Protein AF-A0A023FMU3-F1 (afdb_monomer_lite)

Structure (mmCIF, N/CA/C/O backbone):
data_AF-A0A023FMU3-F1
#
_entry.id   AF-A0A023FMU3-F1
#
loop_
_atom_site.group_PDB
_atom_site.id
_atom_site.type_symbol
_atom_site.label_atom_id
_atom_site.label_alt_id
_atom_site.label_comp_id
_atom_site.label_asym_id
_atom_site.label_entity_id
_atom_site.label_seq_id
_atom_site.pdbx_PDB_ins_code
_atom_site.Cartn_x
_atom_site.Cartn_y
_atom_site.Cartn_z
_atom_site.occupancy
_atom_site.B_iso_or_equiv
_atom_site.auth_seq_id
_atom_site.auth_comp_id
_atom_site.auth_asym_id
_atom_site.auth_atom_id
_atom_site.pdbx_PDB_model_num
ATOM 1 N N . VAL A 1 1 ? 143.241 29.549 -213.673 1.00 41.66 1 VAL A N 1
ATOM 2 C CA . VAL A 1 1 ? 144.370 29.639 -212.713 1.00 41.66 1 VAL A CA 1
ATOM 3 C C . VAL A 1 1 ? 143.800 29.409 -211.321 1.00 41.66 1 VAL A C 1
ATOM 5 O O . VAL A 1 1 ? 142.718 29.918 -211.083 1.00 41.66 1 VAL A O 1
ATOM 8 N N . SER A 1 2 ? 144.465 28.613 -210.477 1.00 46.72 2 SER A N 1
ATOM 9 C CA . SER A 1 2 ? 144.163 28.396 -209.044 1.00 46.72 2 SER A CA 1
ATOM 10 C C . SER A 1 2 ? 142.684 28.215 -208.651 1.00 46.72 2 SER A C 1
ATOM 12 O O . SER A 1 2 ? 142.058 29.125 -208.123 1.00 46.72 2 SER A O 1
ATOM 14 N N . ILE A 1 3 ? 142.143 27.007 -208.847 1.00 53.69 3 ILE A N 1
ATOM 15 C CA . ILE A 1 3 ? 140.794 26.618 -208.372 1.00 53.69 3 ILE A CA 1
ATOM 16 C C . ILE A 1 3 ? 140.816 26.141 -206.898 1.00 53.69 3 ILE A C 1
ATOM 18 O O . ILE A 1 3 ? 139.819 26.216 -206.189 1.00 53.69 3 ILE A O 1
ATOM 22 N N . SER A 1 4 ? 141.983 25.733 -206.389 1.00 55.69 4 SER A N 1
ATOM 23 C CA . SER A 1 4 ? 142.173 24.996 -205.127 1.00 55.69 4 SER A CA 1
ATOM 24 C C . SER A 1 4 ? 141.986 25.777 -203.814 1.00 55.69 4 SER A C 1
ATOM 26 O O . SER A 1 4 ? 142.327 25.250 -202.760 1.00 55.69 4 SER A O 1
ATOM 28 N N . GLN A 1 5 ? 141.501 27.023 -203.843 1.00 54.75 5 GLN A N 1
ATOM 29 C CA . GLN A 1 5 ? 141.258 27.831 -202.633 1.00 54.75 5 GLN A CA 1
ATOM 30 C C . GLN A 1 5 ? 139.770 28.105 -202.361 1.00 54.75 5 GLN A C 1
ATOM 32 O O . GLN A 1 5 ? 139.424 28.488 -201.247 1.00 54.75 5 GLN A O 1
ATOM 37 N N . MET A 1 6 ? 138.880 27.876 -203.333 1.00 56.53 6 MET A N 1
ATOM 38 C CA . MET A 1 6 ? 137.443 28.129 -203.165 1.00 56.53 6 MET A CA 1
ATOM 39 C C . MET A 1 6 ? 136.719 26.958 -202.473 1.00 56.53 6 MET A C 1
ATOM 41 O O . MET A 1 6 ? 135.859 27.185 -201.625 1.00 56.53 6 MET A O 1
ATOM 45 N N . ASP A 1 7 ? 137.144 25.718 -202.740 1.00 59.97 7 ASP A N 1
ATOM 46 C CA . ASP A 1 7 ? 136.575 24.496 -202.139 1.00 59.97 7 ASP A CA 1
ATOM 47 C C . ASP A 1 7 ? 136.887 24.327 -200.638 1.00 59.97 7 ASP A C 1
ATOM 49 O O . ASP A 1 7 ? 136.245 23.526 -199.958 1.00 59.97 7 ASP A O 1
ATOM 53 N N . VAL A 1 8 ? 137.876 25.059 -200.108 1.00 62.03 8 VAL A N 1
ATOM 54 C CA . VAL A 1 8 ? 138.227 25.034 -198.675 1.00 62.03 8 VAL A CA 1
ATOM 55 C C . VAL A 1 8 ? 137.239 25.887 -197.874 1.00 62.03 8 VAL A C 1
ATOM 57 O O . VAL A 1 8 ? 136.640 25.402 -196.917 1.00 62.03 8 VAL A O 1
ATOM 60 N N . LEU A 1 9 ? 136.989 27.120 -198.330 1.00 58.62 9 LEU A N 1
ATOM 61 C CA . LEU A 1 9 ? 136.080 28.075 -197.683 1.00 58.62 9 LEU A CA 1
ATOM 62 C C . LEU A 1 9 ? 134.612 27.622 -197.656 1.00 58.62 9 LEU A C 1
ATOM 64 O O . LEU A 1 9 ? 133.862 28.055 -196.784 1.00 58.62 9 LEU A O 1
ATOM 68 N N . LEU A 1 10 ? 134.190 26.761 -198.588 1.00 60.97 10 LEU A N 1
ATOM 69 C CA . LEU A 1 10 ? 132.855 26.154 -198.551 1.00 60.97 10 LEU A CA 1
ATOM 70 C C . LEU A 1 10 ? 132.719 25.145 -197.400 1.00 60.97 10 LEU A C 1
ATOM 72 O O . LEU A 1 10 ? 131.755 25.215 -196.642 1.00 60.97 10 LEU A O 1
ATOM 76 N N . LYS A 1 11 ? 133.715 24.272 -197.196 1.00 62.31 11 LYS A N 1
ATOM 77 C CA . LYS A 1 11 ? 133.676 23.256 -196.128 1.00 62.31 11 LYS A CA 1
ATOM 78 C C . LYS A 1 11 ? 133.668 23.871 -194.730 1.00 62.31 11 LYS A C 1
ATOM 80 O O . LYS A 1 11 ? 132.851 23.477 -193.905 1.00 62.31 11 LYS A O 1
ATOM 85 N N . GLU A 1 12 ? 134.488 24.898 -194.504 1.00 61.94 12 GLU A N 1
ATOM 86 C CA . GLU A 1 12 ? 134.500 25.654 -193.241 1.00 61.94 12 GLU A CA 1
ATOM 87 C C . GLU A 1 12 ? 133.146 26.327 -192.931 1.00 61.94 12 GLU A C 1
ATOM 89 O O . GLU A 1 12 ? 132.846 26.620 -191.771 1.00 61.94 12 GLU A O 1
ATOM 94 N N . LYS A 1 13 ? 132.310 26.592 -193.947 1.00 62.69 13 LYS A N 1
ATOM 95 C CA . LYS A 1 13 ? 130.963 27.151 -193.763 1.00 62.69 13 LYS A CA 1
ATOM 96 C C . LYS A 1 13 ? 129.909 26.083 -193.493 1.00 62.69 13 LYS A C 1
ATOM 98 O O . LYS A 1 13 ? 129.060 26.308 -192.632 1.00 62.69 13 LYS A O 1
ATOM 103 N N . ASP A 1 14 ? 129.990 24.933 -194.153 1.00 63.56 14 ASP A N 1
ATOM 104 C CA . ASP A 1 14 ? 129.072 23.816 -193.908 1.00 63.56 14 ASP A CA 1
ATOM 105 C C . ASP A 1 14 ? 129.267 23.207 -192.503 1.00 63.56 14 ASP A C 1
ATOM 107 O O . ASP A 1 14 ? 128.285 22.891 -191.827 1.00 63.56 14 ASP A O 1
ATOM 111 N N . GLU A 1 15 ? 130.507 23.129 -192.002 1.00 66.19 15 GLU A N 1
ATOM 112 C CA . GLU A 1 15 ? 130.786 22.669 -190.630 1.00 66.19 15 GLU A CA 1
ATOM 113 C C . GLU A 1 15 ? 130.192 23.616 -189.566 1.00 66.19 15 GLU A C 1
ATOM 115 O O . GLU A 1 15 ? 129.534 23.155 -188.631 1.00 66.19 15 GLU A O 1
ATOM 120 N N . GLN A 1 16 ? 130.293 24.941 -189.752 1.00 61.97 16 GLN A N 1
ATOM 121 C CA . GLN A 1 16 ? 129.669 25.922 -188.845 1.00 61.97 16 GLN A CA 1
ATOM 122 C C . GLN A 1 16 ? 128.133 25.825 -188.803 1.00 61.97 16 GLN A C 1
ATOM 124 O O . GLN A 1 16 ? 127.521 26.095 -187.767 1.00 61.97 16 GLN A O 1
ATOM 129 N N . ILE A 1 17 ? 127.491 25.423 -189.905 1.00 63.38 17 ILE A N 1
ATOM 130 C CA . ILE A 1 17 ? 126.037 25.199 -189.952 1.00 63.38 17 ILE A CA 1
ATOM 131 C C . ILE A 1 17 ? 125.661 23.923 -189.179 1.00 63.38 17 ILE A C 1
ATOM 133 O O . ILE A 1 17 ? 124.653 23.908 -188.464 1.00 63.38 17 ILE A O 1
ATOM 137 N N . ALA A 1 18 ? 126.477 22.868 -189.266 1.00 65.75 18 ALA A N 1
ATOM 138 C CA . ALA A 1 18 ? 126.248 21.613 -188.551 1.00 65.75 18 ALA A CA 1
ATOM 139 C C . ALA A 1 18 ? 126.355 21.769 -187.021 1.00 65.75 18 ALA A C 1
ATOM 141 O O . ALA A 1 18 ? 125.511 21.238 -186.288 1.00 65.75 18 ALA A O 1
ATOM 142 N N . GLU A 1 19 ? 127.339 22.526 -186.524 1.00 64.38 19 GLU A N 1
ATOM 143 C CA . GLU A 1 19 ? 127.504 22.762 -185.082 1.00 64.38 19 GLU A CA 1
ATOM 144 C C . GLU A 1 19 ? 126.299 23.501 -184.481 1.00 64.38 19 GLU A C 1
ATOM 146 O O . GLU A 1 19 ? 125.697 22.998 -183.522 1.00 64.38 19 GLU A O 1
ATOM 151 N N . LEU A 1 20 ? 125.882 24.614 -185.102 1.00 63.69 20 LEU A N 1
ATOM 152 C CA . LEU A 1 20 ? 124.726 25.423 -184.686 1.00 63.69 20 LEU A CA 1
ATOM 153 C C . LEU A 1 20 ? 123.413 24.624 -184.674 1.00 63.69 20 LEU A C 1
ATOM 155 O O . LEU A 1 20 ? 122.602 24.777 -183.757 1.00 63.69 20 LEU A O 1
ATOM 159 N N . MET A 1 21 ? 123.208 23.723 -185.641 1.00 64.44 21 MET A N 1
ATOM 160 C CA . MET A 1 21 ? 122.056 22.812 -185.637 1.00 64.44 21 MET A CA 1
ATOM 161 C C . MET A 1 21 ? 122.101 21.830 -184.454 1.00 64.44 21 MET A C 1
ATOM 163 O O . MET A 1 21 ? 121.071 21.576 -183.823 1.00 64.44 21 MET A O 1
ATOM 167 N N . SER A 1 22 ? 123.288 21.325 -184.089 1.00 67.19 22 SER A N 1
ATOM 168 C CA . SER A 1 22 ? 123.446 20.461 -182.910 1.00 67.19 22 SER A CA 1
ATOM 169 C C . SER A 1 22 ? 123.148 21.199 -181.598 1.00 67.19 22 SER A C 1
ATOM 171 O O . SER A 1 22 ? 122.615 20.602 -180.660 1.00 67.19 22 SER A O 1
ATOM 173 N N . GLU A 1 23 ? 123.483 22.489 -181.512 1.00 66.50 23 GLU A N 1
ATOM 174 C CA . GLU A 1 23 ? 123.201 23.325 -180.342 1.00 66.50 23 GLU A CA 1
ATOM 175 C C . GLU A 1 23 ? 121.715 23.680 -180.239 1.00 66.50 23 GLU A C 1
ATOM 177 O O . GLU A 1 23 ? 121.131 23.545 -179.160 1.00 66.50 23 GLU A O 1
ATOM 182 N N . GLY A 1 24 ? 121.070 24.011 -181.363 1.00 66.12 24 GLY A N 1
ATOM 183 C CA . GLY A 1 24 ? 119.624 24.235 -181.434 1.00 66.12 24 GLY A CA 1
ATOM 184 C C . GLY A 1 24 ? 118.806 23.029 -180.953 1.00 66.12 24 GLY A C 1
ATOM 185 O O . GLY A 1 24 ? 117.872 23.183 -180.159 1.00 66.12 24 GLY A O 1
ATOM 186 N N . GLU A 1 25 ? 119.192 21.809 -181.344 1.00 68.94 25 GLU A N 1
ATOM 187 C CA . GLU A 1 25 ? 118.564 20.582 -180.836 1.00 68.94 25 GLU A CA 1
ATOM 188 C C . GLU A 1 25 ? 118.735 20.394 -179.319 1.00 68.94 25 GLU A C 1
ATOM 190 O O . GLU A 1 25 ? 117.780 20.014 -178.630 1.00 68.94 25 GLU A O 1
ATOM 195 N N . LYS A 1 26 ? 119.938 20.652 -178.784 1.00 70.38 26 LYS A N 1
ATOM 196 C CA . LYS A 1 26 ? 120.231 20.530 -177.343 1.00 70.38 26 LYS A CA 1
ATOM 197 C C . LYS A 1 26 ? 119.395 21.527 -176.533 1.00 70.38 26 LYS A C 1
ATOM 199 O O . LYS A 1 26 ? 118.757 21.128 -175.556 1.00 70.38 26 LYS A O 1
ATOM 204 N N . LEU A 1 27 ? 119.331 22.787 -176.973 1.00 68.44 27 LEU A N 1
ATOM 205 C CA . LEU A 1 27 ? 118.524 23.842 -176.349 1.00 68.44 27 LEU A CA 1
ATOM 206 C C . LEU A 1 27 ? 117.026 23.514 -176.367 1.00 68.44 27 LEU A C 1
ATOM 208 O O . LEU A 1 27 ? 116.366 23.620 -175.333 1.00 68.44 27 LEU A O 1
ATOM 212 N N . SER A 1 28 ? 116.498 23.038 -177.499 1.00 67.69 28 SER A N 1
ATOM 213 C CA . SER A 1 28 ? 115.094 22.616 -177.622 1.00 67.69 28 SER A CA 1
ATOM 214 C C . SER A 1 28 ? 114.731 21.514 -176.613 1.00 67.69 28 SER A C 1
ATOM 216 O O . SER A 1 28 ? 113.751 21.629 -175.867 1.00 67.69 28 SER A O 1
ATOM 218 N N . LYS A 1 29 ? 115.577 20.479 -176.500 1.00 72.44 29 LYS A N 1
ATOM 219 C CA . LYS A 1 29 ? 115.393 19.369 -175.547 1.00 72.44 29 LYS A CA 1
ATOM 220 C C . LYS A 1 29 ? 115.442 19.845 -174.086 1.00 72.44 29 LYS A C 1
ATOM 222 O O . LYS A 1 29 ? 114.592 19.435 -173.292 1.00 72.44 29 LYS A O 1
ATOM 227 N N . GLN A 1 30 ? 116.361 20.748 -173.732 1.00 76.88 30 GLN A N 1
ATOM 228 C CA . GLN A 1 30 ? 116.423 21.343 -172.388 1.00 76.88 30 GLN A CA 1
ATOM 229 C C . GLN A 1 30 ? 115.191 22.206 -172.070 1.00 76.88 30 GLN A C 1
ATOM 231 O O . GLN A 1 30 ? 114.596 22.062 -170.999 1.00 76.88 30 GLN A O 1
ATOM 236 N N . HIS A 1 31 ? 114.753 23.057 -173.000 1.00 73.50 31 HIS A N 1
ATOM 237 C CA . HIS A 1 31 ? 113.615 23.955 -172.787 1.00 73.50 31 HIS A CA 1
ATOM 238 C C . HIS A 1 31 ? 112.285 23.184 -172.639 1.00 73.50 31 HIS A C 1
ATOM 240 O O . HIS A 1 31 ? 111.415 23.575 -171.849 1.00 73.50 31 HIS A O 1
ATOM 246 N N . LEU A 1 32 ? 112.138 22.047 -173.333 1.00 76.50 32 LEU A N 1
ATOM 247 C CA . LEU A 1 32 ? 111.008 21.127 -173.165 1.00 76.50 32 LEU A CA 1
ATOM 248 C C . LEU A 1 32 ? 111.023 20.439 -171.786 1.00 76.50 32 LEU A C 1
ATOM 250 O O . LEU A 1 32 ? 109.981 20.351 -171.125 1.00 76.50 32 LEU A O 1
ATOM 254 N N . GLN A 1 33 ? 112.194 19.990 -171.318 1.00 76.56 33 GLN A N 1
ATOM 255 C CA . GLN A 1 33 ? 112.352 19.405 -169.981 1.00 76.56 33 GLN A CA 1
ATOM 256 C C . GLN A 1 33 ? 112.016 20.419 -168.879 1.00 76.56 33 GLN A C 1
ATOM 258 O O . GLN A 1 33 ? 111.203 20.115 -168.005 1.00 76.56 33 GLN A O 1
ATOM 263 N N . GLN A 1 34 ? 112.557 21.639 -168.948 1.00 76.31 34 GLN A N 1
ATOM 264 C CA . GLN A 1 34 ? 112.274 22.700 -167.975 1.00 76.31 34 GLN A CA 1
ATOM 265 C C . GLN A 1 34 ? 110.782 23.069 -167.944 1.00 76.31 34 GLN A C 1
ATOM 267 O O . GLN A 1 34 ? 110.186 23.111 -166.869 1.00 76.31 34 GLN A O 1
ATOM 272 N N . SER A 1 35 ? 110.136 23.229 -169.105 1.00 76.06 35 SER A N 1
ATOM 273 C CA . SER A 1 35 ? 108.683 23.462 -169.201 1.00 76.06 35 SER A CA 1
ATOM 274 C C . SER A 1 35 ? 107.862 22.334 -168.549 1.00 76.06 35 SER A C 1
ATOM 276 O O . SER A 1 35 ? 106.895 22.580 -167.819 1.00 76.06 35 SER A O 1
ATOM 278 N N . THR A 1 36 ? 108.295 21.082 -168.727 1.00 75.56 36 THR A N 1
ATOM 279 C CA . THR A 1 36 ? 107.664 19.902 -168.113 1.00 75.56 36 THR A CA 1
ATOM 280 C C . THR A 1 36 ? 107.854 19.869 -166.590 1.00 75.56 36 THR A C 1
ATOM 282 O O . THR A 1 36 ? 106.919 19.535 -165.859 1.00 75.56 36 THR A O 1
ATOM 285 N N . ILE A 1 37 ? 109.031 20.258 -166.090 1.00 76.19 37 ILE A N 1
ATOM 286 C CA . ILE A 1 37 ? 109.320 20.378 -164.652 1.00 76.19 37 ILE A CA 1
ATOM 287 C C . ILE A 1 37 ? 108.478 21.497 -164.024 1.00 76.19 37 ILE A C 1
ATOM 289 O O . ILE A 1 37 ? 107.838 21.268 -163.000 1.00 76.19 37 ILE A O 1
ATOM 293 N N . ILE A 1 38 ? 108.385 22.666 -164.667 1.00 75.88 38 ILE A N 1
ATOM 294 C CA . ILE A 1 38 ? 107.573 23.801 -164.196 1.00 75.88 38 ILE A CA 1
ATOM 295 C C . ILE A 1 38 ? 106.088 23.417 -164.098 1.00 75.88 38 ILE A C 1
ATOM 297 O O . ILE A 1 38 ? 105.436 23.756 -163.109 1.00 75.88 38 ILE A O 1
ATOM 301 N N . LYS A 1 39 ? 105.548 22.647 -165.057 1.00 80.50 39 LYS A N 1
ATOM 302 C CA . LYS A 1 39 ? 104.184 22.093 -164.950 1.00 80.50 39 LYS A CA 1
ATOM 303 C C . LYS A 1 39 ? 104.021 21.157 -163.746 1.00 80.50 39 LYS A C 1
ATOM 305 O O . LYS A 1 39 ? 103.019 21.268 -163.044 1.00 80.50 39 LYS A O 1
ATOM 310 N N . LYS A 1 40 ? 104.989 20.270 -163.476 1.00 80.56 40 LYS A N 1
ATOM 311 C CA . LYS A 1 40 ? 104.951 19.366 -162.307 1.00 80.56 40 LYS A CA 1
ATOM 312 C C . LYS A 1 40 ? 105.047 20.119 -160.976 1.00 80.56 40 LYS A C 1
ATOM 314 O O . LYS A 1 40 ? 104.350 19.753 -160.035 1.00 80.56 40 LYS A O 1
ATOM 319 N N . LEU A 1 41 ? 105.863 21.171 -160.899 1.00 78.94 41 LEU A N 1
ATOM 320 C CA . LEU A 1 41 ? 105.963 22.016 -159.705 1.00 78.94 41 LEU A CA 1
ATOM 321 C C . LEU A 1 41 ? 104.657 22.779 -159.455 1.00 78.94 41 LEU A C 1
ATOM 323 O O . LEU A 1 41 ? 104.105 22.655 -158.370 1.00 78.94 41 LEU A O 1
ATOM 327 N N . ARG A 1 42 ? 104.086 23.442 -160.472 1.00 79.19 42 ARG A N 1
ATOM 328 C CA . ARG A 1 42 ? 102.788 24.141 -160.353 1.00 79.19 42 ARG A CA 1
ATOM 329 C C . ARG A 1 42 ? 101.604 23.215 -160.042 1.00 79.19 42 ARG A C 1
ATOM 331 O O . ARG A 1 42 ? 100.601 23.680 -159.510 1.00 79.19 42 ARG A O 1
ATOM 338 N N . ALA A 1 43 ? 101.687 21.927 -160.380 1.00 81.31 43 ALA A N 1
ATOM 339 C CA . ALA A 1 43 ? 100.705 20.933 -159.945 1.00 81.31 43 ALA A CA 1
ATOM 340 C C . ALA A 1 43 ? 100.835 20.656 -158.438 1.00 81.31 43 ALA A C 1
ATOM 342 O O . ALA A 1 43 ? 99.873 20.863 -157.702 1.00 81.31 43 ALA A O 1
ATOM 343 N N . LYS A 1 44 ? 102.044 20.310 -157.970 1.00 80.94 44 LYS A N 1
ATOM 344 C CA . LYS A 1 44 ? 102.326 20.076 -156.543 1.00 80.94 44 LYS A CA 1
ATOM 345 C C . LYS A 1 44 ? 102.056 21.294 -155.661 1.00 80.94 44 LYS A C 1
ATOM 347 O O . LYS A 1 44 ? 101.587 21.146 -154.543 1.00 80.94 44 LYS A O 1
ATOM 352 N N . GLU A 1 45 ? 102.344 22.490 -156.157 1.00 81.19 45 GLU A N 1
ATOM 353 C CA . GLU A 1 45 ? 102.080 23.758 -155.473 1.00 81.19 45 GLU A CA 1
ATOM 354 C C . GLU A 1 45 ? 100.578 23.920 -155.189 1.00 81.19 45 GLU A C 1
ATOM 356 O O . GLU A 1 45 ? 100.191 24.115 -154.042 1.00 81.19 45 GLU A O 1
ATOM 361 N N . ARG A 1 46 ? 99.720 23.678 -156.191 1.00 83.06 46 ARG A N 1
ATOM 362 C CA . ARG A 1 46 ? 98.252 23.681 -156.036 1.00 83.06 46 ARG A CA 1
ATOM 363 C C . ARG A 1 46 ? 97.732 22.550 -155.147 1.00 83.06 46 ARG A C 1
ATOM 365 O O . ARG A 1 46 ? 96.786 22.755 -154.391 1.00 83.06 46 ARG A O 1
ATOM 372 N N . GLU A 1 47 ? 98.324 21.359 -155.227 1.00 83.44 47 GLU A N 1
ATOM 373 C CA . GLU A 1 47 ? 98.003 20.239 -154.327 1.00 83.44 47 GLU A CA 1
ATOM 374 C C . GLU A 1 47 ? 98.310 20.611 -152.866 1.00 83.44 47 GLU A C 1
ATOM 376 O O . GLU A 1 47 ? 97.470 20.412 -151.990 1.00 83.44 47 GLU A O 1
ATOM 381 N N . MET A 1 48 ? 99.466 21.232 -152.614 1.00 80.31 48 MET A N 1
ATOM 382 C CA . MET A 1 48 ? 99.875 21.715 -151.293 1.00 80.31 48 MET A CA 1
ATOM 383 C C . MET A 1 48 ? 99.004 22.883 -150.806 1.00 80.31 48 MET A C 1
ATOM 385 O O . MET A 1 48 ? 98.602 22.878 -149.646 1.00 80.31 48 MET A O 1
ATOM 389 N N . GLU A 1 49 ? 98.640 23.845 -151.660 1.00 83.81 49 GLU A N 1
ATOM 390 C CA . GLU A 1 49 ? 97.689 24.916 -151.313 1.00 83.81 49 GLU A CA 1
ATOM 391 C C . GLU A 1 49 ? 96.314 24.360 -150.912 1.00 83.81 49 GLU A C 1
ATOM 393 O O . GLU A 1 49 ? 95.728 24.807 -149.923 1.00 83.81 49 GLU A O 1
ATOM 398 N N . ASN A 1 50 ? 95.806 23.362 -151.641 1.00 83.94 50 ASN A N 1
ATOM 399 C CA . ASN A 1 50 ? 94.538 22.703 -151.326 1.00 83.94 50 ASN A CA 1
ATOM 400 C C . ASN A 1 50 ? 94.619 21.908 -150.011 1.00 83.94 50 ASN A C 1
ATOM 402 O O . ASN A 1 50 ? 93.717 22.006 -149.177 1.00 83.94 50 ASN A O 1
ATOM 406 N N . LEU A 1 51 ? 95.715 21.179 -149.771 1.00 84.19 51 LEU A N 1
ATOM 407 C CA . LEU A 1 51 ? 95.958 20.515 -148.486 1.00 84.19 51 LEU A CA 1
ATOM 408 C C . LEU A 1 51 ? 96.025 21.534 -147.338 1.00 84.19 51 LEU A C 1
ATOM 410 O O . LEU A 1 51 ? 95.355 21.355 -146.325 1.00 84.19 51 LEU A O 1
ATOM 414 N N . ILE A 1 52 ? 96.743 22.648 -147.508 1.00 83.00 52 ILE A N 1
ATOM 415 C CA . ILE A 1 52 ? 96.831 23.724 -146.508 1.00 83.00 52 ILE A CA 1
ATOM 416 C C . ILE A 1 52 ? 95.453 24.340 -146.216 1.00 83.00 52 ILE A C 1
ATOM 418 O O . ILE A 1 52 ? 95.171 24.631 -145.054 1.00 83.00 52 ILE A O 1
ATOM 422 N N . LYS A 1 53 ? 94.577 24.507 -147.218 1.00 86.50 53 LYS A N 1
ATOM 423 C CA . LYS A 1 53 ? 93.181 24.933 -146.997 1.00 86.50 53 LYS A CA 1
ATOM 424 C C . LYS A 1 53 ? 92.404 23.917 -146.160 1.00 86.50 53 LYS A C 1
ATOM 426 O O . LYS A 1 53 ? 91.960 24.272 -145.074 1.00 86.50 53 LYS A O 1
ATOM 431 N N . THR A 1 54 ? 92.344 22.653 -146.583 1.00 85.00 54 THR A N 1
ATOM 432 C CA . THR A 1 54 ? 91.590 21.612 -145.851 1.00 85.00 54 THR A CA 1
ATOM 433 C C . THR A 1 54 ? 92.117 21.358 -144.432 1.00 85.00 54 THR A C 1
ATOM 435 O O . THR A 1 54 ? 91.346 21.035 -143.527 1.00 85.00 54 THR A O 1
ATOM 438 N N . HIS A 1 55 ? 93.419 21.549 -144.190 1.00 83.38 55 HIS A N 1
ATOM 439 C CA . HIS A 1 55 ? 93.989 21.506 -142.843 1.00 83.38 55 HIS A CA 1
ATOM 440 C C . HIS A 1 55 ? 93.626 22.736 -142.001 1.00 83.38 55 HIS A C 1
ATOM 442 O O . HIS A 1 55 ? 93.346 22.567 -140.817 1.00 83.38 55 HIS A O 1
ATOM 448 N N . LYS A 1 56 ? 93.582 23.948 -142.577 1.00 86.44 56 LYS A N 1
ATOM 449 C CA . LYS A 1 56 ? 93.098 25.155 -141.879 1.00 86.44 56 LYS A CA 1
ATOM 450 C C . LYS A 1 56 ? 91.613 25.059 -141.540 1.00 86.44 56 LYS A C 1
ATOM 452 O O . LYS A 1 56 ? 91.246 25.350 -140.409 1.00 86.44 56 LYS A O 1
ATOM 457 N N . GLU A 1 57 ? 90.794 24.595 -142.480 1.00 87.25 57 GLU A N 1
ATOM 458 C CA . GLU A 1 57 ? 89.356 24.368 -142.297 1.00 87.25 57 GLU A CA 1
ATOM 459 C C . GLU A 1 57 ? 89.106 23.394 -141.134 1.00 87.25 57 GLU A C 1
ATOM 461 O O . GLU A 1 57 ? 88.390 23.740 -140.196 1.00 87.25 57 GLU A O 1
ATOM 466 N N . ARG A 1 58 ? 89.816 22.255 -141.088 1.00 85.31 58 ARG A N 1
ATOM 467 C CA . ARG A 1 58 ? 89.769 21.334 -139.936 1.00 85.31 58 ARG A CA 1
ATOM 468 C C . ARG A 1 58 ? 90.256 21.946 -138.621 1.00 85.31 58 ARG A C 1
ATOM 470 O O . ARG A 1 58 ? 89.692 21.643 -137.575 1.00 85.31 58 ARG A O 1
ATOM 477 N N . LEU A 1 59 ? 91.294 22.785 -138.640 1.00 84.69 59 LEU A N 1
ATOM 478 C CA . LEU A 1 59 ? 91.792 23.468 -137.435 1.00 84.69 59 LEU A CA 1
ATOM 479 C C . LEU A 1 59 ? 90.772 24.486 -136.904 1.00 84.69 59 LEU A C 1
ATOM 481 O O . LEU A 1 59 ? 90.597 24.637 -135.694 1.00 84.69 59 LEU A O 1
ATOM 485 N N . GLU A 1 60 ? 90.058 25.157 -137.805 1.00 86.94 60 GLU A N 1
ATOM 486 C CA . GLU A 1 60 ? 88.924 26.013 -137.474 1.00 86.94 60 GLU A CA 1
ATOM 487 C C . GLU A 1 60 ? 87.726 25.221 -136.932 1.00 86.94 60 GLU A C 1
ATOM 489 O O . GLU A 1 60 ? 87.108 25.654 -135.964 1.00 86.94 60 GLU A O 1
ATOM 494 N N . GLU A 1 61 ? 87.389 24.068 -137.509 1.00 87.81 61 GLU A N 1
ATOM 495 C CA . GLU A 1 61 ? 86.334 23.185 -136.993 1.00 87.81 61 GLU A CA 1
ATOM 496 C C . GLU A 1 61 ? 86.678 22.674 -135.588 1.00 87.81 61 GLU A C 1
ATOM 498 O O . GLU A 1 61 ? 85.906 22.884 -134.652 1.00 87.81 61 GLU A O 1
ATOM 503 N N . GLN A 1 62 ? 87.876 22.115 -135.400 1.00 85.75 62 GLN A N 1
ATOM 504 C CA . GLN A 1 62 ? 88.338 21.594 -134.110 1.00 85.75 62 GLN A CA 1
ATOM 505 C C . GLN A 1 62 ? 88.458 22.680 -133.034 1.00 85.75 62 GLN A C 1
ATOM 507 O O . GLN A 1 62 ? 88.145 22.428 -131.873 1.00 85.75 62 GLN A O 1
ATOM 512 N N . SER A 1 63 ? 88.860 23.907 -133.384 1.00 86.12 63 SER A N 1
ATOM 513 C CA . SER A 1 63 ? 88.863 25.020 -132.422 1.00 86.12 63 SER A CA 1
ATOM 514 C C . SER A 1 63 ? 87.447 25.487 -132.069 1.00 86.12 63 SER A C 1
ATOM 516 O O . SER A 1 63 ? 87.169 25.709 -130.890 1.00 86.12 63 SER A O 1
ATOM 518 N N . LYS A 1 64 ? 86.514 25.536 -133.033 1.00 89.81 64 LYS A N 1
ATOM 519 C CA . LYS A 1 64 ? 85.081 25.794 -132.775 1.00 89.81 64 LYS A CA 1
ATOM 520 C C . LYS A 1 64 ? 84.456 24.696 -131.899 1.00 89.81 64 LYS A C 1
ATOM 522 O O . LYS A 1 64 ? 83.611 25.001 -131.058 1.00 89.81 64 LYS A O 1
ATOM 527 N N . GLU A 1 65 ? 84.875 23.440 -132.044 1.00 88.62 65 GLU A N 1
ATOM 528 C CA . GLU A 1 65 ? 84.458 22.323 -131.185 1.00 88.62 65 GLU A CA 1
ATOM 529 C C . GLU A 1 65 ? 85.063 22.394 -129.779 1.00 88.62 65 GLU A C 1
ATOM 531 O O . GLU A 1 65 ? 84.322 22.279 -128.804 1.00 88.62 65 GLU A O 1
ATOM 536 N N . LEU A 1 66 ? 86.364 22.669 -129.642 1.00 85.69 66 LEU A N 1
ATOM 537 C CA . LEU A 1 66 ? 87.009 22.867 -128.338 1.00 85.69 66 LEU A CA 1
ATOM 538 C C . LEU A 1 66 ? 86.376 24.024 -127.554 1.00 85.69 66 LEU A C 1
ATOM 540 O O . LEU A 1 66 ? 86.165 23.903 -126.349 1.00 85.69 66 LEU A O 1
ATOM 544 N N . ASP A 1 67 ? 86.009 25.117 -128.221 1.00 87.88 67 ASP A N 1
ATOM 545 C CA . ASP A 1 67 ? 85.310 26.237 -127.591 1.00 87.88 67 ASP A CA 1
ATOM 546 C C . ASP A 1 67 ? 83.871 25.891 -127.179 1.00 87.88 67 ASP A C 1
ATOM 548 O O . ASP A 1 67 ? 83.421 26.307 -126.109 1.00 87.88 67 ASP A O 1
ATOM 552 N N . ARG A 1 68 ? 83.149 25.090 -127.977 1.00 89.75 68 ARG A N 1
ATOM 553 C CA . ARG A 1 68 ? 81.839 24.535 -127.585 1.00 89.75 68 ARG A CA 1
ATOM 554 C C . ARG A 1 68 ? 81.971 23.621 -126.365 1.00 89.75 68 ARG A C 1
ATOM 556 O O . ARG A 1 68 ? 81.192 23.761 -125.424 1.00 89.75 68 ARG A O 1
ATOM 563 N N . LEU A 1 69 ? 82.968 22.735 -126.348 1.00 87.50 69 LEU A N 1
ATOM 564 C CA . LEU A 1 69 ? 83.238 21.822 -125.234 1.00 87.50 69 LEU A CA 1
ATOM 565 C C . LEU A 1 69 ? 83.641 22.578 -123.961 1.00 87.50 69 LEU A C 1
ATOM 567 O O . LEU A 1 69 ? 83.107 22.280 -122.899 1.00 87.50 69 LEU A O 1
ATOM 571 N N . ARG A 1 70 ? 84.490 23.609 -124.057 1.00 88.81 70 ARG A N 1
ATOM 572 C CA . ARG A 1 70 ? 84.853 24.487 -122.927 1.00 88.81 70 ARG A CA 1
ATOM 573 C C . ARG A 1 70 ? 83.649 25.219 -122.339 1.00 88.81 70 ARG A C 1
ATOM 575 O O . ARG A 1 70 ? 83.505 25.263 -121.121 1.00 88.81 70 ARG A O 1
ATOM 582 N N . ARG A 1 71 ? 82.765 25.765 -123.183 1.00 90.19 71 ARG A N 1
ATOM 583 C CA . ARG A 1 71 ? 81.523 26.423 -122.730 1.00 90.19 71 ARG A CA 1
ATOM 584 C C . ARG A 1 71 ? 80.556 25.419 -122.097 1.00 90.19 71 ARG A C 1
ATOM 586 O O . ARG A 1 71 ? 79.958 25.728 -121.074 1.00 90.19 71 ARG A O 1
ATOM 593 N N . SER A 1 72 ? 80.452 24.214 -122.662 1.00 90.88 72 SER A N 1
ATOM 594 C CA . SER A 1 72 ? 79.664 23.109 -122.097 1.00 90.88 72 SER A CA 1
ATOM 595 C C . SER A 1 72 ? 80.190 22.675 -120.723 1.00 90.88 72 SER A C 1
ATOM 597 O O . SER A 1 72 ? 79.407 22.548 -119.786 1.00 90.88 72 SER A O 1
ATOM 599 N N . LEU A 1 73 ? 81.513 22.533 -120.576 1.00 89.44 73 LEU A N 1
ATOM 600 C CA . LEU A 1 73 ? 82.168 22.207 -119.308 1.00 89.44 73 LEU A CA 1
ATOM 601 C C . LEU A 1 73 ? 81.932 23.307 -118.265 1.00 89.44 73 LEU A C 1
ATOM 603 O O . LEU A 1 73 ? 81.389 23.015 -117.212 1.00 89.44 73 LEU A O 1
ATOM 607 N N . SER A 1 74 ? 82.190 24.579 -118.591 1.00 90.44 74 SER A N 1
ATOM 608 C CA . SER A 1 74 ? 81.925 25.705 -117.677 1.00 90.44 74 SER A CA 1
ATOM 609 C C . SER A 1 74 ? 80.458 25.767 -117.227 1.00 90.44 74 SER A C 1
ATOM 611 O O . SER A 1 74 ? 80.177 26.003 -116.054 1.00 90.44 74 SER A O 1
ATOM 613 N N . ALA A 1 75 ? 79.508 25.510 -118.135 1.00 91.50 75 ALA A N 1
ATOM 614 C CA . ALA A 1 75 ? 78.087 25.441 -117.799 1.00 91.50 75 ALA A CA 1
ATOM 615 C C . ALA A 1 75 ? 77.742 24.232 -116.907 1.00 91.50 75 ALA A C 1
ATOM 617 O O . ALA A 1 75 ? 76.807 24.308 -116.106 1.00 91.50 75 ALA A O 1
ATOM 618 N N . LYS A 1 76 ? 78.494 23.127 -117.011 1.00 89.56 76 LYS A N 1
ATOM 619 C CA . LYS A 1 76 ? 78.378 21.966 -116.119 1.00 89.56 76 LYS A CA 1
ATOM 620 C C . LYS A 1 76 ? 79.011 22.225 -114.756 1.00 89.56 76 LYS A C 1
ATOM 622 O O . LYS A 1 76 ? 78.337 21.959 -113.771 1.00 89.56 76 LYS A O 1
ATOM 627 N N . ASP A 1 77 ? 80.182 22.848 -114.683 1.00 89.81 77 ASP A N 1
ATOM 628 C CA . ASP A 1 77 ? 80.825 23.255 -113.427 1.00 89.81 77 ASP A CA 1
ATOM 629 C C . ASP A 1 77 ? 79.948 24.251 -112.643 1.00 89.81 77 ASP A C 1
ATOM 631 O O . ASP A 1 77 ? 79.850 24.200 -111.417 1.00 89.81 77 ASP A O 1
ATOM 635 N N . GLU A 1 78 ? 79.279 25.176 -113.338 1.00 91.19 78 GLU A N 1
ATOM 636 C CA . GLU A 1 78 ? 78.283 26.072 -112.740 1.00 91.19 78 GLU A CA 1
ATOM 637 C C . GLU A 1 78 ? 77.019 25.344 -112.276 1.00 91.19 78 GLU A C 1
ATOM 639 O O . GLU A 1 78 ? 76.454 25.700 -111.240 1.00 91.19 78 GLU A O 1
ATOM 644 N N . GLN A 1 79 ? 76.546 24.358 -113.044 1.00 92.75 79 GLN A N 1
ATOM 645 C CA . GLN A 1 79 ? 75.409 23.529 -112.652 1.00 92.75 79 GLN A CA 1
ATOM 646 C C . GLN A 1 79 ? 75.762 22.673 -111.425 1.00 92.75 79 GLN A C 1
ATOM 648 O O . GLN A 1 79 ? 74.958 22.580 -110.503 1.00 92.75 79 GLN A O 1
ATOM 653 N N . GLU A 1 80 ? 76.969 22.112 -111.374 1.00 90.25 80 GLU A N 1
ATOM 654 C CA . GLU A 1 80 ? 77.475 21.331 -110.248 1.00 90.25 80 GLU A CA 1
ATOM 655 C C . GLU A 1 80 ? 77.621 22.190 -108.991 1.00 90.25 80 GLU A C 1
ATOM 657 O O . GLU A 1 80 ? 77.144 21.784 -107.939 1.00 90.25 80 GLU A O 1
ATOM 662 N N . LYS A 1 81 ? 78.156 23.416 -109.083 1.00 92.81 81 LYS A N 1
ATOM 663 C CA . LYS A 1 81 ? 78.189 24.360 -107.945 1.00 92.81 81 LYS A CA 1
ATOM 664 C C . LYS A 1 81 ? 76.787 24.647 -107.397 1.00 92.81 81 LYS A C 1
ATOM 666 O O . LYS A 1 81 ? 76.574 24.553 -106.192 1.00 92.81 81 LYS A O 1
ATOM 671 N N . LYS A 1 82 ? 75.809 24.908 -108.275 1.00 92.94 82 LYS A N 1
ATOM 672 C CA . LYS A 1 82 ? 74.397 25.113 -107.890 1.00 92.94 82 LYS A CA 1
ATOM 673 C C . LYS A 1 82 ? 73.797 23.860 -107.230 1.00 92.94 82 LYS A C 1
ATOM 675 O O . LYS A 1 82 ? 73.041 23.988 -106.267 1.00 92.94 82 LYS A O 1
ATOM 680 N N . HIS A 1 83 ? 74.168 22.662 -107.683 1.00 91.56 83 HIS A N 1
ATOM 681 C CA . HIS A 1 83 ? 73.782 21.396 -107.044 1.00 91.56 83 HIS A CA 1
ATOM 682 C C . HIS A 1 83 ? 74.477 21.186 -105.691 1.00 91.56 83 HIS A C 1
ATOM 684 O O . HIS A 1 83 ? 73.817 20.818 -104.729 1.00 91.56 83 HIS A O 1
ATOM 690 N N . ILE A 1 84 ? 75.770 21.489 -105.563 1.00 93.00 84 ILE A N 1
ATOM 691 C CA . ILE A 1 84 ? 76.518 21.418 -104.298 1.00 93.00 84 ILE A CA 1
ATOM 692 C C . ILE A 1 84 ? 75.916 22.367 -103.256 1.00 93.00 84 ILE A C 1
ATOM 694 O O . ILE A 1 84 ? 75.725 21.966 -102.110 1.00 93.00 84 ILE A O 1
ATOM 698 N N . ASP A 1 85 ? 75.586 23.604 -103.628 1.00 92.81 85 ASP A N 1
ATOM 699 C CA . ASP A 1 85 ? 75.045 24.588 -102.687 1.00 92.81 85 ASP A CA 1
ATOM 700 C C . ASP A 1 85 ? 73.576 24.319 -102.324 1.00 92.81 85 ASP A C 1
ATOM 702 O O . ASP A 1 85 ? 73.188 24.515 -101.171 1.00 92.81 85 ASP A O 1
ATOM 706 N N . THR A 1 86 ? 72.771 23.768 -103.242 1.00 92.81 86 THR A N 1
ATOM 707 C CA . THR A 1 86 ? 71.423 23.276 -102.897 1.00 92.81 86 THR A CA 1
ATOM 708 C C . THR A 1 86 ? 71.473 22.017 -102.031 1.00 92.81 86 THR A C 1
ATOM 710 O O . THR A 1 86 ? 70.733 21.951 -101.052 1.00 92.81 86 THR A O 1
ATOM 713 N N . ILE A 1 87 ? 72.386 21.072 -102.290 1.00 91.81 87 ILE A N 1
ATOM 714 C CA . ILE A 1 87 ? 72.639 19.918 -101.409 1.00 91.81 87 ILE A CA 1
ATOM 715 C C . ILE A 1 87 ? 73.074 20.399 -100.020 1.00 91.81 87 ILE A C 1
ATOM 717 O O . ILE A 1 87 ? 72.465 20.000 -99.036 1.00 91.81 87 ILE A O 1
ATOM 721 N N . ARG A 1 88 ? 74.051 21.312 -99.915 1.00 93.38 88 ARG A N 1
ATOM 722 C CA . ARG A 1 88 ? 74.480 21.909 -98.634 1.00 93.38 88 ARG A CA 1
ATOM 723 C C . ARG A 1 88 ? 73.322 22.561 -97.887 1.00 93.38 88 ARG A C 1
ATOM 725 O O . ARG A 1 88 ? 73.196 22.358 -96.681 1.00 93.38 88 ARG A O 1
ATOM 732 N N . HIS A 1 89 ? 72.481 23.330 -98.580 1.00 93.38 89 HIS A N 1
ATOM 733 C CA . HIS A 1 89 ? 71.322 23.962 -97.960 1.00 93.38 89 HIS A CA 1
ATOM 734 C C . HIS A 1 89 ? 70.323 22.916 -97.448 1.00 93.38 89 HIS A C 1
ATOM 736 O O . HIS A 1 89 ? 69.932 22.981 -96.282 1.00 93.38 89 HIS A O 1
ATOM 742 N N . LEU A 1 90 ? 69.995 21.908 -98.263 1.00 92.12 90 LEU A N 1
ATOM 743 C CA . LEU A 1 90 ? 69.134 20.791 -97.873 1.00 92.12 90 LEU A CA 1
ATOM 744 C C . LEU A 1 90 ? 69.714 20.022 -96.679 1.00 92.12 90 LEU A C 1
ATOM 746 O O . LEU A 1 90 ? 69.021 19.902 -95.680 1.00 92.12 90 LEU A O 1
ATOM 750 N N . THR A 1 91 ? 70.985 19.611 -96.701 1.00 93.38 91 THR A N 1
ATOM 751 C CA . THR A 1 91 ? 71.659 18.954 -95.563 1.00 93.38 91 THR A CA 1
ATOM 752 C C . THR A 1 91 ? 71.681 19.837 -94.311 1.00 93.38 91 THR A C 1
ATOM 754 O O . THR A 1 91 ? 71.504 19.338 -93.204 1.00 93.38 91 THR A O 1
ATOM 757 N N . SER A 1 92 ? 71.848 21.157 -94.446 1.00 94.19 92 SER A N 1
ATOM 758 C CA . SER A 1 92 ? 71.760 22.078 -93.301 1.00 94.19 92 SER A CA 1
ATOM 759 C C . SER A 1 92 ? 70.338 22.209 -92.743 1.00 94.19 92 SER A C 1
ATOM 761 O O . SER A 1 92 ? 70.171 22.529 -91.567 1.00 94.19 92 SER A O 1
ATOM 763 N N . SER A 1 93 ? 69.324 21.955 -93.577 1.00 93.69 93 SER A N 1
ATOM 764 C CA . SER A 1 93 ? 67.911 21.948 -93.204 1.00 93.69 93 SER A CA 1
ATOM 765 C C . SER A 1 93 ? 67.513 20.612 -92.572 1.00 93.69 93 SER A C 1
ATOM 767 O O . SER A 1 93 ? 66.932 20.616 -91.490 1.00 93.69 93 SER A O 1
ATOM 769 N N . THR A 1 94 ? 67.913 19.469 -93.149 1.00 92.44 94 THR A N 1
ATOM 770 C CA . THR A 1 94 ? 67.676 18.156 -92.526 1.00 92.44 94 THR A CA 1
ATOM 771 C C . THR A 1 94 ? 68.376 18.075 -91.177 1.00 92.44 94 THR A C 1
ATOM 773 O O . THR A 1 94 ? 67.713 17.756 -90.207 1.00 92.44 94 THR A O 1
ATOM 776 N N . GLN A 1 95 ? 69.625 18.534 -91.036 1.00 94.19 95 GLN A N 1
ATOM 777 C CA . GLN A 1 95 ? 70.297 18.601 -89.728 1.00 94.19 95 GLN A CA 1
ATOM 778 C C . GLN A 1 95 ? 69.620 19.519 -88.695 1.00 94.19 95 GLN A C 1
ATOM 780 O O . GLN A 1 95 ? 69.903 19.399 -87.502 1.00 94.19 95 GLN A O 1
ATOM 785 N N . LYS A 1 96 ? 68.787 20.482 -89.109 1.00 93.94 96 LYS A N 1
ATOM 786 C CA . LYS A 1 96 ? 67.959 21.261 -88.174 1.00 93.94 96 LYS A CA 1
ATOM 787 C C . LYS A 1 96 ? 66.718 20.472 -87.788 1.00 93.94 96 LYS A C 1
ATOM 789 O O . LYS A 1 96 ? 66.517 20.243 -86.605 1.00 93.94 96 LYS A O 1
ATOM 794 N N . LEU A 1 97 ? 65.983 19.968 -88.777 1.00 92.25 97 LEU A N 1
ATOM 795 C CA . LEU A 1 97 ? 64.788 19.145 -88.578 1.00 92.25 97 LEU A CA 1
ATOM 796 C C . LEU A 1 97 ? 65.084 17.855 -87.792 1.00 92.25 97 LEU A C 1
ATOM 798 O O . LEU A 1 97 ? 64.263 17.435 -86.992 1.00 92.25 97 LEU A O 1
ATOM 802 N N . GLU A 1 98 ? 66.265 17.259 -87.959 1.00 93.12 98 GLU A N 1
ATOM 803 C CA . GLU A 1 98 ? 66.774 16.120 -87.185 1.00 93.12 98 GLU A CA 1
ATOM 804 C C . GLU A 1 98 ? 66.979 16.503 -85.710 1.00 93.12 98 GLU A C 1
ATOM 806 O O . GLU A 1 98 ? 66.513 15.785 -84.832 1.00 93.12 98 GLU A O 1
ATOM 811 N N . ARG A 1 99 ? 67.615 17.652 -85.424 1.00 94.38 99 ARG A N 1
ATOM 812 C CA . ARG A 1 99 ? 67.820 18.154 -84.048 1.00 94.38 99 ARG A CA 1
ATOM 813 C C . ARG A 1 99 ? 66.514 18.591 -83.385 1.00 94.38 99 ARG A C 1
ATOM 815 O O . ARG A 1 99 ? 66.325 18.376 -82.192 1.00 94.38 99 ARG A O 1
ATOM 822 N N . GLU A 1 100 ? 65.621 19.204 -84.152 1.00 94.31 100 GLU A N 1
ATOM 823 C CA . GLU A 1 100 ? 64.278 19.583 -83.714 1.00 94.31 100 GLU A CA 1
ATOM 824 C C . GLU A 1 100 ? 63.441 18.326 -83.436 1.00 94.31 100 GLU A C 1
ATOM 826 O O . GLU A 1 100 ? 62.798 18.250 -82.394 1.00 94.31 100 GLU A O 1
ATOM 831 N N . ALA A 1 101 ? 63.528 17.291 -84.279 1.00 92.38 101 ALA A N 1
ATOM 832 C CA . ALA A 1 101 ? 62.888 16.000 -84.043 1.00 92.38 101 ALA A CA 1
ATOM 833 C C . ALA A 1 101 ? 63.458 15.268 -82.817 1.00 92.38 101 ALA A C 1
ATOM 835 O O . ALA A 1 101 ? 62.674 14.731 -82.039 1.00 92.38 101 ALA A O 1
ATOM 836 N N . THR A 1 102 ? 64.779 15.272 -82.582 1.00 93.81 102 THR A N 1
ATOM 837 C CA . THR A 1 102 ? 65.344 14.680 -81.355 1.00 93.81 102 THR A CA 1
ATOM 838 C C . THR A 1 102 ? 64.932 15.458 -80.110 1.00 93.81 102 THR A C 1
ATOM 840 O O . THR A 1 102 ? 64.509 14.835 -79.146 1.00 93.81 102 THR A O 1
ATOM 843 N N . ALA A 1 103 ? 64.946 16.795 -80.134 1.00 94.50 103 ALA A N 1
ATOM 844 C CA . ALA A 1 103 ? 64.510 17.610 -78.994 1.00 94.50 103 ALA A CA 1
ATOM 845 C C . ALA A 1 103 ? 62.997 17.480 -78.714 1.00 94.50 103 ALA A C 1
ATOM 847 O O . ALA A 1 103 ? 62.566 17.468 -77.558 1.00 94.50 103 ALA A O 1
ATOM 848 N N . LEU A 1 104 ? 62.173 17.338 -79.759 1.00 93.31 104 LEU A N 1
ATOM 849 C CA . LEU A 1 104 ? 60.748 17.023 -79.626 1.00 93.31 104 LEU A CA 1
ATOM 850 C C . LEU A 1 104 ? 60.530 15.598 -79.102 1.00 93.31 104 LEU A C 1
ATOM 852 O O . LEU A 1 104 ? 59.651 15.398 -78.273 1.00 93.31 104 LEU A O 1
ATOM 856 N N . GLN A 1 105 ? 61.343 14.620 -79.510 1.00 95.56 105 GLN A N 1
ATOM 857 C CA . GLN A 1 105 ? 61.279 13.259 -78.974 1.00 95.56 105 GLN A CA 1
ATOM 858 C C . GLN A 1 105 ? 61.734 13.199 -77.508 1.00 95.56 105 GLN A C 1
ATOM 860 O O . GLN A 1 105 ? 61.102 12.519 -76.708 1.00 95.56 105 GLN A O 1
ATOM 865 N N . GLU A 1 106 ? 62.790 13.921 -77.131 1.00 94.56 106 GLU A N 1
ATOM 866 C CA . GLU A 1 106 ? 63.280 14.025 -75.751 1.00 94.56 106 GLU A CA 1
ATOM 867 C C . GLU A 1 106 ? 62.239 14.686 -74.842 1.00 94.56 106 GLU A C 1
ATOM 869 O O . GLU A 1 106 ? 61.877 14.120 -73.812 1.00 94.56 106 GLU A O 1
ATOM 874 N N . SER A 1 107 ? 61.671 15.824 -75.253 1.00 94.88 107 SER A N 1
ATOM 875 C CA . SER A 1 107 ? 60.610 16.494 -74.488 1.00 94.88 107 SER A CA 1
ATOM 876 C C . SER A 1 107 ? 59.293 15.705 -74.455 1.00 94.88 107 SER A C 1
ATOM 878 O O . SER A 1 107 ? 58.629 15.690 -73.418 1.00 94.88 107 SER A O 1
ATOM 880 N N . LEU A 1 108 ? 58.936 14.977 -75.520 1.00 94.75 108 LEU A N 1
ATOM 881 C CA . LEU A 1 108 ? 57.819 14.025 -75.513 1.00 94.75 108 LEU A CA 1
ATOM 882 C C . LEU A 1 108 ? 58.075 12.869 -74.535 1.00 94.75 108 LEU A C 1
ATOM 884 O O . LEU A 1 108 ? 57.186 12.523 -73.757 1.00 94.75 108 LEU A O 1
ATOM 888 N N . ASN A 1 109 ? 59.287 12.306 -74.530 1.00 94.56 109 ASN A N 1
ATOM 889 C CA . ASN A 1 109 ? 59.688 11.259 -73.592 1.00 94.56 109 ASN A CA 1
ATOM 890 C C . ASN A 1 109 ? 59.610 11.777 -72.144 1.00 94.56 109 ASN A C 1
ATOM 892 O O . ASN A 1 109 ? 58.978 11.133 -71.308 1.00 94.56 109 ASN A O 1
ATOM 896 N N . GLU A 1 110 ? 60.159 12.962 -71.849 1.00 95.62 110 GLU A N 1
ATOM 897 C CA . GLU A 1 110 ? 60.066 13.596 -70.526 1.00 95.62 110 GLU A CA 1
ATOM 898 C C . GLU A 1 110 ? 58.616 13.823 -70.083 1.00 95.62 110 GLU A C 1
ATOM 900 O O . GLU A 1 110 ? 58.257 13.478 -68.956 1.00 95.62 110 GLU A O 1
ATOM 905 N N . VAL A 1 111 ? 57.764 14.378 -70.952 1.00 92.62 111 VAL A N 1
ATOM 906 C CA . VAL A 1 111 ? 56.342 14.593 -70.646 1.00 92.62 111 VAL A CA 1
ATOM 907 C C . VAL A 1 111 ? 55.625 13.261 -70.426 1.00 92.62 111 VAL A C 1
ATOM 909 O O . VAL A 1 111 ? 54.846 13.159 -69.482 1.00 92.62 111 VAL A O 1
ATOM 912 N N . SER A 1 112 ? 55.921 12.223 -71.215 1.00 94.81 112 SER A N 1
ATOM 913 C CA . SER A 1 112 ? 55.335 10.888 -71.030 1.00 94.81 112 SER A CA 1
ATOM 914 C C . SER A 1 112 ? 55.765 10.228 -69.713 1.00 94.81 112 SER A C 1
ATOM 916 O O . SER A 1 112 ? 54.926 9.644 -69.030 1.00 94.81 112 SER A O 1
ATOM 918 N N . SER A 1 113 ? 57.028 10.396 -69.299 1.00 94.69 113 SER A N 1
ATOM 919 C CA . SER A 1 113 ? 57.534 9.898 -68.015 1.00 94.69 113 SER A CA 1
ATOM 920 C C . SER A 1 113 ? 56.880 10.629 -66.846 1.00 94.69 113 SER A C 1
ATOM 922 O O . SER A 1 113 ? 56.379 9.990 -65.928 1.00 94.69 113 SER A O 1
ATOM 924 N N . ARG A 1 114 ? 56.808 11.966 -66.902 1.00 95.56 114 ARG A N 1
ATOM 925 C CA . ARG A 1 114 ? 56.139 12.772 -65.868 1.00 95.56 114 ARG A CA 1
ATOM 926 C C . ARG A 1 114 ? 54.645 12.452 -65.786 1.00 95.56 114 ARG A C 1
ATOM 928 O O . ARG A 1 114 ? 54.103 12.413 -64.687 1.00 95.56 114 ARG A O 1
ATOM 935 N N . LEU A 1 115 ? 53.991 12.197 -66.924 1.00 94.38 115 LEU A N 1
ATOM 936 C CA . LEU A 1 115 ? 52.592 11.773 -66.969 1.00 94.38 115 LEU A CA 1
ATOM 937 C C . LEU A 1 115 ? 52.427 10.418 -66.272 1.00 94.38 115 LEU A C 1
ATOM 939 O O . LEU A 1 115 ? 51.609 10.333 -65.360 1.00 94.38 115 LEU A O 1
ATOM 943 N N . ALA A 1 116 ? 53.254 9.420 -66.607 1.00 95.50 116 ALA A N 1
ATOM 944 C CA . ALA A 1 116 ? 53.267 8.112 -65.947 1.00 95.50 116 ALA A CA 1
ATOM 945 C C . ALA A 1 116 ? 53.538 8.206 -64.429 1.00 95.50 116 ALA A C 1
ATOM 947 O O . ALA A 1 116 ? 52.864 7.542 -63.641 1.00 95.50 116 ALA A O 1
ATOM 948 N N . ASP A 1 117 ? 54.458 9.079 -64.000 1.00 95.06 117 ASP A N 1
ATOM 949 C CA . ASP A 1 117 ? 54.716 9.350 -62.580 1.00 95.06 117 ASP A CA 1
ATOM 950 C C . ASP A 1 117 ? 53.496 9.974 -61.883 1.00 95.06 117 ASP A C 1
ATOM 952 O O . ASP A 1 117 ? 53.230 9.683 -60.716 1.00 95.06 117 ASP A O 1
ATOM 956 N N . THR A 1 118 ? 52.764 10.867 -62.563 1.00 92.31 118 THR A N 1
ATOM 957 C CA . THR A 1 118 ? 51.554 11.489 -62.003 1.00 92.31 118 THR A CA 1
ATOM 958 C C . THR A 1 118 ? 50.354 10.552 -61.989 1.00 92.31 118 THR A C 1
ATOM 960 O O . THR A 1 118 ? 49.636 10.557 -60.992 1.00 92.31 118 THR A O 1
ATOM 963 N N . THR A 1 119 ? 50.155 9.712 -63.011 1.00 95.00 119 THR A N 1
ATOM 964 C CA . THR A 1 119 ? 49.094 8.696 -62.994 1.00 95.00 119 THR A CA 1
ATOM 965 C C . THR A 1 119 ? 49.386 7.643 -61.936 1.00 95.00 119 THR A C 1
ATOM 967 O O . THR A 1 119 ? 48.531 7.405 -61.100 1.00 95.00 119 THR A O 1
ATOM 970 N N . GLY A 1 120 ? 50.620 7.134 -61.834 1.00 95.56 120 GLY A N 1
ATOM 971 C CA . GLY A 1 120 ? 50.984 6.170 -60.788 1.00 95.56 120 GLY A CA 1
ATOM 972 C C . GLY A 1 120 ? 50.790 6.702 -59.359 1.00 95.56 120 GLY A C 1
ATOM 973 O O . GLY A 1 120 ? 50.377 5.955 -58.474 1.00 95.56 120 GLY A O 1
ATOM 974 N N . LYS A 1 121 ? 51.019 8.003 -59.124 1.00 95.69 121 LYS A N 1
ATOM 975 C CA . LYS A 1 121 ? 50.707 8.664 -57.839 1.00 95.69 121 LYS A CA 1
ATOM 976 C C . LYS A 1 121 ? 49.207 8.846 -57.612 1.00 95.69 121 LYS A C 1
ATOM 978 O O . LYS A 1 121 ? 48.755 8.719 -56.479 1.00 95.69 121 LYS A O 1
ATOM 983 N N . LEU A 1 122 ? 48.450 9.147 -58.665 1.00 94.44 122 LEU A N 1
ATOM 984 C CA . LEU A 1 122 ? 46.997 9.299 -58.608 1.00 94.44 122 LEU A CA 1
ATOM 985 C C . LEU A 1 122 ? 46.305 7.950 -58.355 1.00 94.44 122 LEU A C 1
ATOM 987 O O . LEU A 1 122 ? 45.448 7.865 -57.483 1.00 94.44 122 LEU A O 1
ATOM 991 N N . ASP A 1 123 ? 46.737 6.891 -59.038 1.00 95.38 123 ASP A N 1
ATOM 992 C CA . ASP A 1 123 ? 46.259 5.518 -58.859 1.00 95.38 123 ASP A CA 1
ATOM 993 C C . ASP A 1 123 ? 46.589 4.996 -57.450 1.00 95.38 123 ASP A C 1
ATOM 995 O O . ASP A 1 123 ? 45.744 4.383 -56.798 1.00 95.38 123 ASP A O 1
ATOM 999 N N . ALA A 1 124 ? 47.789 5.298 -56.935 1.00 95.56 124 ALA A N 1
ATOM 1000 C CA . ALA A 1 124 ? 48.156 4.999 -55.551 1.00 95.56 124 ALA A CA 1
ATOM 1001 C C . ALA A 1 124 ? 47.261 5.742 -54.543 1.00 95.56 124 ALA A C 1
ATOM 1003 O O . ALA A 1 124 ? 46.767 5.119 -53.606 1.00 95.56 124 ALA A O 1
ATOM 1004 N N . ALA A 1 125 ? 46.992 7.034 -54.761 1.00 94.81 125 ALA A N 1
ATOM 1005 C CA . ALA A 1 125 ? 46.101 7.818 -53.905 1.00 94.81 125 ALA A CA 1
ATOM 1006 C C . ALA A 1 125 ? 44.642 7.328 -53.967 1.00 94.81 125 ALA A C 1
ATOM 1008 O O . ALA A 1 125 ? 43.980 7.265 -52.935 1.00 94.81 125 ALA A O 1
ATOM 1009 N N . TYR A 1 126 ? 44.135 6.925 -55.137 1.00 95.75 126 TYR A N 1
ATOM 1010 C CA . TYR A 1 126 ? 42.807 6.309 -55.247 1.00 95.75 126 TYR A CA 1
ATOM 1011 C C . TYR A 1 126 ? 42.738 4.943 -54.554 1.00 95.75 126 TYR A C 1
ATOM 1013 O O . TYR A 1 126 ? 41.731 4.644 -53.918 1.00 95.75 126 TYR A O 1
ATOM 1021 N N . SER A 1 127 ? 43.805 4.140 -54.620 1.00 95.88 127 SER A N 1
ATOM 1022 C CA . SER A 1 127 ? 43.911 2.875 -53.881 1.00 95.88 127 SER A CA 1
ATOM 1023 C C . SER A 1 127 ? 43.921 3.101 -52.362 1.00 95.88 127 SER A C 1
ATOM 1025 O O . SER A 1 127 ? 43.190 2.437 -51.632 1.00 95.88 127 SER A O 1
ATOM 1027 N N . GLU A 1 128 ? 44.677 4.093 -51.879 1.00 96.19 128 GLU A N 1
ATOM 1028 C CA . GLU A 1 128 ? 44.700 4.483 -50.463 1.00 96.19 128 GLU A CA 1
ATOM 1029 C C . GLU A 1 128 ? 43.332 5.005 -49.993 1.00 96.19 128 GLU A C 1
ATOM 1031 O O . GLU A 1 128 ? 42.841 4.573 -48.953 1.00 96.19 128 GLU A O 1
ATOM 1036 N N . ILE A 1 129 ? 42.662 5.851 -50.785 1.00 94.62 129 ILE A N 1
ATOM 1037 C CA . ILE A 1 129 ? 41.297 6.323 -50.498 1.00 94.62 129 ILE A CA 1
ATOM 1038 C C . ILE A 1 129 ? 40.308 5.150 -50.436 1.00 94.62 129 ILE A C 1
ATOM 1040 O O . ILE A 1 129 ? 39.509 5.100 -49.505 1.00 94.62 129 ILE A O 1
ATOM 1044 N N . ALA A 1 130 ? 40.374 4.193 -51.366 1.00 94.62 130 ALA A N 1
ATOM 1045 C CA . ALA A 1 130 ? 39.491 3.026 -51.368 1.00 94.62 130 ALA A CA 1
ATOM 1046 C C . ALA A 1 130 ? 39.712 2.118 -50.142 1.00 94.62 130 ALA A C 1
ATOM 1048 O O . ALA A 1 130 ? 38.747 1.643 -49.546 1.00 94.62 130 ALA A O 1
ATOM 1049 N N . LEU A 1 131 ? 40.967 1.920 -49.722 1.00 96.06 131 LEU A N 1
ATOM 1050 C CA . LEU A 1 131 ? 41.299 1.171 -48.504 1.00 96.06 131 LEU A CA 1
ATOM 1051 C C . LEU A 1 131 ? 40.849 1.905 -47.231 1.00 96.06 131 LEU A C 1
ATOM 1053 O O . LEU A 1 131 ? 40.344 1.270 -46.308 1.00 96.06 131 LEU A O 1
ATOM 1057 N N . LEU A 1 132 ? 40.982 3.234 -47.181 1.00 94.62 132 LEU A N 1
ATOM 1058 C CA . LEU A 1 132 ? 40.490 4.052 -46.066 1.00 94.62 132 LEU A CA 1
ATOM 1059 C C . LEU A 1 132 ? 38.956 4.091 -46.005 1.00 94.62 132 LEU A C 1
ATOM 1061 O O . LEU A 1 132 ? 38.397 4.097 -44.912 1.00 94.62 132 LEU A O 1
ATOM 1065 N N . GLN A 1 133 ? 38.270 4.073 -47.152 1.00 95.19 133 GLN A N 1
ATOM 1066 C CA . GLN A 1 133 ? 36.813 3.934 -47.222 1.00 95.19 133 GLN A CA 1
ATOM 1067 C C . GLN A 1 133 ? 36.365 2.577 -46.668 1.00 95.19 133 GLN A C 1
ATOM 1069 O O . GLN A 1 133 ? 35.555 2.552 -45.749 1.00 95.19 133 GLN A O 1
ATOM 1074 N N . GLN A 1 134 ? 36.967 1.474 -47.124 1.00 95.25 134 GLN A N 1
ATOM 1075 C CA . GLN A 1 134 ? 36.676 0.130 -46.604 1.00 95.25 134 GLN A CA 1
ATOM 1076 C C . GLN A 1 134 ? 36.952 0.014 -45.097 1.00 95.25 134 GLN A C 1
ATOM 1078 O O . GLN A 1 134 ? 36.126 -0.521 -44.362 1.00 95.25 134 GLN A O 1
ATOM 1083 N N . ALA A 1 135 ? 38.070 0.562 -44.611 1.00 95.44 135 ALA A N 1
ATOM 1084 C CA . ALA A 1 135 ? 38.381 0.573 -43.183 1.00 95.44 135 ALA A CA 1
ATOM 1085 C C . ALA A 1 135 ? 37.359 1.390 -42.368 1.00 95.44 135 ALA A C 1
ATOM 1087 O O . ALA A 1 135 ? 36.937 0.947 -41.302 1.00 95.44 135 ALA A O 1
ATOM 1088 N N . ASN A 1 136 ? 36.925 2.552 -42.868 1.00 91.88 136 ASN A N 1
ATOM 1089 C CA . ASN A 1 136 ? 35.887 3.351 -42.215 1.00 91.88 136 ASN A CA 1
ATOM 1090 C C . ASN A 1 136 ? 34.534 2.624 -42.201 1.00 91.88 136 ASN A C 1
ATOM 1092 O O . ASN A 1 136 ? 33.924 2.545 -41.142 1.00 91.88 136 ASN A O 1
ATOM 1096 N N . GLU A 1 137 ? 34.104 2.027 -43.317 1.00 95.06 137 GLU A N 1
ATOM 1097 C CA . GLU A 1 137 ? 32.880 1.211 -43.394 1.00 95.06 137 GLU A CA 1
ATOM 1098 C C . GLU A 1 137 ? 32.930 0.017 -42.418 1.00 95.06 137 GLU A C 1
ATOM 1100 O O . GLU A 1 137 ? 31.944 -0.292 -41.744 1.00 95.06 137 GLU A O 1
ATOM 1105 N N . GLU A 1 138 ? 34.090 -0.633 -42.268 1.00 94.31 138 GLU A N 1
ATOM 1106 C CA . GLU A 1 138 ? 34.289 -1.695 -41.277 1.00 94.31 138 GLU A CA 1
ATOM 1107 C C . GLU A 1 138 ? 34.240 -1.188 -39.828 1.00 94.31 138 GLU A C 1
ATOM 1109 O O . GLU A 1 138 ? 33.686 -1.886 -38.973 1.00 94.31 138 GLU A O 1
ATOM 1114 N N . PHE A 1 139 ? 34.797 -0.009 -39.529 1.00 94.88 139 PHE A N 1
ATOM 1115 C CA . PHE A 1 139 ? 34.734 0.592 -38.192 1.00 94.88 139 PHE A CA 1
ATOM 1116 C C . PHE A 1 139 ? 33.335 1.121 -37.852 1.00 94.88 139 PHE A C 1
ATOM 1118 O O . PHE A 1 139 ? 32.889 0.945 -36.719 1.00 94.88 139 PHE A O 1
ATOM 1125 N N . GLU A 1 140 ? 32.620 1.706 -38.814 1.00 93.94 140 GLU A N 1
ATOM 1126 C CA . GLU A 1 140 ? 31.227 2.133 -38.660 1.00 93.94 140 GLU A CA 1
ATOM 1127 C C . GLU A 1 140 ? 30.330 0.919 -38.395 1.00 93.94 140 GLU A C 1
ATOM 1129 O O . GLU A 1 140 ? 29.641 0.895 -37.375 1.00 93.94 140 GLU A O 1
ATOM 1134 N N . ARG A 1 141 ? 30.438 -0.154 -39.195 1.00 94.81 141 ARG A N 1
ATOM 1135 C CA . ARG A 1 141 ? 29.716 -1.414 -38.941 1.00 94.81 141 ARG A CA 1
ATOM 1136 C C . ARG A 1 141 ? 30.036 -1.999 -37.561 1.00 94.81 141 ARG A C 1
ATOM 1138 O O . ARG A 1 141 ? 29.124 -2.421 -36.855 1.00 94.81 141 ARG A O 1
ATOM 1145 N N . GLN A 1 142 ? 31.304 -2.008 -37.140 1.00 95.44 142 GLN A N 1
ATOM 1146 C CA . GLN A 1 142 ? 31.691 -2.478 -35.801 1.00 95.44 142 GLN A CA 1
ATOM 1147 C C . GLN A 1 142 ? 31.107 -1.603 -34.681 1.00 95.44 142 GLN A C 1
ATOM 1149 O O . GLN A 1 142 ? 30.667 -2.131 -33.658 1.00 95.44 142 GLN A O 1
ATOM 1154 N N . ALA A 1 143 ? 31.066 -0.280 -34.861 1.00 93.25 143 ALA A N 1
ATOM 1155 C CA . ALA A 1 143 ? 30.469 0.646 -33.903 1.00 93.25 143 ALA A CA 1
ATOM 1156 C C . ALA A 1 143 ? 28.939 0.492 -33.829 1.00 93.25 143 ALA A C 1
ATOM 1158 O O . ALA A 1 143 ? 28.371 0.532 -32.734 1.00 93.25 143 ALA A O 1
ATOM 1159 N N . GLU A 1 144 ? 28.268 0.256 -34.959 1.00 94.12 144 GLU A N 1
ATOM 1160 C CA . GLU A 1 144 ? 26.838 -0.057 -35.006 1.00 94.12 144 GLU A CA 1
ATOM 1161 C C . GLU A 1 144 ? 26.528 -1.409 -34.354 1.00 94.12 144 GLU A C 1
ATOM 1163 O O . GLU A 1 144 ? 25.648 -1.475 -33.496 1.00 94.12 144 GLU A O 1
ATOM 1168 N N . GLU A 1 145 ? 27.280 -2.469 -34.665 1.00 94.25 145 GLU A N 1
ATOM 1169 C CA . GLU A 1 145 ? 27.133 -3.796 -34.049 1.00 94.25 145 GLU A CA 1
ATOM 1170 C C . GLU A 1 145 ? 27.383 -3.754 -32.530 1.00 94.25 145 GLU A C 1
ATOM 1172 O O . GLU A 1 145 ? 26.619 -4.341 -31.756 1.00 94.25 145 GLU A O 1
ATOM 1177 N N . ALA A 1 146 ? 28.382 -2.993 -32.070 1.00 94.19 146 ALA A N 1
ATOM 1178 C CA . ALA A 1 146 ? 28.616 -2.734 -30.648 1.00 94.19 146 ALA A CA 1
ATOM 1179 C C . ALA A 1 146 ? 27.467 -1.929 -30.007 1.00 94.19 146 ALA A C 1
ATOM 1181 O O . ALA A 1 146 ? 27.000 -2.260 -28.917 1.00 94.19 146 ALA A O 1
ATOM 1182 N N . SER A 1 147 ? 26.957 -0.898 -30.688 1.00 94.19 147 SER A N 1
ATOM 1183 C CA . SER A 1 147 ? 25.835 -0.087 -30.199 1.00 94.19 147 SER A CA 1
ATOM 1184 C C . SER A 1 147 ? 24.541 -0.900 -30.096 1.00 94.19 147 SER A C 1
ATOM 1186 O O . SER A 1 147 ? 23.817 -0.795 -29.105 1.00 94.19 147 SER A O 1
ATOM 1188 N N . LEU A 1 148 ? 24.247 -1.727 -31.101 1.00 94.38 148 LEU A N 1
ATOM 1189 C CA . LEU A 1 148 ? 23.069 -2.589 -31.154 1.00 94.38 148 LEU A CA 1
ATOM 1190 C C . LEU A 1 148 ? 23.154 -3.715 -30.123 1.00 94.38 148 LEU A C 1
ATOM 1192 O O . LEU A 1 148 ? 22.184 -3.929 -29.399 1.00 94.38 148 LEU A O 1
ATOM 1196 N N . SER A 1 149 ? 24.301 -4.386 -29.987 1.00 95.00 149 SER A N 1
ATOM 1197 C CA . SER A 1 149 ? 24.487 -5.424 -28.962 1.00 95.00 149 SER A CA 1
ATOM 1198 C C . SER A 1 149 ? 24.385 -4.862 -27.540 1.00 95.00 149 SER A C 1
ATOM 1200 O O . SER A 1 149 ? 23.696 -5.460 -26.716 1.00 95.00 149 SER A O 1
ATOM 1202 N N . ALA A 1 150 ? 24.941 -3.677 -27.261 1.00 94.44 150 ALA A N 1
ATOM 1203 C CA . ALA A 1 150 ? 24.774 -3.002 -25.971 1.00 94.44 150 ALA A CA 1
ATOM 1204 C C . ALA A 1 150 ? 23.307 -2.613 -25.689 1.00 94.44 150 ALA A C 1
ATOM 1206 O O . ALA A 1 150 ? 22.800 -2.859 -24.593 1.00 94.44 150 ALA A O 1
ATOM 1207 N N . LYS A 1 151 ? 22.590 -2.062 -26.683 1.00 94.38 151 LYS A N 1
ATOM 1208 C CA . LYS A 1 151 ? 21.149 -1.748 -26.579 1.00 94.38 151 LYS A CA 1
ATOM 1209 C C . LYS A 1 151 ? 20.301 -3.002 -26.348 1.00 94.38 151 LYS A C 1
ATOM 1211 O O . LYS A 1 151 ? 19.366 -2.964 -25.551 1.00 94.38 151 LYS A O 1
ATOM 1216 N N . MET A 1 152 ? 20.629 -4.108 -27.017 1.00 95.00 152 MET A N 1
ATOM 1217 C CA . MET A 1 152 ? 19.950 -5.394 -26.842 1.00 95.00 152 MET A CA 1
ATOM 1218 C C . MET A 1 152 ? 20.222 -5.988 -25.457 1.00 95.00 152 MET A C 1
ATOM 1220 O O . MET A 1 152 ? 19.268 -6.360 -24.782 1.00 95.00 152 MET A O 1
ATOM 1224 N N . ALA A 1 153 ? 21.476 -6.002 -24.995 1.00 95.56 153 ALA A N 1
ATOM 1225 C CA . ALA A 1 153 ? 21.842 -6.490 -23.665 1.00 95.56 153 ALA A CA 1
ATOM 1226 C C . ALA A 1 153 ? 21.116 -5.713 -22.554 1.00 95.56 153 ALA A C 1
ATOM 1228 O O . ALA A 1 153 ? 20.403 -6.321 -21.756 1.00 95.56 153 ALA A O 1
ATOM 1229 N N . ALA A 1 154 ? 21.182 -4.377 -22.571 1.00 95.12 154 ALA A N 1
ATOM 1230 C CA . ALA A 1 154 ? 20.458 -3.532 -21.620 1.00 95.12 154 ALA A CA 1
ATOM 1231 C C . ALA A 1 154 ? 18.929 -3.726 -21.714 1.00 95.12 154 ALA A C 1
ATOM 1233 O O . ALA A 1 154 ? 18.235 -3.778 -20.699 1.00 95.12 154 ALA A O 1
ATOM 1234 N N . GLY A 1 155 ? 18.388 -3.891 -22.926 1.00 95.38 155 GLY A N 1
ATOM 1235 C CA . GLY A 1 155 ? 16.972 -4.194 -23.143 1.00 95.38 155 GLY A CA 1
ATOM 1236 C C . GLY A 1 155 ? 16.542 -5.553 -22.576 1.00 95.38 155 GLY A C 1
ATOM 1237 O O . GLY A 1 155 ? 15.433 -5.679 -22.056 1.00 95.38 155 GLY A O 1
ATOM 1238 N N . GLU A 1 156 ? 17.403 -6.569 -22.633 1.00 95.88 156 GLU A N 1
ATOM 1239 C CA . GLU A 1 156 ? 17.159 -7.862 -21.993 1.00 95.88 156 GLU A CA 1
ATOM 1240 C C . GLU A 1 156 ? 17.336 -7.818 -20.471 1.00 95.88 156 GLU A C 1
ATOM 1242 O O . GLU A 1 156 ? 16.564 -8.458 -19.765 1.00 95.88 156 GLU A O 1
ATOM 1247 N N . GLU A 1 157 ? 18.309 -7.071 -19.947 1.00 95.56 157 GLU A N 1
ATOM 1248 C CA . GLU A 1 157 ? 18.490 -6.860 -18.504 1.00 95.56 157 GLU A CA 1
ATOM 1249 C C . GLU A 1 157 ? 17.273 -6.162 -17.888 1.00 95.56 157 GLU A C 1
ATOM 1251 O O . GLU A 1 157 ? 16.730 -6.642 -16.894 1.00 95.56 157 GLU A O 1
ATOM 1256 N N . ILE A 1 158 ? 16.760 -5.109 -18.536 1.00 95.12 158 ILE A N 1
ATOM 1257 C CA . ILE A 1 158 ? 15.520 -4.435 -18.129 1.00 95.12 158 ILE A CA 1
ATOM 1258 C C . ILE A 1 158 ? 14.327 -5.402 -18.185 1.00 95.12 158 ILE A C 1
ATOM 1260 O O . ILE A 1 158 ? 13.518 -5.420 -17.259 1.00 95.12 158 ILE A O 1
ATOM 1264 N N . ARG A 1 159 ? 14.212 -6.251 -19.219 1.00 96.62 159 ARG A N 1
ATOM 1265 C CA . ARG A 1 159 ? 13.161 -7.288 -19.277 1.00 96.62 159 ARG A CA 1
ATOM 1266 C C . ARG A 1 159 ? 13.288 -8.294 -18.131 1.00 96.62 159 ARG A C 1
ATOM 1268 O O . ARG A 1 159 ? 12.297 -8.547 -17.456 1.00 96.62 159 ARG A O 1
ATOM 1275 N N . ARG A 1 160 ? 14.494 -8.814 -17.870 1.00 97.12 160 ARG A N 1
ATOM 1276 C CA . ARG A 1 160 ? 14.775 -9.750 -16.765 1.00 97.12 160 ARG A CA 1
ATOM 1277 C C . ARG A 1 160 ? 14.399 -9.142 -15.414 1.00 97.12 160 ARG A C 1
ATOM 1279 O O . ARG A 1 160 ? 13.684 -9.792 -14.663 1.00 97.12 160 ARG A O 1
ATOM 1286 N N . ALA A 1 161 ? 14.795 -7.897 -15.147 1.00 96.50 161 ALA A N 1
ATOM 1287 C CA . ALA A 1 161 ? 14.447 -7.188 -13.916 1.00 96.50 161 ALA A CA 1
ATOM 1288 C C . ALA A 1 161 ? 12.930 -6.950 -13.782 1.00 96.50 161 ALA A C 1
ATOM 1290 O O . ALA A 1 161 ? 12.358 -7.169 -12.716 1.00 96.50 161 ALA A O 1
ATOM 1291 N N . MET A 1 162 ? 12.252 -6.564 -14.869 1.00 94.88 162 MET A N 1
ATOM 1292 C CA . MET A 1 162 ? 10.795 -6.380 -14.878 1.00 94.88 162 MET A CA 1
ATOM 1293 C C . MET A 1 162 ? 10.037 -7.693 -14.651 1.00 94.88 162 MET A C 1
ATOM 1295 O O . MET A 1 162 ? 9.042 -7.703 -13.929 1.00 94.88 162 MET A O 1
ATOM 1299 N N . ASP A 1 163 ? 10.489 -8.803 -15.237 1.00 96.56 163 ASP A N 1
ATOM 1300 C CA . ASP A 1 163 ? 9.856 -10.113 -15.061 1.00 96.56 163 ASP A CA 1
ATOM 1301 C C . ASP A 1 163 ? 10.192 -10.750 -13.699 1.00 96.56 163 ASP A C 1
ATOM 1303 O O . ASP A 1 163 ? 9.326 -11.400 -13.110 1.00 96.56 163 ASP A O 1
ATOM 1307 N N . GLN A 1 164 ? 11.374 -10.476 -13.134 1.00 97.19 164 GLN A N 1
ATOM 1308 C CA . GLN A 1 164 ? 11.708 -10.777 -11.735 1.00 97.19 164 GLN A CA 1
ATOM 1309 C C . GLN A 1 164 ? 10.767 -10.039 -10.777 1.00 97.19 164 GLN A C 1
ATOM 1311 O O . GLN A 1 164 ? 10.021 -10.701 -10.057 1.00 97.19 164 GLN A O 1
ATOM 1316 N N . ALA A 1 165 ? 10.686 -8.707 -10.859 1.00 95.44 165 ALA A N 1
ATOM 1317 C CA . ALA A 1 165 ? 9.808 -7.897 -10.010 1.00 95.44 165 ALA A CA 1
ATOM 1318 C C . ALA A 1 165 ? 8.319 -8.281 -10.152 1.00 95.44 165 ALA A C 1
ATOM 1320 O O . ALA A 1 165 ? 7.571 -8.287 -9.174 1.00 95.44 165 ALA A O 1
ATOM 1321 N N . ARG A 1 166 ? 7.873 -8.671 -11.357 1.00 96.75 166 ARG A N 1
ATOM 1322 C CA . ARG A 1 166 ? 6.536 -9.257 -11.574 1.00 96.75 166 ARG A CA 1
ATOM 1323 C C . ARG A 1 166 ? 6.365 -10.594 -10.855 1.00 96.75 166 ARG A C 1
ATOM 1325 O O . ARG A 1 166 ? 5.312 -10.820 -10.265 1.00 96.75 166 ARG A O 1
ATOM 1332 N N . SER A 1 167 ? 7.355 -11.483 -10.922 1.00 97.00 167 SER A N 1
ATOM 1333 C CA . SER A 1 167 ? 7.299 -12.790 -10.256 1.00 97.00 167 SER A CA 1
ATOM 1334 C C . SER A 1 167 ? 7.308 -12.665 -8.729 1.00 97.00 167 SER A C 1
ATOM 1336 O O . SER A 1 167 ? 6.552 -13.367 -8.061 1.00 97.00 167 SER A O 1
ATOM 1338 N N . GLU A 1 168 ? 8.068 -11.710 -8.191 1.00 96.56 168 GLU A N 1
ATOM 1339 C CA . GLU A 1 168 ? 8.133 -11.380 -6.765 1.00 96.56 168 GLU A CA 1
ATOM 1340 C C . GLU A 1 168 ? 6.799 -10.795 -6.283 1.00 96.56 168 GLU A C 1
ATOM 1342 O O . GLU A 1 168 ? 6.185 -11.353 -5.377 1.00 96.56 168 GLU A O 1
ATOM 1347 N N . ALA A 1 169 ? 6.261 -9.778 -6.966 1.00 95.50 169 ALA A N 1
ATOM 1348 C CA . ALA A 1 169 ? 4.953 -9.201 -6.638 1.00 95.50 169 ALA A CA 1
ATOM 1349 C C . ALA A 1 169 ? 3.793 -10.214 -6.764 1.00 95.50 169 ALA A C 1
ATOM 1351 O O . ALA A 1 169 ? 2.804 -10.136 -6.031 1.00 95.50 169 ALA A O 1
ATOM 1352 N N . LEU A 1 170 ? 3.890 -11.191 -7.677 1.00 97.31 170 LEU A N 1
ATOM 1353 C CA . LEU A 1 170 ? 2.940 -12.305 -7.752 1.00 97.31 170 LEU A CA 1
ATOM 1354 C C . LEU A 1 170 ? 3.109 -13.284 -6.581 1.00 97.31 170 LEU A C 1
ATOM 1356 O O . LEU A 1 170 ? 2.100 -13.707 -6.016 1.00 97.31 170 LEU A O 1
ATOM 1360 N N . ALA A 1 171 ? 4.342 -13.608 -6.184 1.00 97.06 171 ALA A N 1
ATOM 1361 C CA . ALA A 1 171 ? 4.622 -14.461 -5.031 1.00 97.06 171 ALA A CA 1
ATOM 1362 C C . ALA A 1 171 ? 4.119 -13.823 -3.722 1.00 97.06 171 ALA A C 1
ATOM 1364 O O . ALA A 1 171 ? 3.383 -14.470 -2.973 1.00 97.06 171 ALA A O 1
ATOM 1365 N N . GLU A 1 172 ? 4.416 -12.540 -3.493 1.00 96.50 172 GLU A N 1
ATOM 1366 C CA . GLU A 1 172 ? 3.889 -11.745 -2.375 1.00 96.50 172 GLU A CA 1
ATOM 1367 C C . GLU A 1 172 ? 2.359 -11.702 -2.379 1.00 96.50 172 GLU A C 1
ATOM 1369 O O . GLU A 1 172 ? 1.721 -11.952 -1.358 1.00 96.50 172 GLU A O 1
ATOM 1374 N N . LYS A 1 173 ? 1.734 -11.472 -3.541 1.00 96.81 173 LYS A N 1
ATOM 1375 C CA . LYS A 1 173 ? 0.273 -11.533 -3.660 1.00 96.81 173 LYS A CA 1
ATOM 1376 C C . LYS A 1 173 ? -0.272 -12.911 -3.271 1.00 96.81 173 LYS A C 1
ATOM 1378 O O . LYS A 1 173 ? -1.297 -12.977 -2.596 1.00 96.81 173 LYS A O 1
ATOM 1383 N N . THR A 1 174 ? 0.380 -14.007 -3.669 1.00 97.12 174 THR A N 1
ATOM 1384 C CA . THR A 1 174 ? -0.074 -15.357 -3.291 1.00 97.12 174 THR A CA 1
ATOM 1385 C C . THR A 1 174 ? 0.118 -15.664 -1.808 1.00 97.12 174 THR A C 1
ATOM 1387 O O . THR A 1 174 ? -0.782 -16.254 -1.216 1.00 97.12 174 THR A O 1
ATOM 1390 N N . SER A 1 175 ? 1.212 -15.227 -1.176 1.00 97.44 175 SER A N 1
ATOM 1391 C CA . SER A 1 175 ? 1.426 -15.443 0.262 1.00 97.44 175 SER A CA 1
ATOM 1392 C C . SER A 1 175 ? 0.501 -14.573 1.121 1.00 97.44 175 SER A C 1
ATOM 1394 O O . SER A 1 175 ? -0.015 -15.044 2.133 1.00 97.44 175 SER A O 1
ATOM 1396 N N . LEU A 1 176 ? 0.191 -13.346 0.685 1.00 96.81 176 LEU A N 1
ATOM 1397 C CA . LEU A 1 176 ? -0.828 -12.500 1.312 1.00 96.81 176 LEU A CA 1
ATOM 1398 C C . LEU A 1 176 ? -2.235 -13.103 1.188 1.00 96.81 176 LEU A C 1
ATOM 1400 O O . LEU A 1 176 ? -2.976 -13.095 2.167 1.00 96.81 176 LEU A O 1
ATOM 1404 N N . LEU A 1 177 ? -2.601 -13.667 0.029 1.00 97.81 177 LEU A N 1
ATOM 1405 C CA . LEU A 1 177 ? -3.883 -14.364 -0.144 1.00 97.81 177 LEU A CA 1
ATOM 1406 C C . LEU A 1 177 ? -3.977 -15.611 0.746 1.00 97.81 177 LEU A C 1
ATOM 1408 O O . LEU A 1 177 ? -4.945 -15.740 1.489 1.00 97.81 177 LEU A O 1
ATOM 1412 N N . GLN A 1 178 ? -2.943 -16.458 0.765 1.00 97.69 178 GLN A N 1
ATOM 1413 C CA . GLN A 1 178 ? -2.858 -17.602 1.682 1.00 97.69 178 GLN A CA 1
ATOM 1414 C C . GLN A 1 178 ? -2.985 -17.160 3.145 1.00 97.69 178 GLN A C 1
ATOM 1416 O O . GLN A 1 178 ? -3.722 -17.770 3.915 1.00 97.69 178 GLN A O 1
ATOM 1421 N N . ARG A 1 179 ? -2.338 -16.054 3.535 1.00 97.56 179 ARG A N 1
ATOM 1422 C CA . ARG A 1 179 ? -2.437 -15.529 4.901 1.00 97.56 179 ARG A CA 1
ATOM 1423 C C . ARG A 1 179 ? -3.825 -14.971 5.230 1.00 97.56 179 ARG A C 1
ATOM 1425 O O . ARG A 1 179 ? -4.257 -15.067 6.377 1.00 97.56 179 ARG A O 1
ATOM 1432 N N . ILE A 1 180 ? -4.538 -14.411 4.253 1.00 97.56 180 ILE A N 1
ATOM 1433 C CA . ILE A 1 180 ? -5.941 -14.000 4.409 1.00 97.56 180 ILE A CA 1
ATOM 1434 C C . ILE A 1 180 ? -6.837 -15.234 4.588 1.00 97.56 180 ILE A C 1
ATOM 1436 O O . ILE A 1 180 ? -7.664 -15.237 5.496 1.00 97.56 180 ILE A O 1
ATOM 1440 N N . GLU A 1 181 ? -6.641 -16.294 3.801 1.00 97.75 181 GLU A N 1
ATOM 1441 C CA . GLU A 1 181 ? -7.371 -17.565 3.933 1.00 97.75 181 GLU A CA 1
ATOM 1442 C C . GLU A 1 181 ? -7.110 -18.233 5.298 1.00 97.75 181 GLU A C 1
ATOM 1444 O O . GLU A 1 181 ? -8.056 -18.616 5.987 1.00 97.75 181 GLU A O 1
ATOM 1449 N N . GLU A 1 182 ? -5.853 -18.288 5.757 1.00 97.81 182 GLU A N 1
ATOM 1450 C CA . GLU A 1 182 ? -5.490 -18.747 7.107 1.00 97.81 182 GLU A CA 1
ATOM 1451 C C . GLU A 1 182 ? -6.208 -17.954 8.207 1.00 97.81 182 GLU A C 1
ATOM 1453 O O . GLU A 1 182 ? -6.705 -18.539 9.171 1.00 97.81 182 GLU A O 1
ATOM 1458 N N . LEU A 1 183 ? -6.265 -16.622 8.084 1.00 97.00 183 LEU A N 1
ATOM 1459 C CA . LEU A 1 183 ? -6.914 -15.753 9.067 1.00 97.00 183 LEU A CA 1
ATOM 1460 C C . LEU A 1 183 ? -8.442 -15.881 9.033 1.00 97.00 183 LEU A C 1
ATOM 1462 O O . LEU A 1 183 ? -9.062 -15.879 10.093 1.00 97.00 183 LEU A O 1
ATOM 1466 N N . GLN A 1 184 ? -9.050 -16.055 7.857 1.00 98.06 184 GLN A N 1
ATOM 1467 C CA . GLN A 1 184 ? -10.484 -16.335 7.714 1.00 98.06 184 GLN A CA 1
ATOM 1468 C C . GLN A 1 184 ? -10.856 -17.691 8.328 1.00 98.06 184 GLN A C 1
ATOM 1470 O O . GLN A 1 184 ? -11.833 -17.781 9.072 1.00 98.06 184 GLN A O 1
ATOM 1475 N N . LEU A 1 185 ? -10.049 -18.732 8.095 1.00 98.00 185 LEU A N 1
ATOM 1476 C CA . LEU A 1 185 ? -10.221 -20.044 8.725 1.00 98.00 185 LEU A CA 1
ATOM 1477 C C . LEU A 1 185 ? -10.014 -19.977 10.245 1.00 98.00 185 LEU A C 1
ATOM 1479 O O . LEU A 1 185 ? -10.780 -20.580 10.996 1.00 98.00 185 LEU A O 1
ATOM 1483 N N . ALA A 1 186 ? -9.014 -19.229 10.719 1.00 97.62 186 ALA A N 1
ATOM 1484 C CA . ALA A 1 186 ? -8.771 -19.032 12.146 1.00 97.62 186 ALA A CA 1
ATOM 1485 C C . ALA A 1 186 ? -9.910 -18.263 12.837 1.00 97.62 186 ALA A C 1
ATOM 1487 O O . ALA A 1 186 ? -10.260 -18.611 13.966 1.00 97.62 186 ALA A O 1
ATOM 1488 N N . LEU A 1 187 ? -10.498 -17.269 12.158 1.00 97.06 187 LEU A N 1
ATOM 1489 C CA . LEU A 1 187 ? -11.662 -16.513 12.622 1.00 97.06 187 LEU A CA 1
ATOM 1490 C C . LEU A 1 187 ? -12.904 -17.409 12.690 1.00 97.06 187 LEU A C 1
ATOM 1492 O O . LEU A 1 187 ? -13.437 -17.588 13.776 1.00 97.06 187 LEU A O 1
ATOM 1496 N N . ALA A 1 188 ? -13.269 -18.102 11.608 1.00 97.69 188 ALA A N 1
ATOM 1497 C CA . ALA A 1 188 ? -14.404 -19.032 11.609 1.00 97.69 188 ALA A CA 1
ATOM 1498 C C . ALA A 1 188 ? -14.258 -20.148 12.669 1.00 97.69 188 ALA A C 1
ATOM 1500 O O . ALA A 1 188 ? -15.225 -20.544 13.319 1.00 97.69 188 ALA A O 1
ATOM 1501 N N . MET A 1 189 ? -13.032 -20.631 12.906 1.00 97.75 189 MET A N 1
ATOM 1502 C CA . MET A 1 189 ? -12.728 -21.585 13.981 1.00 97.75 189 MET A CA 1
ATOM 1503 C C . MET A 1 189 ? -12.714 -20.960 15.385 1.00 97.75 189 MET A C 1
ATOM 1505 O O . MET A 1 189 ? -12.761 -21.703 16.367 1.00 97.75 189 MET A O 1
ATOM 1509 N N . ALA A 1 190 ? -12.616 -19.637 15.518 1.00 96.88 190 ALA A N 1
ATOM 1510 C CA . ALA A 1 190 ? -12.817 -18.915 16.772 1.00 96.88 190 ALA A CA 1
ATOM 1511 C C . ALA A 1 190 ? -14.309 -18.655 17.016 1.00 96.88 190 ALA A C 1
ATOM 1513 O O . ALA A 1 190 ? -14.792 -18.978 18.098 1.00 96.88 190 ALA A O 1
ATOM 1514 N N . ASP A 1 191 ? -15.044 -18.200 16.001 1.00 97.06 191 ASP A N 1
ATOM 1515 C CA . ASP A 1 191 ? -16.489 -17.960 16.041 1.00 97.06 191 ASP A CA 1
ATOM 1516 C C . ASP A 1 191 ? -17.239 -19.240 16.429 1.00 97.06 191 ASP A C 1
ATOM 1518 O O . ASP A 1 191 ? -17.948 -19.263 17.432 1.00 97.06 191 ASP A O 1
ATOM 1522 N N . GLN A 1 192 ? -16.930 -20.371 15.784 1.00 97.25 192 GLN A N 1
ATOM 1523 C CA . GLN A 1 192 ? -17.489 -21.686 16.131 1.00 97.25 192 GLN A CA 1
ATOM 1524 C C . GLN A 1 192 ? -17.040 -22.221 17.514 1.00 97.25 192 GLN A C 1
ATOM 1526 O O . GLN A 1 192 ? -17.520 -23.256 17.991 1.00 97.25 192 GLN A O 1
ATOM 1531 N N . ARG A 1 193 ? -16.072 -21.576 18.181 1.00 96.81 193 ARG A N 1
ATOM 1532 C CA . ARG A 1 193 ? -15.744 -21.831 19.598 1.00 96.81 193 ARG A CA 1
ATOM 1533 C C . ARG A 1 193 ? -16.510 -20.888 20.527 1.00 96.81 193 ARG A C 1
ATOM 1535 O O . ARG A 1 193 ? -16.781 -21.300 21.652 1.00 96.81 193 ARG A O 1
ATOM 1542 N N . SER A 1 194 ? -16.859 -19.678 20.088 1.00 95.19 194 SER A N 1
ATOM 1543 C CA . SER A 1 194 ? -17.795 -18.770 20.769 1.00 95.19 194 SER A CA 1
ATOM 1544 C C . SER A 1 194 ? -19.199 -19.365 20.778 1.00 95.19 194 SER A C 1
ATOM 1546 O O . SER A 1 194 ? -19.734 -19.599 21.854 1.00 95.19 194 SER A O 1
ATOM 1548 N N . GLU A 1 195 ? -19.731 -19.723 19.604 1.00 97.25 195 GLU A N 1
ATOM 1549 C CA . GLU A 1 195 ? -21.067 -20.307 19.420 1.00 97.25 195 GLU A CA 1
ATOM 1550 C C . GLU A 1 195 ? -21.283 -21.493 20.366 1.00 97.25 195 GLU A C 1
ATOM 1552 O O . GLU A 1 195 ? -22.178 -21.464 21.201 1.00 97.25 195 GLU A O 1
ATOM 1557 N N . ARG A 1 196 ? -20.380 -22.484 20.351 1.00 97.12 196 ARG A N 1
ATOM 1558 C CA . ARG A 1 196 ? -20.449 -23.648 21.255 1.00 97.12 196 ARG A CA 1
ATOM 1559 C C . ARG A 1 196 ? -20.391 -23.285 22.743 1.00 97.12 196 ARG A C 1
ATOM 1561 O O . ARG A 1 196 ? -20.962 -23.995 23.566 1.00 97.12 196 ARG A O 1
ATOM 1568 N N . ARG A 1 197 ? -19.674 -22.221 23.126 1.00 97.88 197 ARG A N 1
ATOM 1569 C CA . ARG A 1 197 ? -19.644 -21.744 24.523 1.00 97.88 197 ARG A CA 1
ATOM 1570 C C . ARG A 1 197 ? -20.958 -21.068 24.888 1.00 97.88 197 ARG A C 1
ATOM 1572 O O . ARG A 1 197 ? -21.462 -21.304 25.980 1.00 97.88 197 ARG A O 1
ATOM 1579 N N . GLU A 1 198 ? -21.521 -20.274 23.986 1.00 96.38 198 GLU A N 1
ATOM 1580 C CA . GLU A 1 198 ? -22.826 -19.645 24.164 1.00 96.38 198 GLU A CA 1
ATOM 1581 C C . GLU A 1 198 ? -23.946 -20.688 24.203 1.00 96.38 198 GLU A C 1
ATOM 1583 O O . GLU A 1 198 ? -24.803 -20.602 25.071 1.00 96.38 198 GLU A O 1
ATOM 1588 N N . GLU A 1 199 ? -23.922 -21.727 23.366 1.00 97.62 199 GLU A N 1
ATOM 1589 C CA . GLU A 1 199 ? -24.860 -22.858 23.429 1.00 97.62 199 GLU A CA 1
ATOM 1590 C C . GLU A 1 199 ? -24.839 -23.556 24.800 1.00 97.62 199 GLU A C 1
ATOM 1592 O O . GLU A 1 199 ? -25.903 -23.797 25.378 1.00 97.62 199 GLU A O 1
ATOM 1597 N N . LEU A 1 200 ? -23.644 -23.829 25.341 1.00 97.81 200 LEU A N 1
ATOM 1598 C CA . LEU A 1 200 ? -23.447 -24.441 26.664 1.00 97.81 200 LEU A CA 1
ATOM 1599 C C . LEU A 1 200 ? -23.865 -23.513 27.816 1.00 97.81 200 LEU A C 1
ATOM 1601 O O . LEU A 1 200 ? -24.460 -23.964 28.795 1.00 97.81 200 LEU A O 1
ATOM 1605 N N . LEU A 1 201 ? -23.601 -22.208 27.710 1.00 96.75 201 LEU A N 1
ATOM 1606 C CA . LEU A 1 201 ? -24.087 -21.226 28.682 1.00 96.75 201 LEU A CA 1
ATOM 1607 C C . LEU A 1 201 ? -25.615 -21.104 28.611 1.00 96.75 201 LEU A C 1
ATOM 1609 O O . LEU A 1 201 ? -26.277 -21.111 29.644 1.00 96.75 201 LEU A O 1
ATOM 1613 N N . HIS A 1 202 ? -26.200 -21.086 27.413 1.00 98.25 202 HIS A N 1
ATOM 1614 C CA . HIS A 1 202 ? -27.646 -21.073 27.220 1.00 98.25 202 HIS A CA 1
ATOM 1615 C C . HIS A 1 202 ? -28.317 -22.378 27.673 1.00 98.25 202 HIS A C 1
ATOM 1617 O O . HIS A 1 202 ? -29.468 -22.324 28.105 1.00 98.25 202 HIS A O 1
ATOM 1623 N N . SER A 1 203 ? -27.677 -23.553 27.583 1.00 97.50 203 SER A N 1
ATOM 1624 C CA . SER A 1 203 ? -28.220 -24.787 28.182 1.00 97.50 203 SER A CA 1
ATOM 1625 C C . SER A 1 203 ? -28.154 -24.729 29.707 1.00 97.50 203 SER A C 1
ATOM 1627 O O . SER A 1 203 ? -29.185 -24.899 30.350 1.00 97.50 203 SER A O 1
ATOM 1629 N N . SER A 1 204 ? -27.011 -24.340 30.279 1.00 97.50 204 SER A N 1
ATOM 1630 C CA . SER A 1 204 ? -26.852 -24.187 31.730 1.00 97.50 204 SER A CA 1
ATOM 1631 C C . SER A 1 204 ? -27.818 -23.152 32.328 1.00 97.50 204 SER A C 1
ATOM 1633 O O . SER A 1 204 ? -28.421 -23.403 33.369 1.00 97.50 204 SER A O 1
ATOM 1635 N N . ILE A 1 205 ? -28.064 -22.027 31.645 1.00 97.00 205 ILE A N 1
ATOM 1636 C CA . ILE A 1 205 ? -29.076 -21.037 32.050 1.00 97.00 205 ILE A CA 1
ATOM 1637 C C . ILE A 1 205 ? -30.484 -21.648 32.036 1.00 97.00 205 ILE A C 1
ATOM 1639 O O . ILE A 1 205 ? -31.236 -21.428 32.983 1.00 97.00 205 ILE A O 1
ATOM 1643 N N . ARG A 1 206 ? -30.845 -22.440 31.015 1.00 98.00 206 ARG A N 1
ATOM 1644 C CA . ARG A 1 206 ? -32.146 -23.136 30.956 1.00 98.00 206 ARG A CA 1
ATOM 1645 C C . ARG A 1 206 ? -32.290 -24.181 32.066 1.00 98.00 206 ARG A C 1
ATOM 1647 O O . ARG A 1 206 ? -33.342 -24.248 32.693 1.00 98.00 206 ARG A O 1
ATOM 1654 N N . GLU A 1 207 ? -31.239 -24.946 32.350 1.00 97.88 207 GLU A N 1
ATOM 1655 C CA . GLU A 1 207 ? -31.200 -25.922 33.447 1.00 97.88 207 GLU A CA 1
ATOM 1656 C C . GLU A 1 207 ? -31.368 -25.240 34.815 1.00 97.88 207 GLU A C 1
ATOM 1658 O O . GLU A 1 207 ? -32.177 -25.681 35.630 1.00 97.88 207 GLU A O 1
ATOM 1663 N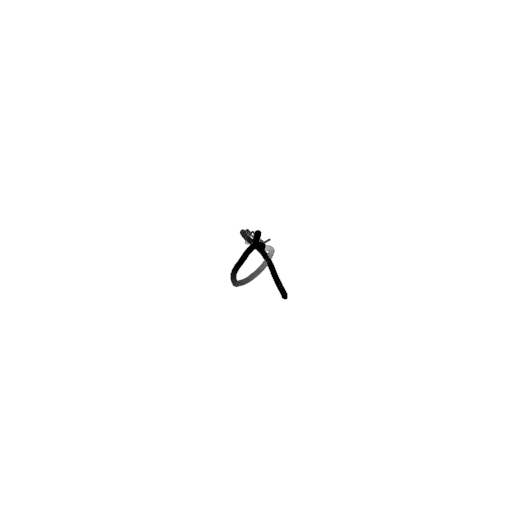 N . LEU A 1 208 ? -30.670 -24.124 35.055 1.00 96.81 208 LEU A N 1
ATOM 1664 C CA . LEU A 1 208 ? -30.798 -23.331 36.283 1.00 96.81 208 LEU A CA 1
ATOM 1665 C C . LEU A 1 208 ? -32.176 -22.660 36.405 1.00 96.81 208 LEU A C 1
ATOM 1667 O O . LEU A 1 208 ? -32.737 -22.619 37.498 1.00 96.81 208 LEU A O 1
ATOM 1671 N N . GLN A 1 209 ? -32.753 -22.179 35.299 1.00 97.31 209 GLN A N 1
ATOM 1672 C CA . GLN A 1 209 ? -34.120 -21.646 35.267 1.00 97.31 209 GLN A CA 1
ATOM 1673 C C . GLN A 1 209 ? -35.162 -22.728 35.572 1.00 97.31 209 GLN A C 1
ATOM 1675 O O . GLN A 1 209 ? -36.086 -22.467 36.339 1.00 97.31 209 GLN A O 1
ATOM 1680 N N . GLN A 1 210 ? -35.000 -23.946 35.044 1.00 97.62 210 GLN A N 1
ATOM 1681 C CA . GLN A 1 210 ? -35.867 -25.075 35.388 1.00 97.62 210 GLN A CA 1
ATOM 1682 C C . GLN A 1 210 ? -35.727 -25.446 36.872 1.00 97.62 210 GLN A C 1
ATOM 1684 O O . GLN A 1 210 ? -36.734 -25.562 37.567 1.00 97.62 210 GLN A O 1
ATOM 1689 N N . GLN A 1 211 ? -34.501 -25.570 37.391 1.00 97.81 211 GLN A N 1
ATOM 1690 C CA . GLN A 1 211 ? -34.265 -25.865 38.811 1.00 97.81 211 GLN A CA 1
ATOM 1691 C C . GLN A 1 211 ? -34.869 -24.795 39.733 1.00 97.81 211 GLN A C 1
ATOM 1693 O O . GLN A 1 211 ? -35.431 -25.139 40.775 1.00 97.81 211 GLN A O 1
ATOM 1698 N N . LEU A 1 212 ? -34.803 -23.517 39.341 1.00 96.50 212 LEU A N 1
ATOM 1699 C CA . LEU A 1 212 ? -35.461 -22.419 40.048 1.00 96.50 212 LEU A CA 1
ATOM 1700 C C . LEU A 1 212 ? -36.988 -22.571 40.014 1.00 96.50 212 LEU A C 1
ATOM 1702 O O . LEU A 1 212 ? -37.604 -22.559 41.073 1.00 96.50 212 LEU A O 1
ATOM 1706 N N . GLN A 1 213 ? -37.592 -22.787 38.842 1.00 96.81 213 GLN A N 1
ATOM 1707 C CA . GLN A 1 213 ? -39.044 -22.976 38.702 1.00 96.81 213 GLN A CA 1
ATOM 1708 C C . GLN A 1 213 ? -39.558 -24.181 39.502 1.00 96.81 213 GLN A C 1
ATOM 1710 O O . GLN A 1 213 ? -40.586 -24.089 40.170 1.00 96.81 213 GLN A O 1
ATOM 1715 N N . GLU A 1 214 ? -38.835 -25.302 39.499 1.00 97.25 214 GLU A N 1
ATOM 1716 C CA . GLU A 1 214 ? -39.190 -26.467 40.310 1.00 97.25 214 GLU A CA 1
ATOM 1717 C C . GLU A 1 214 ? -39.042 -26.207 41.817 1.00 97.25 214 GLU A C 1
ATOM 1719 O O . GLU A 1 214 ? -39.806 -26.762 42.610 1.00 97.25 214 GLU A O 1
ATOM 1724 N N . ALA A 1 215 ? -38.058 -25.405 42.237 1.00 94.94 215 ALA A N 1
ATOM 1725 C CA . ALA A 1 215 ? -37.878 -25.015 43.633 1.00 94.94 215 ALA A CA 1
ATOM 1726 C C . ALA A 1 215 ? -38.945 -24.003 44.084 1.00 94.94 215 ALA A C 1
ATOM 1728 O O . ALA A 1 215 ? -39.464 -24.116 45.194 1.00 94.94 215 ALA A O 1
ATOM 1729 N N . GLU A 1 216 ? -39.323 -23.061 43.218 1.00 95.81 216 GL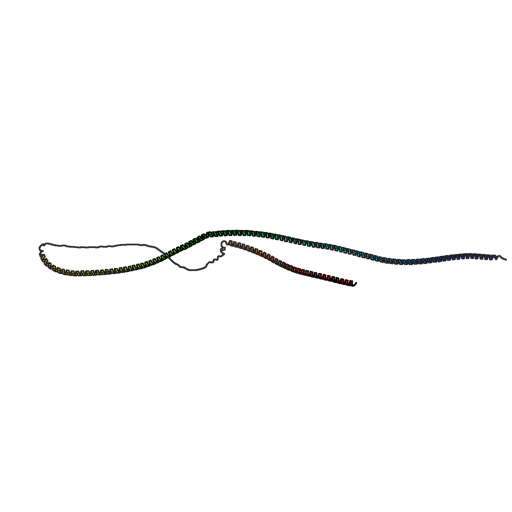U A N 1
ATOM 1730 C CA . GLU A 1 216 ? -40.433 -22.130 43.427 1.00 95.81 216 GLU A CA 1
ATOM 1731 C C . GLU A 1 216 ? -41.768 -22.872 43.516 1.00 95.81 216 GLU A C 1
ATOM 1733 O O . GLU A 1 216 ? -42.520 -22.624 44.455 1.00 95.81 216 GLU A O 1
ATOM 1738 N N . ALA A 1 217 ? -42.037 -23.831 42.624 1.00 95.50 217 ALA A N 1
ATOM 1739 C CA . ALA A 1 217 ? -43.224 -24.684 42.684 1.00 95.50 217 ALA A CA 1
ATOM 1740 C C . ALA A 1 217 ? -43.280 -25.479 44.000 1.00 95.50 217 ALA A C 1
ATOM 1742 O O . ALA A 1 217 ? -44.270 -25.400 44.724 1.00 95.50 217 ALA A O 1
ATOM 1743 N N . ARG A 1 218 ? -42.181 -26.146 44.386 1.00 96.06 218 ARG A N 1
ATOM 1744 C CA . ARG A 1 218 ? -42.066 -26.840 45.684 1.00 96.06 218 ARG A CA 1
ATOM 1745 C C . ARG A 1 218 ? -42.279 -25.897 46.876 1.00 96.06 218 ARG A C 1
ATOM 1747 O O . ARG A 1 218 ? -42.897 -26.284 47.864 1.00 96.06 218 ARG A O 1
ATOM 1754 N N . ASN A 1 219 ? -41.807 -24.653 46.804 1.00 95.38 219 ASN A N 1
ATOM 1755 C CA . ASN A 1 219 ? -42.008 -23.661 47.863 1.00 95.38 219 ASN A CA 1
ATOM 1756 C C . ASN A 1 219 ? -43.455 -23.124 47.898 1.00 95.38 219 ASN A C 1
ATOM 1758 O O . ASN A 1 219 ? -44.009 -22.912 48.976 1.00 95.38 219 ASN A O 1
ATOM 1762 N N . GLN A 1 220 ? -44.108 -22.974 46.742 1.00 94.81 220 GLN A N 1
ATOM 1763 C CA . GLN A 1 220 ? -45.537 -22.660 46.644 1.00 94.81 220 GLN A CA 1
ATOM 1764 C C . GLN A 1 220 ? -46.391 -23.795 47.225 1.00 94.81 220 GLN A C 1
ATOM 1766 O O . GLN A 1 220 ? -47.269 -23.520 48.038 1.00 94.81 220 GLN A O 1
ATOM 1771 N N . GLU A 1 221 ? -46.083 -25.059 46.914 1.00 95.19 221 GLU A N 1
ATOM 1772 C CA . GLU A 1 221 ? -46.721 -26.236 47.522 1.00 95.19 221 GLU A CA 1
ATOM 1773 C C . GLU A 1 221 ? -46.532 -26.261 49.045 1.00 95.19 221 GLU A C 1
ATOM 1775 O O . GLU A 1 221 ? -47.504 -26.407 49.786 1.00 95.19 221 GLU A O 1
ATOM 1780 N N . ILE A 1 222 ? -45.304 -26.069 49.544 1.00 93.06 222 ILE A N 1
ATOM 1781 C CA . ILE A 1 222 ? -45.018 -26.001 50.988 1.00 93.06 222 ILE A CA 1
ATOM 1782 C C . ILE A 1 222 ? -45.778 -24.840 51.642 1.00 93.06 222 ILE A C 1
ATOM 1784 O O . ILE A 1 222 ? -46.369 -25.027 52.703 1.00 93.06 222 ILE A O 1
ATOM 1788 N N . THR A 1 223 ? -45.829 -23.668 51.009 1.00 94.12 223 THR A N 1
ATOM 1789 C CA . THR A 1 223 ? -46.557 -22.492 51.515 1.00 94.12 223 THR A CA 1
ATOM 1790 C C . THR A 1 223 ? -48.069 -22.728 51.522 1.00 94.12 223 THR A C 1
ATOM 1792 O O . THR A 1 223 ? -48.745 -22.402 52.500 1.00 94.12 223 THR A O 1
ATOM 1795 N N . GLN A 1 224 ? -48.614 -23.358 50.479 1.00 92.44 224 GLN A N 1
ATOM 1796 C CA . GLN A 1 224 ? -50.022 -23.738 50.395 1.00 92.44 224 GLN A CA 1
ATOM 1797 C C . GLN A 1 224 ? -50.376 -24.766 51.476 1.00 92.44 224 GLN A C 1
ATOM 1799 O O . GLN A 1 224 ? -51.349 -24.559 52.203 1.00 92.44 224 GLN A O 1
ATOM 1804 N N . ASN A 1 225 ? -49.559 -25.808 51.646 1.00 93.38 225 ASN A N 1
ATOM 1805 C CA . ASN A 1 225 ? -49.716 -26.839 52.675 1.00 93.38 225 ASN A CA 1
ATOM 1806 C C . ASN A 1 225 ? -49.575 -26.272 54.098 1.00 93.38 225 ASN A C 1
ATOM 1808 O O . ASN A 1 225 ? -50.366 -26.598 54.981 1.00 93.38 225 ASN A O 1
ATOM 1812 N N . LEU A 1 226 ? -48.625 -25.361 54.324 1.00 91.69 226 LEU A N 1
ATOM 1813 C CA . LEU A 1 226 ? -48.492 -24.647 55.591 1.00 91.69 226 LEU A CA 1
ATOM 1814 C C . LEU A 1 226 ? -49.735 -23.791 55.858 1.00 91.69 226 LEU A C 1
ATOM 1816 O O . LEU A 1 226 ? -50.266 -23.819 56.966 1.00 91.69 226 LEU A O 1
ATOM 1820 N N . SER A 1 227 ? -50.248 -23.072 54.855 1.00 90.12 227 SER A N 1
ATOM 1821 C CA . SER A 1 227 ? -51.460 -22.257 55.001 1.00 90.12 227 SER A CA 1
ATOM 1822 C C . SER A 1 227 ? -52.714 -23.105 55.261 1.00 90.12 227 SER A C 1
ATOM 1824 O O . SER A 1 227 ? -53.553 -22.719 56.074 1.00 90.12 227 SER A O 1
ATOM 1826 N N . SER A 1 228 ? -52.838 -24.282 54.637 1.00 90.81 228 SER A N 1
ATOM 1827 C CA . SER A 1 228 ? -53.989 -25.173 54.813 1.00 90.81 228 SER A CA 1
ATOM 1828 C C . SER A 1 228 ? -53.963 -25.899 56.161 1.00 90.81 228 SER A C 1
ATOM 1830 O O . SER A 1 228 ? -55.022 -26.090 56.756 1.00 90.81 228 SER A O 1
ATOM 1832 N N . ALA A 1 229 ? -52.776 -26.225 56.686 1.00 89.62 229 ALA A N 1
ATOM 1833 C CA . ALA A 1 229 ? -52.600 -26.809 58.016 1.00 89.62 229 ALA A CA 1
ATOM 1834 C C . ALA A 1 229 ? -52.717 -25.774 59.152 1.00 89.62 229 ALA A C 1
ATOM 1836 O O . ALA A 1 229 ? -53.319 -26.054 60.190 1.00 89.62 229 ALA A O 1
ATOM 1837 N N . THR A 1 230 ? -52.175 -24.564 58.974 1.00 89.81 230 THR A N 1
ATOM 1838 C CA . THR A 1 230 ? -52.195 -23.522 60.019 1.00 89.81 230 THR A CA 1
ATOM 1839 C C . THR A 1 230 ? -53.533 -22.802 60.121 1.00 89.81 230 THR A C 1
ATOM 1841 O O . THR A 1 230 ? -53.950 -22.494 61.231 1.00 89.81 230 THR A O 1
ATOM 1844 N N . ARG A 1 231 ? -54.255 -22.553 59.022 1.00 91.44 231 ARG A N 1
ATOM 1845 C CA . ARG A 1 231 ? -55.504 -21.766 59.050 1.00 91.44 231 ARG A CA 1
ATOM 1846 C C . ARG A 1 231 ? -56.622 -22.365 59.929 1.00 91.44 231 ARG A C 1
ATOM 1848 O O . ARG A 1 231 ? -57.280 -21.582 60.616 1.00 91.44 231 ARG A O 1
ATOM 1855 N N . PRO A 1 232 ? -56.844 -23.695 59.992 1.00 91.06 232 PRO A N 1
ATOM 1856 C CA . PRO A 1 232 ? -57.758 -24.301 60.963 1.00 91.06 232 PRO A CA 1
ATOM 1857 C C . PRO A 1 232 ? -57.291 -24.123 62.413 1.00 91.06 232 PRO A C 1
ATOM 1859 O O . PRO A 1 232 ? -58.109 -23.804 63.272 1.00 91.06 232 PRO A O 1
ATOM 1862 N N . LEU A 1 233 ? -55.987 -24.275 62.676 1.00 90.38 233 LEU A N 1
ATOM 1863 C CA . LEU A 1 233 ? -55.401 -24.116 64.012 1.00 90.38 233 LEU A CA 1
ATOM 1864 C C . LEU A 1 233 ? -55.442 -22.658 64.483 1.00 90.38 233 LEU A C 1
ATOM 1866 O O . LEU A 1 233 ? -55.823 -22.404 65.618 1.00 90.38 233 LEU A O 1
ATOM 1870 N N . LEU A 1 234 ? -55.136 -21.697 63.609 1.00 90.62 234 LEU A N 1
ATOM 1871 C CA . LEU A 1 234 ? -55.279 -20.266 63.879 1.00 90.62 234 LEU A CA 1
ATOM 1872 C C . LEU A 1 234 ? -56.737 -19.916 64.176 1.00 90.62 234 LEU A C 1
ATOM 1874 O O . LEU A 1 234 ? -57.001 -19.318 65.209 1.00 90.62 234 LEU A O 1
ATOM 1878 N N . ARG A 1 235 ? -57.697 -20.396 63.374 1.00 91.75 235 ARG A N 1
ATOM 1879 C CA . ARG A 1 235 ? -59.129 -20.211 63.661 1.00 91.75 235 ARG A CA 1
ATOM 1880 C C . ARG A 1 235 ? -59.555 -20.865 64.983 1.00 91.75 235 ARG A C 1
ATOM 1882 O O . ARG A 1 235 ? -60.426 -20.345 65.674 1.00 91.75 235 ARG A O 1
ATOM 1889 N N . GLN A 1 236 ? -58.962 -22.000 65.358 1.00 92.88 236 GLN A N 1
ATOM 1890 C CA . GLN A 1 236 ? -59.194 -22.626 66.661 1.00 92.88 236 GLN A CA 1
ATOM 1891 C C . GLN A 1 236 ? -58.591 -21.793 67.803 1.00 92.88 236 GLN A C 1
ATOM 1893 O O . GLN A 1 236 ? -59.243 -21.640 68.831 1.00 92.88 236 GLN A O 1
ATOM 1898 N N . ILE A 1 237 ? -57.400 -21.218 67.621 1.00 90.12 237 ILE A N 1
ATOM 1899 C CA . ILE A 1 237 ? -56.753 -20.312 68.578 1.00 90.12 237 ILE A CA 1
ATOM 1900 C C . ILE A 1 237 ? -57.560 -19.017 68.723 1.00 90.12 237 ILE A C 1
ATOM 1902 O O . ILE A 1 237 ? -57.849 -18.634 69.848 1.00 90.12 237 ILE A O 1
ATOM 1906 N N . GLU A 1 238 ? -58.004 -18.395 67.629 1.00 93.31 238 GLU A N 1
ATOM 1907 C CA . GLU A 1 238 ? -58.891 -17.222 67.622 1.00 93.31 238 GLU A CA 1
ATOM 1908 C C . GLU A 1 238 ? -60.214 -17.515 68.342 1.00 93.31 238 GLU A C 1
ATOM 1910 O O . GLU A 1 238 ? -60.634 -16.748 69.206 1.00 93.31 238 GLU A O 1
ATOM 1915 N N . ASN A 1 239 ? -60.851 -18.657 68.051 1.00 93.38 239 ASN A N 1
ATOM 1916 C CA . ASN A 1 239 ? -62.054 -19.098 68.758 1.00 93.38 239 ASN A CA 1
ATOM 1917 C C . ASN A 1 239 ? -61.784 -19.295 70.259 1.00 93.38 239 ASN A C 1
ATOM 1919 O O . ASN A 1 239 ? -62.568 -18.826 71.082 1.00 93.38 239 ASN A O 1
ATOM 1923 N N . LEU A 1 240 ? -60.681 -19.954 70.632 1.00 92.25 240 LEU A N 1
ATOM 1924 C CA . LEU A 1 240 ? -60.320 -20.191 72.031 1.00 92.25 240 LEU A CA 1
ATOM 1925 C C . LEU A 1 240 ? -59.999 -18.880 72.761 1.00 92.25 240 LEU A C 1
ATOM 1927 O O . LEU A 1 240 ? -60.537 -18.654 73.839 1.00 92.25 240 LEU A O 1
ATOM 1931 N N . GLN A 1 241 ? -59.218 -17.981 72.160 1.00 93.69 241 GLN A N 1
ATOM 1932 C CA . GLN A 1 241 ? -58.920 -16.639 72.675 1.00 93.69 241 GLN A CA 1
ATOM 1933 C C . GLN A 1 241 ? -60.183 -15.774 72.790 1.00 93.69 241 GLN A C 1
ATOM 1935 O O . GLN A 1 241 ? -60.341 -15.048 73.770 1.00 93.69 241 GLN A O 1
ATOM 1940 N N . SER A 1 242 ? -61.120 -15.889 71.846 1.00 93.25 242 SER A N 1
ATOM 1941 C CA . SER A 1 242 ? -62.438 -15.250 71.923 1.00 93.25 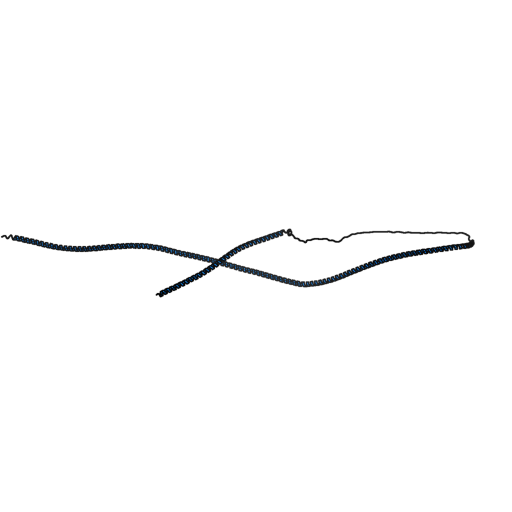242 SER A CA 1
ATOM 1942 C C . SER A 1 242 ? -63.252 -15.807 73.096 1.00 93.25 242 SER A C 1
ATOM 1944 O O . SER A 1 242 ? -63.702 -15.047 73.950 1.00 93.25 242 SER A O 1
ATOM 1946 N N . THR A 1 243 ? -63.351 -17.134 73.248 1.00 93.56 243 THR A N 1
ATOM 1947 C CA . THR A 1 243 ? -64.037 -17.726 74.411 1.00 93.56 243 THR A CA 1
ATOM 1948 C C . THR A 1 243 ? -63.350 -17.397 75.736 1.00 93.56 243 THR A C 1
ATOM 1950 O O . THR A 1 243 ? -64.042 -17.128 76.712 1.00 93.56 243 THR A O 1
ATOM 1953 N N . PHE A 1 244 ? -62.016 -17.342 75.779 1.00 93.06 244 PHE A N 1
ATOM 1954 C CA . PHE A 1 244 ? -61.249 -17.014 76.979 1.00 93.06 244 PHE A CA 1
ATOM 1955 C C . PHE A 1 244 ? -61.366 -15.532 77.351 1.00 93.06 244 PHE A C 1
ATOM 1957 O O . PHE A 1 244 ? -61.533 -15.221 78.522 1.00 93.06 244 PHE A O 1
ATOM 1964 N N . SER A 1 245 ? -61.354 -14.611 76.385 1.00 94.69 245 SER A N 1
ATOM 1965 C CA . SER A 1 245 ? -61.573 -13.179 76.648 1.00 94.69 245 SER A CA 1
ATOM 1966 C C . SER A 1 245 ? -63.023 -12.880 77.042 1.00 94.69 245 SER A C 1
ATOM 1968 O O . SER A 1 245 ? -63.249 -12.097 77.962 1.00 94.69 245 SER A O 1
ATOM 1970 N N . VAL A 1 246 ? -64.011 -13.566 76.452 1.00 93.62 246 VAL A N 1
ATOM 1971 C CA . VAL A 1 246 ? -65.412 -13.519 76.909 1.00 93.62 246 VAL A CA 1
ATOM 1972 C C . VAL A 1 246 ? -65.557 -14.097 78.322 1.00 93.62 246 VAL A C 1
ATOM 1974 O O . VAL A 1 246 ? -66.268 -13.511 79.141 1.00 93.62 246 VAL A O 1
ATOM 1977 N N . GLN A 1 247 ? -64.864 -15.197 78.641 1.00 94.19 247 GLN A N 1
ATOM 1978 C CA . GLN A 1 247 ? -64.830 -15.764 79.991 1.00 94.19 247 GLN A CA 1
ATOM 1979 C C . GLN A 1 247 ? -64.137 -14.824 80.983 1.00 94.19 247 GLN A C 1
ATOM 1981 O O . GLN A 1 247 ? -64.731 -14.552 82.020 1.00 94.19 247 GLN A O 1
ATOM 1986 N N . SER A 1 248 ? -62.968 -14.258 80.666 1.00 92.88 248 SER A N 1
ATOM 1987 C CA . SER A 1 248 ? -62.274 -13.248 81.486 1.00 92.88 248 SER A CA 1
ATOM 1988 C C . SER A 1 248 ? -63.188 -12.060 81.760 1.00 92.88 248 SER A C 1
ATOM 1990 O O . SER A 1 248 ? -63.484 -11.772 82.912 1.00 92.88 248 SER A O 1
ATOM 1992 N N . ALA A 1 249 ? -63.782 -11.467 80.722 1.00 92.88 249 ALA A N 1
ATOM 1993 C CA . ALA A 1 249 ? -64.733 -10.371 80.879 1.00 92.88 249 ALA A CA 1
ATOM 1994 C C . ALA A 1 249 ? -66.002 -10.770 81.661 1.00 92.88 249 ALA A C 1
ATOM 1996 O O . ALA A 1 249 ? -66.687 -9.901 82.199 1.00 92.88 249 ALA A O 1
ATOM 1997 N N . SER A 1 250 ? -66.357 -12.060 81.734 1.00 94.25 250 SER A N 1
ATOM 1998 C CA . SER A 1 250 ? -67.422 -12.550 82.621 1.00 94.25 250 SER A CA 1
ATOM 1999 C C . SER A 1 250 ? -66.947 -12.718 84.068 1.00 94.25 250 SER A C 1
ATOM 2001 O O . SER A 1 250 ? -67.647 -12.276 84.976 1.00 94.25 250 SER A O 1
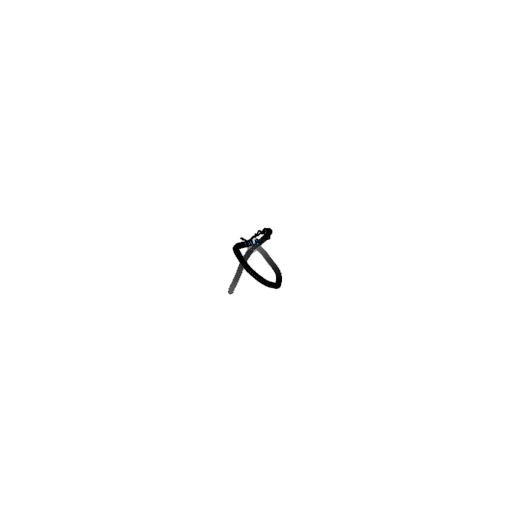ATOM 2003 N N . TRP A 1 251 ? -65.738 -13.245 84.286 1.00 92.94 251 TRP A N 1
ATOM 2004 C CA . TRP A 1 251 ? -65.119 -13.376 85.602 1.00 92.94 251 TRP A CA 1
ATOM 2005 C C . TRP A 1 251 ? -64.848 -12.015 86.225 1.00 92.94 251 TRP A C 1
ATOM 2007 O O . TRP A 1 251 ? -65.266 -11.798 87.349 1.00 92.94 251 TRP A O 1
ATOM 2017 N N . GLU A 1 252 ? -64.298 -11.059 85.479 1.00 93.75 252 GLU A N 1
ATOM 2018 C CA . GLU A 1 252 ? -64.115 -9.684 85.944 1.00 93.75 252 GLU A CA 1
ATOM 2019 C C . GLU A 1 252 ? -65.450 -8.984 86.261 1.00 93.75 252 GLU A C 1
ATOM 2021 O O . GLU A 1 252 ? -65.493 -8.097 87.104 1.00 93.75 252 GLU A O 1
ATOM 2026 N N . ARG A 1 253 ? -66.562 -9.322 85.584 1.00 94.69 253 ARG A N 1
ATOM 2027 C CA . ARG A 1 253 ? -67.896 -8.799 85.953 1.00 94.69 253 ARG A CA 1
ATOM 2028 C C . ARG A 1 253 ? -68.394 -9.422 87.254 1.00 94.69 253 ARG A C 1
ATOM 2030 O O . ARG A 1 253 ? -68.969 -8.707 88.069 1.00 94.69 253 ARG A O 1
ATOM 2037 N N . VAL A 1 254 ? -68.172 -10.722 87.452 1.00 94.00 254 VAL A N 1
ATOM 2038 C CA . VAL A 1 254 ? -68.492 -11.408 88.712 1.00 94.00 254 VAL A CA 1
ATOM 2039 C C . VAL A 1 254 ? -67.627 -10.853 89.843 1.00 94.00 254 VAL A C 1
ATOM 2041 O O . VAL A 1 254 ? -68.176 -10.460 90.865 1.00 94.00 254 VAL A O 1
ATOM 2044 N N . GLU A 1 255 ? -66.318 -10.725 89.639 1.00 93.00 255 GLU A N 1
ATOM 2045 C CA . GLU A 1 255 ? -65.362 -10.124 90.569 1.00 93.00 255 GLU A CA 1
ATOM 2046 C C . GLU A 1 255 ? -65.764 -8.695 90.928 1.00 93.00 255 GLU A C 1
ATOM 2048 O O . GLU A 1 255 ? -65.973 -8.438 92.107 1.00 93.00 255 GLU A O 1
ATOM 2053 N N . ARG A 1 256 ? -66.008 -7.812 89.943 1.00 93.38 256 ARG A N 1
ATOM 2054 C CA . ARG A 1 256 ? -66.545 -6.459 90.184 1.00 93.38 256 ARG A CA 1
ATOM 2055 C C . ARG A 1 256 ? -67.824 -6.509 91.021 1.00 93.38 256 ARG A C 1
ATOM 2057 O O . ARG A 1 256 ? -67.890 -5.868 92.058 1.00 93.38 256 ARG A O 1
ATOM 2064 N N . SER A 1 257 ? -68.794 -7.358 90.669 1.00 95.06 257 SER A N 1
ATOM 2065 C CA . SER A 1 257 ? -70.034 -7.492 91.451 1.00 95.06 257 SER A CA 1
ATOM 2066 C C . SER A 1 257 ? -69.828 -8.043 92.872 1.00 95.06 257 SER A C 1
ATOM 2068 O O . SER A 1 257 ? -70.648 -7.789 93.751 1.00 95.06 257 SER A O 1
ATOM 2070 N N . LEU A 1 258 ? -68.749 -8.790 93.122 1.00 90.75 258 LEU A N 1
ATOM 2071 C CA . LEU A 1 258 ? -68.379 -9.279 94.450 1.00 90.75 258 LEU A CA 1
ATOM 2072 C C . LEU A 1 258 ? -67.593 -8.225 95.236 1.00 90.75 258 LEU A C 1
ATOM 2074 O O . LEU A 1 258 ? -67.847 -8.081 96.428 1.00 90.75 258 LEU A O 1
ATOM 2078 N N . THR A 1 259 ? -66.708 -7.450 94.600 1.00 94.50 259 THR A N 1
ATOM 2079 C CA . THR A 1 259 ? -66.030 -6.311 95.235 1.00 94.50 259 THR A CA 1
ATOM 2080 C C . THR A 1 259 ? -67.005 -5.184 95.539 1.00 94.50 259 THR A C 1
ATOM 2082 O O . THR A 1 259 ? -66.923 -4.600 96.610 1.00 94.50 259 THR A O 1
ATOM 2085 N N . ASP A 1 260 ? -67.973 -4.920 94.662 1.00 93.69 260 ASP A N 1
ATOM 2086 C CA . ASP A 1 260 ? -69.014 -3.914 94.876 1.00 93.69 260 ASP A CA 1
ATOM 2087 C C . ASP A 1 260 ? -69.897 -4.321 96.059 1.00 93.69 260 ASP A C 1
ATOM 2089 O O . ASP A 1 260 ? -70.049 -3.547 96.998 1.00 93.69 260 ASP A O 1
ATOM 2093 N N . ARG A 1 261 ? -70.364 -5.577 96.109 1.00 94.12 261 ARG A N 1
ATOM 2094 C CA . ARG A 1 261 ? -71.129 -6.100 97.259 1.00 94.12 261 ARG A CA 1
ATOM 2095 C C . ARG A 1 261 ? -70.298 -6.191 98.541 1.00 94.12 261 ARG A C 1
ATOM 2097 O O . ARG A 1 261 ? -70.844 -6.016 99.629 1.00 94.12 261 ARG A O 1
ATOM 2104 N N . LEU A 1 262 ? -68.988 -6.432 98.442 1.00 91.56 262 LEU A N 1
ATOM 2105 C CA . LEU A 1 262 ? -68.073 -6.354 99.581 1.00 91.56 262 LEU A CA 1
ATOM 2106 C C . LEU A 1 262 ? -67.979 -4.910 100.088 1.00 91.56 262 LEU A C 1
ATOM 2108 O O . LEU A 1 262 ? -68.188 -4.690 101.277 1.00 91.56 262 LEU A O 1
ATOM 2112 N N . ASN A 1 263 ? -67.773 -3.934 99.201 1.00 93.00 263 ASN A N 1
ATOM 2113 C CA . ASN A 1 263 ? -67.719 -2.505 99.514 1.00 93.00 263 ASN A CA 1
ATOM 2114 C C . ASN A 1 263 ? -69.053 -1.988 100.089 1.00 93.00 263 ASN A C 1
ATOM 2116 O O . ASN A 1 263 ? -69.051 -1.250 101.073 1.00 93.00 263 ASN A O 1
ATOM 2120 N N . GLU A 1 264 ? -70.197 -2.412 99.546 1.00 93.50 264 GLU A N 1
ATOM 2121 C CA . GLU A 1 264 ? -71.534 -2.165 100.108 1.00 93.50 264 GLU A CA 1
ATOM 2122 C C . GLU A 1 264 ? -71.654 -2.764 101.516 1.00 93.50 264 GLU A C 1
ATOM 2124 O O . GLU A 1 264 ? -72.042 -2.074 102.456 1.00 93.50 264 GLU A O 1
ATOM 2129 N N . SER A 1 265 ? -71.260 -4.028 101.712 1.00 88.44 265 SER A N 1
ATOM 2130 C CA . SER A 1 265 ? -71.310 -4.668 103.034 1.00 88.44 265 SER A CA 1
ATOM 2131 C C . SER A 1 265 ? -70.363 -4.013 104.048 1.00 88.44 265 SER A C 1
ATOM 2133 O O . SER A 1 265 ? -70.719 -3.868 105.216 1.00 88.44 265 SER A O 1
ATOM 2135 N N . GLN A 1 266 ? -69.193 -3.547 103.602 1.00 92.69 266 GLN A N 1
ATOM 2136 C CA . GLN A 1 266 ? -68.187 -2.882 104.424 1.00 92.69 266 GLN A CA 1
ATOM 2137 C C . GLN A 1 266 ? -68.618 -1.459 104.789 1.00 92.69 266 GLN A C 1
ATOM 2139 O O . GLN A 1 266 ? -68.473 -1.068 105.943 1.00 92.69 266 GLN A O 1
ATOM 2144 N N . THR A 1 267 ? -69.206 -0.703 103.858 1.00 91.88 267 THR A N 1
ATOM 2145 C CA . THR A 1 267 ? -69.775 0.626 104.146 1.00 91.88 267 THR A CA 1
ATOM 2146 C C . THR A 1 267 ? -71.037 0.533 105.004 1.00 91.88 267 THR A C 1
ATOM 2148 O O . THR A 1 267 ? -71.229 1.349 105.903 1.00 91.88 267 THR A O 1
ATOM 2151 N N . HIS A 1 268 ? -71.862 -0.505 104.836 1.00 91.38 268 HIS A N 1
ATOM 2152 C CA . HIS A 1 268 ? -72.917 -0.825 105.798 1.00 91.38 268 HIS A CA 1
ATOM 2153 C C . HIS A 1 268 ? -72.347 -1.184 107.178 1.00 91.38 268 HIS A C 1
ATOM 2155 O O . HIS A 1 268 ? -72.882 -0.714 108.179 1.00 91.38 268 HIS A O 1
ATOM 2161 N N . ALA A 1 269 ? -71.253 -1.947 107.257 1.00 90.44 269 ALA A N 1
ATOM 2162 C CA . ALA A 1 269 ? -70.599 -2.276 108.521 1.00 90.44 269 ALA A CA 1
ATOM 2163 C C . ALA A 1 269 ? -69.988 -1.043 109.211 1.00 90.44 269 ALA A C 1
ATOM 2165 O O . ALA A 1 269 ? -70.162 -0.892 110.419 1.00 90.44 269 ALA A O 1
ATOM 2166 N N . THR A 1 270 ? -69.348 -0.117 108.482 1.00 90.38 270 THR A N 1
ATOM 2167 C CA . THR A 1 270 ? -68.851 1.139 109.075 1.00 90.38 270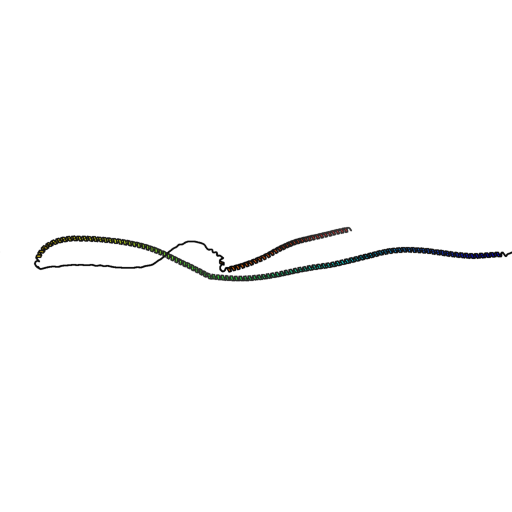 THR A CA 1
ATOM 2168 C C . THR A 1 270 ? -69.998 2.035 109.531 1.00 90.38 270 THR A C 1
ATOM 2170 O O . THR A 1 270 ? -69.954 2.522 110.654 1.00 90.38 270 THR A O 1
ATOM 2173 N N . LEU A 1 271 ? -71.069 2.177 108.740 1.00 93.06 271 LEU A N 1
ATOM 2174 C CA . LEU A 1 271 ? -72.265 2.932 109.140 1.00 93.06 271 LEU A CA 1
ATOM 2175 C C . LEU A 1 271 ? -72.978 2.311 110.353 1.00 93.06 271 LEU A C 1
ATOM 2177 O O . LEU A 1 271 ? -73.560 3.034 111.162 1.00 93.06 271 LEU A O 1
ATOM 2181 N N . LEU A 1 272 ? -72.953 0.983 110.502 1.00 88.69 272 LEU A N 1
ATOM 2182 C CA . LEU A 1 272 ? -73.462 0.303 111.695 1.00 88.69 272 LEU A CA 1
ATOM 2183 C C . LEU A 1 272 ? -72.541 0.518 112.902 1.00 88.69 272 LEU A C 1
ATOM 2185 O O . LEU A 1 272 ? -73.052 0.856 113.962 1.00 88.69 272 LEU A O 1
ATOM 2189 N N . ALA A 1 273 ? -71.218 0.434 112.742 1.00 90.19 273 ALA A N 1
ATOM 2190 C CA . ALA A 1 273 ? -70.255 0.714 113.811 1.00 90.19 273 ALA A CA 1
ATOM 2191 C C . ALA A 1 273 ? -70.263 2.193 114.253 1.00 90.19 273 ALA A C 1
ATOM 2193 O O . ALA A 1 273 ? -70.092 2.497 115.431 1.00 90.19 273 ALA A O 1
ATOM 2194 N N . GLU A 1 274 ? -70.503 3.135 113.338 1.00 89.75 274 GLU A N 1
ATOM 2195 C CA . GLU A 1 274 ? -70.718 4.554 113.651 1.00 89.75 274 GLU A CA 1
ATOM 2196 C C . GLU A 1 274 ? -72.030 4.778 114.407 1.00 89.75 274 GLU A C 1
ATOM 2198 O O . GLU A 1 274 ? -72.061 5.544 115.370 1.00 89.75 274 GLU A O 1
ATOM 2203 N N . ARG A 1 275 ? -73.107 4.075 114.031 1.00 90.75 275 ARG A N 1
ATOM 2204 C CA . ARG A 1 275 ? -74.373 4.084 114.784 1.00 90.75 275 ARG A CA 1
ATOM 2205 C C . ARG A 1 275 ? -74.224 3.439 116.158 1.00 90.75 275 ARG A C 1
ATOM 2207 O O . ARG A 1 275 ? -74.795 3.955 117.110 1.00 90.75 275 ARG A O 1
ATOM 2214 N N . GLU A 1 276 ? -73.462 2.355 116.270 1.00 87.56 276 GLU A N 1
ATOM 2215 C CA . GLU A 1 276 ? -73.162 1.677 117.531 1.00 87.56 276 GLU A CA 1
ATOM 2216 C C . GLU A 1 276 ? -72.352 2.585 118.459 1.00 87.56 276 GLU A C 1
ATOM 2218 O O . GLU A 1 276 ? -72.766 2.789 119.596 1.00 87.56 276 GLU A O 1
ATOM 2223 N N . ARG A 1 277 ? -71.292 3.240 117.962 1.00 90.12 277 ARG A N 1
ATOM 2224 C CA . ARG A 1 277 ? -70.568 4.296 118.695 1.00 90.12 277 ARG A CA 1
ATOM 2225 C C . ARG A 1 277 ? -71.510 5.417 119.126 1.00 90.12 277 ARG A C 1
ATOM 2227 O O . ARG A 1 277 ? -71.650 5.660 120.314 1.00 90.12 277 ARG A O 1
ATOM 2234 N N . ALA A 1 278 ? -72.275 5.995 118.202 1.00 90.12 278 ALA A N 1
ATOM 2235 C CA . ALA A 1 278 ? -73.214 7.075 118.507 1.00 90.12 278 ALA A CA 1
ATOM 2236 C C . ALA A 1 278 ? -74.408 6.655 119.396 1.00 90.12 278 ALA A C 1
ATOM 2238 O O . ALA A 1 278 ? -75.179 7.522 119.823 1.00 90.12 278 ALA A O 1
ATOM 2239 N N . LEU A 1 279 ? -74.616 5.359 119.647 1.00 88.19 279 LEU A N 1
ATOM 2240 C CA . LEU A 1 279 ? -75.527 4.831 120.667 1.00 88.19 279 LEU A CA 1
ATOM 2241 C C . LEU A 1 279 ? -74.787 4.574 121.985 1.00 88.19 279 LEU A C 1
ATOM 2243 O O . LEU A 1 279 ? -75.310 4.945 123.029 1.00 88.19 279 LEU A O 1
ATOM 2247 N N . SER A 1 280 ? -73.565 4.040 121.943 1.00 89.56 280 SER A N 1
ATOM 2248 C CA . SER A 1 280 ? -72.662 3.890 123.088 1.00 89.56 280 SER A CA 1
ATOM 2249 C C . SER A 1 280 ? -72.373 5.235 123.759 1.00 89.56 280 SER A C 1
ATOM 2251 O O . SER A 1 280 ? -72.498 5.341 124.974 1.00 89.56 280 SER A O 1
ATOM 2253 N N . ASP A 1 281 ? -72.093 6.283 122.984 1.00 90.12 281 ASP A N 1
ATOM 2254 C CA . ASP A 1 281 ? -71.875 7.648 123.474 1.00 90.12 281 ASP A CA 1
ATOM 2255 C C . ASP A 1 281 ? -73.136 8.188 124.167 1.00 90.12 281 ASP A C 1
ATOM 2257 O O . ASP A 1 281 ? -73.064 8.743 125.260 1.00 90.12 281 ASP A O 1
ATOM 2261 N N . LYS A 1 282 ? -74.326 7.939 123.595 1.00 90.31 282 LYS A N 1
ATOM 2262 C CA . LYS A 1 282 ? -75.610 8.283 124.234 1.00 90.31 282 LYS A CA 1
ATOM 2263 C C . LYS A 1 282 ? -75.867 7.462 125.499 1.00 90.31 282 LYS A C 1
ATOM 2265 O O . LYS A 1 282 ? -76.452 7.979 126.446 1.00 90.31 282 LYS A O 1
ATOM 2270 N N . CYS A 1 283 ? -75.454 6.197 125.537 1.00 85.75 283 CYS A N 1
ATOM 2271 C CA . CYS A 1 283 ? -75.528 5.365 126.733 1.00 85.75 283 CYS A CA 1
ATOM 2272 C C . CYS A 1 283 ? -74.560 5.855 127.817 1.00 85.75 283 CYS A C 1
ATOM 2274 O O . CYS A 1 283 ? -74.959 5.897 128.977 1.00 85.75 283 CYS A O 1
ATOM 2276 N N . ALA A 1 284 ? -73.354 6.298 127.457 1.00 89.12 284 ALA A N 1
ATOM 2277 C CA . ALA A 1 284 ? -72.403 6.922 128.372 1.00 89.12 284 ALA A CA 1
ATOM 2278 C C . ALA A 1 284 ? -72.936 8.263 128.907 1.00 89.12 284 ALA A C 1
ATOM 2280 O O . ALA A 1 284 ? -72.957 8.464 130.118 1.00 89.12 284 ALA A O 1
ATOM 2281 N N . ASP A 1 285 ? -73.485 9.130 128.049 1.00 88.69 285 ASP A N 1
ATOM 2282 C CA . ASP A 1 285 ? -74.194 10.357 128.446 1.00 88.69 285 ASP A CA 1
ATOM 2283 C C . ASP A 1 285 ? -75.343 10.067 129.425 1.00 88.69 285 ASP A C 1
ATOM 2285 O O . ASP A 1 285 ? -75.525 10.771 130.421 1.00 88.69 285 ASP A O 1
ATOM 2289 N N . LEU A 1 286 ? -76.138 9.024 129.162 1.00 85.69 286 LEU A N 1
ATOM 2290 C CA . LEU A 1 286 ? -77.238 8.614 130.036 1.00 85.69 286 LEU A CA 1
ATOM 2291 C C . LEU A 1 286 ? -76.740 8.001 131.353 1.00 85.69 286 LEU A C 1
ATOM 2293 O O . LEU A 1 286 ? -77.367 8.236 132.380 1.00 85.69 286 LEU A O 1
ATOM 2297 N N . GLN A 1 287 ? -75.610 7.290 131.364 1.00 89.56 287 GLN A N 1
ATOM 2298 C CA . GLN A 1 287 ? -74.959 6.790 132.584 1.00 89.56 287 GLN A CA 1
ATOM 2299 C C . GLN A 1 287 ? -74.328 7.924 133.409 1.00 89.56 287 GLN A C 1
ATOM 2301 O O . GLN A 1 287 ? -74.432 7.920 134.635 1.00 89.56 287 GLN A O 1
ATOM 2306 N N . LEU A 1 288 ? -73.748 8.942 132.769 1.00 88.81 288 LEU A N 1
ATOM 2307 C CA . LEU A 1 288 ? -73.263 10.159 133.430 1.00 88.81 288 LEU A CA 1
ATOM 2308 C C . LEU A 1 288 ? -74.425 10.974 134.022 1.00 88.81 288 LEU A C 1
ATOM 2310 O O . LEU A 1 288 ? -74.328 11.483 135.139 1.00 88.81 288 LEU A O 1
ATOM 2314 N N . ARG A 1 289 ? -75.570 11.040 133.331 1.00 88.44 289 ARG A N 1
ATOM 2315 C CA . ARG A 1 289 ? -76.813 11.621 133.875 1.00 88.44 289 ARG A CA 1
ATOM 2316 C C . ARG A 1 289 ? -77.403 10.780 135.008 1.00 88.44 289 ARG A C 1
ATOM 2318 O O . ARG A 1 289 ? -77.873 11.348 135.987 1.00 88.44 289 ARG A O 1
ATOM 2325 N N . LEU A 1 290 ? -77.354 9.450 134.916 1.00 84.69 290 LEU A N 1
ATOM 2326 C CA . LEU A 1 290 ? -77.809 8.560 135.985 1.00 84.69 290 LEU A CA 1
ATOM 2327 C C . LEU A 1 290 ? -76.956 8.758 137.242 1.00 84.69 290 LEU A C 1
ATOM 2329 O O . LEU A 1 290 ? -77.493 9.103 138.285 1.00 84.69 290 LEU A O 1
ATOM 2333 N N . THR A 1 291 ? -75.632 8.652 137.128 1.00 85.25 291 THR A N 1
ATOM 2334 C CA . THR A 1 291 ? -74.699 8.789 138.261 1.00 85.25 291 THR A CA 1
ATOM 2335 C C . THR A 1 291 ? -74.711 10.190 138.886 1.00 85.25 291 THR A C 1
ATOM 2337 O O . THR A 1 291 ? -74.578 10.322 140.106 1.00 85.25 291 THR A O 1
ATOM 2340 N N . THR A 1 292 ? -74.954 11.252 138.108 1.00 87.19 292 THR A N 1
ATOM 2341 C CA . THR A 1 292 ? -75.180 12.603 138.664 1.00 87.19 292 THR A CA 1
ATOM 2342 C C . THR A 1 292 ? -76.531 12.735 139.383 1.00 87.19 292 THR A C 1
ATOM 2344 O O . THR A 1 292 ? -76.585 13.333 140.455 1.00 87.19 292 THR A O 1
ATOM 2347 N N . LEU A 1 293 ? -77.607 12.109 138.893 1.00 84.19 293 LEU A N 1
ATOM 2348 C CA . LEU A 1 293 ? -78.901 12.044 139.598 1.00 84.19 293 LEU A CA 1
ATOM 2349 C C . LEU A 1 293 ? -78.875 11.120 140.834 1.00 84.19 293 LEU A C 1
ATOM 2351 O O . LEU A 1 293 ? -79.580 11.372 141.816 1.00 84.19 293 LEU A O 1
ATOM 2355 N N . GLU A 1 294 ? -78.058 10.066 140.817 1.00 86.50 294 GLU A N 1
ATOM 2356 C CA . GLU A 1 294 ? -77.828 9.150 141.939 1.00 86.50 294 GLU A CA 1
ATOM 2357 C C . GLU A 1 294 ? -77.002 9.810 143.045 1.00 86.50 294 GLU A C 1
ATOM 2359 O O . GLU A 1 294 ? -77.346 9.685 144.220 1.00 86.50 294 GLU A O 1
ATOM 2364 N N . THR A 1 295 ? -75.960 10.569 142.691 1.00 83.31 295 THR A N 1
ATOM 2365 C CA . THR A 1 295 ? -75.181 11.354 143.663 1.00 83.31 295 THR A CA 1
ATOM 2366 C C . THR A 1 295 ? -75.996 12.507 144.251 1.00 83.31 295 THR A C 1
ATOM 2368 O O . THR A 1 295 ? -75.946 12.697 145.464 1.00 83.31 295 THR A O 1
ATOM 2371 N N . GLN A 1 296 ? -76.843 13.182 143.464 1.00 86.31 296 GLN A N 1
ATOM 2372 C CA . GLN A 1 296 ? -77.846 14.130 143.985 1.00 86.31 296 GLN A CA 1
ATOM 2373 C C . GLN A 1 296 ? -78.877 13.446 144.903 1.00 86.31 296 GLN A C 1
ATOM 2375 O O . GLN A 1 296 ? -79.237 13.979 145.950 1.00 86.31 296 GLN A O 1
ATOM 2380 N N . ASN A 1 297 ? -79.320 12.225 144.581 1.00 80.38 297 ASN A N 1
ATOM 2381 C CA . ASN A 1 297 ? -80.141 11.429 145.501 1.00 80.38 297 ASN A CA 1
ATOM 2382 C C . ASN A 1 297 ? -79.385 11.062 146.786 1.00 80.38 297 ASN A C 1
ATOM 2384 O O . ASN A 1 297 ? -80.000 10.956 147.845 1.00 80.38 297 ASN A O 1
ATOM 2388 N N . ALA A 1 298 ? -78.071 10.844 146.716 1.00 85.12 298 ALA A N 1
ATOM 2389 C CA . ALA A 1 298 ? -77.247 10.532 147.876 1.00 85.12 298 ALA A CA 1
ATOM 2390 C C . ALA A 1 298 ? -77.014 11.754 148.782 1.00 85.12 298 ALA A C 1
ATOM 2392 O O . ALA A 1 298 ? -77.005 11.581 150.000 1.00 85.12 298 ALA A O 1
ATOM 2393 N N . THR A 1 299 ? -76.880 12.973 148.242 1.00 83.62 299 THR A N 1
ATOM 2394 C CA . THR A 1 299 ? -76.830 14.201 149.063 1.00 83.62 299 THR A CA 1
ATOM 2395 C C . THR A 1 299 ? -78.184 14.481 149.707 1.00 83.62 299 THR A C 1
ATOM 2397 O O . THR A 1 299 ? -78.252 14.538 150.929 1.00 83.62 299 THR A O 1
ATOM 2400 N N . LEU A 1 300 ? -79.281 14.462 148.939 1.00 81.38 300 LEU A N 1
ATOM 2401 C CA . LEU A 1 300 ? -80.645 14.627 149.471 1.00 81.38 300 LEU A CA 1
ATOM 2402 C C . LEU A 1 300 ? -81.006 13.570 150.537 1.00 81.38 300 LEU A C 1
ATOM 2404 O O . LEU A 1 300 ? -81.776 13.841 151.459 1.00 81.38 300 LEU A O 1
ATOM 2408 N N . ARG A 1 301 ? -80.453 12.350 150.444 1.00 85.12 301 ARG A N 1
ATOM 2409 C CA . ARG A 1 301 ? -80.600 11.316 151.485 1.00 85.12 301 ARG A CA 1
ATOM 2410 C C . ARG A 1 301 ? -79.766 11.599 152.736 1.00 85.12 301 ARG A C 1
ATOM 2412 O O . ARG A 1 301 ? -80.273 11.319 153.818 1.00 85.12 301 ARG A O 1
ATOM 2419 N N . ARG A 1 302 ? -78.555 12.159 152.612 1.00 83.06 302 ARG A N 1
ATOM 2420 C CA . ARG A 1 302 ? -77.750 12.613 153.764 1.00 83.06 302 ARG A CA 1
ATOM 2421 C C . ARG A 1 302 ? -78.411 13.787 154.473 1.00 83.06 302 ARG A C 1
ATOM 2423 O O . ARG A 1 302 ? -78.698 13.663 155.653 1.00 83.06 302 ARG A O 1
ATOM 2430 N N . GLU A 1 303 ? -78.789 14.829 153.737 1.00 81.81 303 GLU A N 1
ATOM 2431 C CA . GLU A 1 303 ? -79.523 15.992 154.257 1.00 81.81 303 GLU A CA 1
ATOM 2432 C C . GLU A 1 303 ? -80.794 15.553 155.012 1.00 81.81 303 GLU A C 1
ATOM 2434 O O . GLU A 1 303 ? -81.072 16.010 156.120 1.00 81.81 303 GLU A O 1
ATOM 2439 N N . LYS A 1 304 ? -81.538 14.576 154.470 1.00 80.19 304 LYS A N 1
ATOM 2440 C CA . LYS A 1 304 ? -82.699 13.981 155.150 1.00 80.19 304 LYS A CA 1
ATOM 2441 C C . LYS A 1 304 ? -82.335 13.200 156.425 1.00 80.19 304 LYS A C 1
ATOM 2443 O O . LYS A 1 304 ? -83.132 13.199 157.360 1.00 80.19 304 LYS A O 1
ATOM 2448 N N . GLN A 1 305 ? -81.200 12.500 156.463 1.00 81.56 305 GLN A N 1
ATOM 2449 C CA . GLN A 1 305 ? -80.729 11.788 157.661 1.00 81.56 305 GLN A CA 1
ATOM 2450 C C . GLN A 1 305 ? -80.231 12.759 158.738 1.00 81.56 305 GLN A C 1
ATOM 2452 O O . GLN A 1 305 ? -80.539 12.572 159.912 1.00 81.56 305 GLN A O 1
ATOM 2457 N N . GLU A 1 306 ? -79.533 13.818 158.335 1.00 81.06 306 GLU A N 1
ATOM 2458 C CA . GLU A 1 306 ? -79.053 14.895 159.202 1.00 81.06 306 GLU A CA 1
ATOM 2459 C C . GLU A 1 306 ? -80.247 15.597 159.871 1.00 81.06 306 GLU A C 1
ATOM 2461 O O . GLU A 1 306 ? -80.377 15.527 161.095 1.00 81.06 306 GLU A O 1
ATOM 2466 N N . LEU A 1 307 ? -81.209 16.104 159.088 1.00 77.56 307 LEU A N 1
ATOM 2467 C CA . LEU A 1 307 ? -82.458 16.706 159.587 1.00 77.56 307 LEU A CA 1
ATOM 2468 C C . LEU A 1 307 ? -83.293 15.755 160.465 1.00 77.56 307 LEU A C 1
ATOM 2470 O O . LEU A 1 307 ? -83.957 16.198 161.405 1.00 77.56 307 LEU A O 1
ATOM 2474 N N . ALA A 1 308 ? -83.278 14.447 160.185 1.00 77.31 308 ALA A N 1
ATOM 2475 C CA . ALA A 1 308 ? -83.950 13.461 161.031 1.00 77.31 308 ALA A CA 1
ATOM 2476 C C . ALA A 1 308 ? -83.261 13.324 162.401 1.00 77.31 308 ALA A C 1
ATOM 2478 O O . ALA A 1 308 ? -83.947 13.343 163.422 1.00 77.31 308 ALA A O 1
ATOM 2479 N N . SER A 1 309 ? -81.925 13.268 162.432 1.00 78.56 309 SER A N 1
ATOM 2480 C CA . SER A 1 309 ? -81.155 13.205 163.682 1.00 78.56 309 SER A CA 1
ATOM 2481 C C . SER A 1 309 ? -81.295 14.484 164.519 1.00 78.56 309 SER A C 1
ATOM 2483 O O . SER A 1 309 ? -81.448 14.416 165.739 1.00 78.56 309 SER A O 1
ATOM 2485 N N . GLU A 1 310 ? -81.365 15.658 163.880 1.00 77.31 310 GLU A N 1
ATOM 2486 C CA . GLU A 1 310 ? -81.676 16.920 164.561 1.00 77.31 310 GLU A CA 1
ATOM 2487 C C . GLU A 1 310 ? -83.056 16.859 165.236 1.00 77.31 310 GLU A C 1
ATOM 2489 O O . GLU A 1 310 ? -83.182 17.179 166.422 1.00 77.31 310 GLU A O 1
ATOM 2494 N N . CYS A 1 311 ? -84.077 16.360 164.528 1.00 70.62 311 CYS A N 1
ATOM 2495 C CA . CYS A 1 311 ? -85.417 16.159 165.084 1.00 70.62 311 CYS A CA 1
ATOM 2496 C C . CYS A 1 311 ? -85.441 15.168 166.262 1.00 70.62 311 CYS A C 1
ATOM 2498 O O . CYS A 1 311 ? -86.218 15.363 167.197 1.00 70.62 311 CYS A O 1
ATOM 2500 N N . GLU A 1 312 ? -84.612 14.122 166.244 1.00 75.00 312 GLU A N 1
ATOM 2501 C CA . GLU A 1 312 ? -84.485 13.169 167.356 1.00 75.00 312 GLU A CA 1
ATOM 2502 C C . GLU A 1 312 ? -83.834 13.829 168.582 1.00 75.00 312 GLU A C 1
ATOM 2504 O O . GLU A 1 312 ? -84.437 13.833 169.655 1.00 75.00 312 GLU A O 1
ATOM 2509 N N . THR A 1 313 ? -82.702 14.529 168.422 1.00 77.44 313 THR A N 1
ATOM 2510 C CA . THR A 1 313 ? -82.056 15.228 169.556 1.00 77.44 313 THR A CA 1
ATOM 2511 C C . THR A 1 313 ? -82.932 16.319 170.187 1.00 77.44 313 THR A C 1
ATOM 2513 O O . THR A 1 313 ? -82.805 16.602 171.381 1.00 77.44 313 THR A O 1
ATOM 2516 N N . LEU A 1 314 ? -83.840 16.935 169.421 1.00 73.69 314 LEU A N 1
ATOM 2517 C CA . LEU A 1 314 ? -84.826 17.883 169.948 1.00 73.69 314 LEU A CA 1
ATOM 2518 C C . LEU A 1 314 ? -85.932 17.188 170.760 1.00 73.69 314 LEU A C 1
ATOM 2520 O O . LEU A 1 314 ? -86.334 17.720 171.797 1.00 73.69 314 LEU A O 1
ATOM 2524 N N . ARG A 1 315 ? -86.380 15.992 170.352 1.00 77.00 315 ARG A N 1
ATOM 2525 C CA . ARG A 1 315 ? -87.350 15.184 171.117 1.00 77.00 315 ARG A CA 1
ATOM 2526 C C . ARG A 1 315 ? -86.762 14.682 172.431 1.00 77.00 315 ARG A C 1
ATOM 2528 O O . ARG A 1 315 ? -87.426 14.795 173.457 1.00 77.00 315 ARG A O 1
ATOM 2535 N N . ASP A 1 316 ? -85.520 14.205 172.423 1.00 74.31 316 ASP A N 1
ATOM 2536 C CA . ASP A 1 316 ? -84.849 13.722 173.638 1.00 74.31 316 ASP A CA 1
ATOM 2537 C C . ASP A 1 316 ? -84.684 14.847 174.671 1.00 74.31 316 ASP A C 1
ATOM 2539 O O . ASP A 1 316 ? -84.975 14.672 175.858 1.00 74.31 316 ASP A O 1
ATOM 2543 N N . ARG A 1 317 ? -84.305 16.049 174.211 1.00 73.06 317 ARG A N 1
ATOM 2544 C CA . ARG A 1 317 ? -84.275 17.259 175.050 1.00 73.06 317 ARG A CA 1
ATOM 2545 C C . ARG A 1 317 ? -85.654 17.574 175.633 1.00 73.06 317 ARG A C 1
ATOM 2547 O O . ARG A 1 317 ? -85.748 17.826 176.832 1.00 73.06 317 ARG A O 1
ATOM 2554 N N . GLN A 1 318 ? -86.715 17.517 174.827 1.00 71.12 318 GLN A N 1
ATOM 2555 C CA . GLN A 1 318 ? -88.084 17.766 175.289 1.00 71.12 318 GLN A CA 1
ATOM 2556 C C . GLN A 1 318 ? -88.528 16.742 176.351 1.00 71.12 318 GLN A C 1
ATOM 2558 O O . GLN A 1 318 ? -89.009 17.138 177.411 1.00 71.12 318 GLN A O 1
ATOM 2563 N N . GLY A 1 319 ? -88.274 15.448 176.131 1.00 72.44 319 GLY A N 1
ATOM 2564 C CA . GLY A 1 319 ? -88.554 14.393 177.112 1.00 72.44 319 GLY A CA 1
ATOM 2565 C C . GLY A 1 319 ? -87.807 14.591 178.437 1.00 72.44 319 GLY A C 1
ATOM 2566 O O . GLY A 1 319 ? -88.398 14.440 179.507 1.00 72.44 319 GLY A O 1
ATOM 2567 N N . SER A 1 320 ? -86.537 15.014 178.384 1.00 73.44 320 SER A N 1
ATOM 2568 C CA . SER A 1 320 ? -85.734 15.279 179.589 1.00 73.44 320 SER A CA 1
ATOM 2569 C C . SER A 1 320 ? -86.286 16.414 180.470 1.00 73.44 320 SER A C 1
ATOM 2571 O O . SER A 1 320 ? -86.121 16.376 181.692 1.00 73.44 320 SER A O 1
ATOM 2573 N N . LEU A 1 321 ? -86.984 17.390 179.873 1.00 65.88 321 LEU A N 1
ATOM 2574 C CA . LEU A 1 321 ? -87.644 18.483 180.593 1.00 65.88 321 LEU A CA 1
ATOM 2575 C C . LEU A 1 321 ? -88.939 18.010 181.269 1.00 65.88 321 LEU A C 1
ATOM 2577 O O . LEU A 1 321 ? -89.136 18.282 182.453 1.00 65.88 321 LEU A O 1
ATOM 2581 N N . GLU A 1 322 ? -89.771 17.225 180.575 1.00 73.31 322 GLU A N 1
ATOM 2582 C CA . GLU A 1 322 ? -90.992 16.656 181.168 1.00 73.31 322 GLU A CA 1
ATOM 2583 C C . GLU A 1 322 ? -90.690 15.770 182.390 1.00 73.31 322 GLU A C 1
ATOM 2585 O O . GLU A 1 322 ? -91.446 15.754 183.364 1.00 73.31 322 GLU A O 1
ATOM 2590 N N . GLU A 1 323 ? -89.584 15.016 182.376 1.00 72.12 323 GLU A N 1
ATOM 2591 C CA . GLU A 1 323 ? -89.168 14.260 183.560 1.00 72.12 323 GLU A CA 1
ATOM 2592 C C . GLU A 1 323 ? -88.775 15.159 184.743 1.00 72.12 323 GLU A C 1
ATOM 2594 O O . GLU A 1 323 ? -88.952 14.762 185.897 1.00 72.12 323 GLU A O 1
ATOM 2599 N N . PHE A 1 324 ? -88.231 16.351 184.487 1.00 68.31 324 PHE A N 1
ATOM 2600 C CA . PHE A 1 324 ? -87.851 17.304 185.531 1.00 68.31 324 PHE A CA 1
ATOM 2601 C C . PHE A 1 324 ? -89.090 17.864 186.246 1.00 68.31 324 PHE A C 1
ATOM 2603 O O . PHE A 1 324 ? -89.167 17.819 187.475 1.00 68.31 324 PHE A O 1
ATOM 2610 N N . GLU A 1 325 ? -90.113 18.267 185.489 1.00 69.50 325 GLU A N 1
ATOM 2611 C CA . GLU A 1 325 ? -91.399 18.741 186.028 1.00 69.50 325 GLU A CA 1
ATOM 2612 C C . GLU A 1 325 ? -92.141 17.639 186.817 1.00 69.50 325 GLU A C 1
ATOM 2614 O O . GLU A 1 325 ? -92.708 17.879 187.893 1.00 69.50 325 GLU A O 1
ATOM 2619 N N . ARG A 1 326 ? -92.080 16.386 186.338 1.00 72.88 326 ARG A N 1
ATOM 2620 C CA . ARG A 1 326 ? -92.600 15.203 187.056 1.00 72.88 326 ARG A CA 1
ATOM 2621 C C . ARG A 1 326 ? -91.869 14.962 188.386 1.00 72.88 326 ARG A C 1
ATOM 2623 O O . ARG A 1 326 ? -92.494 14.538 189.360 1.00 72.88 326 ARG A O 1
ATOM 2630 N N . ARG A 1 327 ? -90.565 15.254 188.464 1.00 72.19 327 ARG A N 1
ATOM 2631 C CA . ARG A 1 327 ? -89.775 15.140 189.705 1.00 72.19 327 ARG A CA 1
ATOM 2632 C C . ARG A 1 327 ? -90.160 16.226 190.715 1.00 72.19 327 ARG A C 1
ATOM 2634 O O . ARG A 1 327 ? -90.475 15.878 191.855 1.00 72.19 327 ARG A O 1
ATOM 2641 N N . GLU A 1 328 ? -90.230 17.498 190.319 1.00 67.75 328 GLU A N 1
ATOM 2642 C CA . GLU A 1 328 ? -90.609 18.597 191.228 1.00 67.75 328 GLU A CA 1
ATOM 2643 C C . GLU A 1 328 ? -92.027 18.451 191.800 1.00 67.75 328 GLU A C 1
ATOM 2645 O O . GLU A 1 328 ? -92.235 18.570 193.012 1.00 67.75 328 GLU A O 1
ATOM 2650 N N . SER A 1 329 ? -93.007 18.124 190.953 1.00 69.25 329 SER A N 1
ATOM 2651 C CA . SER A 1 329 ? -94.399 17.933 191.385 1.00 69.25 329 SER A CA 1
ATOM 2652 C C . SER A 1 329 ? -94.549 16.806 192.424 1.00 69.25 329 SER A C 1
ATOM 2654 O O . SER A 1 329 ? -95.314 16.945 193.385 1.00 69.25 329 SER A O 1
ATOM 2656 N N . SER A 1 330 ? -93.754 15.732 192.318 1.00 71.94 330 SER A N 1
ATOM 2657 C CA . SER A 1 330 ? -93.715 14.651 193.318 1.00 71.94 330 SER A CA 1
ATOM 2658 C C . SER A 1 330 ? -93.132 15.087 194.679 1.00 71.94 330 SER A C 1
ATOM 2660 O O . SER A 1 330 ? -93.627 14.682 195.740 1.00 71.94 330 SER A O 1
ATOM 2662 N N . LEU A 1 331 ? -92.125 15.969 194.675 1.00 69.56 331 LEU A N 1
ATOM 2663 C CA . LEU A 1 331 ? -91.507 16.517 195.888 1.00 69.56 331 LEU A CA 1
ATOM 2664 C C . LEU A 1 331 ? -92.460 17.468 196.628 1.00 69.56 331 LEU A C 1
ATOM 2666 O O . LEU A 1 331 ? -92.560 17.423 197.855 1.00 69.56 331 LEU A O 1
ATOM 2670 N N . MET A 1 332 ? -93.238 18.269 195.897 1.00 67.62 332 MET A N 1
ATOM 2671 C CA . MET A 1 332 ? -94.275 19.119 196.494 1.00 67.62 332 MET A CA 1
ATOM 2672 C C . MET A 1 332 ? -95.384 18.291 197.168 1.00 67.62 332 MET A C 1
ATOM 2674 O O . MET A 1 332 ? -95.793 18.597 198.292 1.00 67.62 332 MET A O 1
ATOM 2678 N N . ALA A 1 333 ? -95.822 17.194 196.538 1.00 73.19 333 ALA A N 1
ATOM 2679 C CA . ALA A 1 333 ? -96.850 16.308 197.093 1.00 73.19 333 ALA A CA 1
ATOM 2680 C C . ALA A 1 333 ? -96.401 15.571 198.373 1.00 73.19 333 ALA A C 1
ATOM 2682 O O . ALA A 1 333 ? -97.190 15.396 199.306 1.00 73.19 333 ALA A O 1
ATOM 2683 N N . THR A 1 334 ? -95.133 15.152 198.451 1.00 72.69 334 THR A N 1
ATOM 2684 C CA . THR A 1 334 ? -94.584 14.505 199.659 1.00 72.69 334 THR A CA 1
ATOM 2685 C C . THR A 1 334 ? -94.408 15.491 200.814 1.00 72.69 334 THR A C 1
ATOM 2687 O O . THR A 1 334 ? -94.753 15.160 201.950 1.00 72.69 334 THR A O 1
ATOM 2690 N N . LYS A 1 335 ? -93.982 16.729 200.533 1.00 69.69 335 LYS A N 1
ATOM 2691 C CA . LYS A 1 335 ? -93.860 17.801 201.533 1.00 69.69 335 LYS A CA 1
ATOM 2692 C C . LYS A 1 335 ? -95.204 18.133 202.199 1.00 69.69 335 LYS A C 1
ATOM 2694 O O . LYS A 1 335 ? -95.288 18.158 203.426 1.00 69.69 335 LYS A O 1
ATOM 2699 N N . ALA A 1 336 ? -96.273 18.271 201.410 1.00 71.44 336 ALA A N 1
ATOM 2700 C CA . ALA A 1 336 ? -97.620 18.544 201.922 1.00 71.44 336 ALA A CA 1
ATOM 2701 C C . ALA A 1 336 ? -98.161 17.437 202.855 1.00 71.44 336 ALA A C 1
ATOM 2703 O O . ALA A 1 336 ? -98.825 17.734 203.850 1.00 71.44 336 ALA A O 1
ATOM 2704 N N . ARG A 1 337 ? -97.846 16.160 202.583 1.00 74.38 337 ARG A N 1
ATOM 2705 C CA . ARG A 1 337 ? -98.237 15.031 203.452 1.00 74.38 337 ARG A CA 1
ATOM 2706 C C . ARG A 1 337 ? -97.568 15.084 204.828 1.00 74.38 337 ARG A C 1
ATOM 2708 O O . ARG A 1 337 ? -98.232 14.820 205.828 1.00 74.38 337 ARG A O 1
ATOM 2715 N N . LEU A 1 338 ? -96.287 15.454 204.898 1.00 70.00 338 LEU A N 1
ATOM 2716 C CA . LEU A 1 338 ? -95.546 15.550 206.165 1.00 70.00 338 LEU A CA 1
ATOM 2717 C C . LEU A 1 338 ? -96.081 16.672 207.074 1.00 70.00 338 LEU A C 1
ATOM 2719 O O . LEU A 1 338 ? -96.137 16.520 208.294 1.00 70.00 338 LEU A O 1
ATOM 2723 N N . GLU A 1 339 ? -96.547 17.779 206.494 1.00 69.38 339 GLU A N 1
ATOM 2724 C CA . GLU A 1 339 ? -97.186 18.862 207.255 1.00 69.38 339 GLU A CA 1
ATOM 2725 C C . GLU A 1 339 ? -98.582 18.494 207.788 1.00 69.38 339 GLU A C 1
ATOM 2727 O O . GLU A 1 339 ? -99.035 19.081 208.775 1.00 69.38 339 GLU A O 1
ATOM 2732 N N . GLN A 1 340 ? -99.268 17.525 207.171 1.00 72.38 340 GLN A N 1
ATOM 2733 C CA . GLN A 1 340 ? -100.529 16.979 207.683 1.00 72.38 340 GLN A CA 1
ATOM 2734 C C . GLN A 1 340 ? -100.293 15.987 208.832 1.00 72.38 340 GLN A C 1
ATOM 2736 O O . GLN A 1 340 ? -100.941 16.106 209.874 1.00 72.38 340 GLN A O 1
ATOM 2741 N N . THR A 1 341 ? -99.335 15.060 208.709 1.00 70.50 341 THR A N 1
ATOM 2742 C CA . THR A 1 341 ? -99.050 14.081 209.779 1.00 70.50 341 THR A CA 1
ATOM 2743 C C . THR A 1 341 ? -98.523 14.745 211.054 1.00 70.50 341 THR A C 1
ATOM 2745 O O . THR A 1 341 ? -98.924 14.357 212.150 1.00 70.50 341 THR A O 1
ATOM 2748 N N . LEU A 1 342 ? -97.724 15.813 210.939 1.00 66.62 342 LEU A N 1
ATOM 2749 C CA . LEU A 1 342 ? -97.276 16.619 212.086 1.00 66.62 342 LEU A CA 1
ATOM 2750 C C . LEU A 1 342 ? -98.400 17.385 212.808 1.00 66.62 342 LEU A C 1
ATOM 2752 O O . LEU A 1 342 ? -98.195 17.820 213.943 1.00 66.62 342 LEU A O 1
ATOM 2756 N N . LYS A 1 343 ? -99.571 17.565 212.182 1.00 67.31 343 LYS A N 1
ATOM 2757 C CA . LYS A 1 343 ? -100.761 18.149 212.827 1.00 67.31 343 LYS A CA 1
ATOM 2758 C C . LYS A 1 343 ? -101.578 17.075 213.549 1.00 67.31 343 LYS A C 1
ATOM 2760 O O . LYS A 1 343 ? -101.941 17.293 214.701 1.00 67.31 343 LYS A O 1
ATOM 2765 N N . ALA A 1 344 ? -101.779 15.911 212.925 1.00 70.69 344 ALA A N 1
ATOM 2766 C CA . ALA A 1 344 ? -102.446 14.762 213.549 1.00 70.69 344 ALA A CA 1
ATOM 2767 C C . ALA A 1 344 ? -101.724 14.306 214.832 1.00 70.69 344 ALA A C 1
ATOM 2769 O O . ALA A 1 344 ? -102.306 14.346 215.912 1.00 70.69 344 ALA A O 1
ATOM 2770 N N . LEU A 1 345 ? -100.411 14.055 214.749 1.00 66.81 345 LEU A N 1
ATOM 2771 C CA . LEU A 1 345 ? -99.584 13.598 215.878 1.00 66.81 345 LEU A CA 1
ATOM 2772 C C . LEU A 1 345 ? -99.526 14.568 217.075 1.00 66.81 345 LEU A C 1
ATOM 2774 O O . LEU A 1 345 ? -99.075 14.182 218.153 1.00 66.81 345 LEU A O 1
ATOM 2778 N N . ARG A 1 346 ? -99.952 15.828 216.910 1.00 65.56 346 ARG A N 1
ATOM 2779 C CA . ARG A 1 346 ? -100.115 16.776 218.024 1.00 65.56 346 ARG A CA 1
ATOM 2780 C C . ARG A 1 346 ? -101.475 16.607 218.703 1.00 65.56 346 ARG A C 1
ATOM 2782 O O . ARG A 1 346 ? -101.510 16.499 219.921 1.00 65.56 346 ARG A O 1
ATOM 2789 N N . ALA A 1 347 ? -102.554 16.490 217.928 1.00 66.44 347 ALA A N 1
ATOM 2790 C CA . ALA A 1 347 ? -103.887 16.211 218.463 1.00 66.44 347 ALA A CA 1
ATOM 2791 C C . ALA A 1 347 ? -103.949 14.854 219.192 1.00 66.44 347 ALA A C 1
ATOM 2793 O O . ALA A 1 347 ? -104.483 14.777 220.297 1.00 66.44 347 ALA A O 1
ATOM 2794 N N . ASP A 1 348 ? -103.335 13.810 218.624 1.00 67.75 348 ASP A N 1
ATOM 2795 C CA . ASP A 1 348 ? -103.301 12.467 219.222 1.00 67.75 348 ASP A CA 1
ATOM 2796 C C . ASP A 1 348 ? -102.551 12.453 220.566 1.00 67.75 348 ASP A C 1
ATOM 2798 O O . ASP A 1 348 ? -102.971 11.793 221.518 1.00 67.75 348 ASP A O 1
ATOM 2802 N N . LYS A 1 349 ? -101.458 13.224 220.672 1.00 66.56 349 LYS A N 1
ATOM 2803 C CA . LYS A 1 349 ? -100.684 13.373 221.913 1.00 66.56 349 LYS A CA 1
ATOM 2804 C C . LYS A 1 349 ? -101.528 13.999 223.026 1.00 66.56 349 LYS A C 1
ATOM 2806 O O . LYS A 1 349 ? -101.507 13.514 224.158 1.00 66.56 349 LYS A O 1
ATOM 2811 N N . ASP A 1 350 ? -102.254 15.066 222.705 1.00 62.41 350 ASP A N 1
ATOM 2812 C CA . ASP A 1 350 ? -103.062 15.790 223.683 1.00 62.41 350 ASP A CA 1
ATOM 2813 C C . ASP A 1 350 ? -104.271 14.934 224.118 1.00 62.41 350 ASP A C 1
ATOM 2815 O O . ASP A 1 350 ? -104.551 14.830 225.314 1.00 62.41 350 ASP A O 1
ATOM 2819 N N . ALA A 1 351 ? -104.904 14.203 223.190 1.00 66.50 351 ALA A N 1
ATOM 2820 C CA . ALA A 1 351 ? -105.984 13.256 223.487 1.00 66.50 351 ALA A CA 1
ATOM 2821 C C . ALA A 1 351 ? -105.541 12.083 224.387 1.00 66.50 351 ALA A C 1
ATOM 2823 O O . ALA A 1 351 ? -106.222 11.761 225.364 1.00 66.50 351 ALA A O 1
ATOM 2824 N N . LEU A 1 352 ? -104.381 11.472 224.110 1.00 62.59 352 LEU A N 1
ATOM 2825 C CA . LEU A 1 352 ? -103.828 10.389 224.936 1.00 62.59 352 LEU A CA 1
ATOM 2826 C C . LEU A 1 352 ? -103.475 10.854 226.357 1.00 62.59 352 LEU A C 1
ATOM 2828 O O . LEU A 1 352 ? -103.588 10.070 227.299 1.00 62.59 352 LEU A O 1
ATOM 2832 N N . SER A 1 353 ? -103.101 12.126 226.540 1.00 59.53 353 SER A N 1
ATOM 2833 C CA . SER A 1 353 ? -102.809 12.673 227.872 1.00 59.53 353 SER A CA 1
ATOM 2834 C C . SER A 1 353 ? -104.041 12.697 228.791 1.00 59.53 353 SER A C 1
ATOM 2836 O O . SER A 1 353 ? -103.919 12.380 229.972 1.00 59.53 353 SER A O 1
ATOM 2838 N N . ALA A 1 354 ? -105.231 12.971 228.243 1.00 59.94 354 ALA A N 1
ATOM 2839 C CA . ALA A 1 354 ? -106.489 12.994 228.993 1.00 59.94 354 ALA A CA 1
ATOM 2840 C C . ALA A 1 354 ? -107.008 11.587 229.355 1.00 59.94 354 ALA A C 1
ATOM 2842 O O . ALA A 1 354 ? -107.642 11.405 230.395 1.00 59.94 354 ALA A O 1
ATOM 2843 N N . GLN A 1 355 ? -106.716 10.578 228.527 1.00 60.19 355 GLN A N 1
ATOM 2844 C CA . GLN A 1 355 ? -107.074 9.180 228.806 1.00 60.19 355 GLN A CA 1
ATOM 2845 C C . GLN A 1 355 ? -106.184 8.552 229.889 1.00 60.19 355 GLN A C 1
ATOM 2847 O O . GLN A 1 355 ? -106.632 7.694 230.647 1.00 60.19 355 GLN A O 1
ATOM 2852 N N . LEU A 1 356 ? -104.925 8.987 229.998 1.00 56.56 356 LEU A N 1
ATOM 2853 C CA . LEU A 1 356 ? -103.989 8.438 230.982 1.00 56.56 356 LEU A CA 1
ATOM 2854 C C . LEU A 1 356 ? -104.375 8.833 232.421 1.00 56.56 356 LEU A C 1
ATOM 2856 O O . LEU A 1 356 ? -104.217 8.023 233.332 1.00 56.56 356 LEU A O 1
ATOM 2860 N N . SER A 1 357 ? -104.969 10.017 232.622 1.00 55.94 357 SER A N 1
ATOM 2861 C CA . SER A 1 357 ? -105.509 10.431 233.926 1.00 55.94 357 SER A CA 1
ATOM 2862 C C . SER A 1 357 ? -106.711 9.603 234.395 1.00 55.94 357 SER A C 1
ATOM 2864 O O . SER A 1 357 ? -106.757 9.247 235.568 1.00 55.94 357 SER A O 1
ATOM 2866 N N . SER A 1 358 ? -107.657 9.238 233.517 1.00 60.34 358 SER A N 1
ATOM 2867 C CA . SER A 1 358 ? -108.839 8.463 233.941 1.00 60.34 358 SER A CA 1
ATOM 2868 C C . SER A 1 358 ? -108.485 7.023 234.329 1.00 60.34 358 SER A C 1
ATOM 2870 O O . SER A 1 358 ? -108.988 6.500 235.319 1.00 60.34 358 SER A O 1
ATOM 2872 N N . VAL A 1 359 ? -107.551 6.395 233.604 1.00 58.59 359 VAL A N 1
ATOM 2873 C CA . VAL A 1 359 ? -107.101 5.020 233.893 1.00 58.59 359 VAL A CA 1
ATOM 2874 C C . VAL A 1 359 ? -106.312 4.930 235.212 1.00 58.59 359 VAL A C 1
ATOM 2876 O O . VAL A 1 359 ? -106.293 3.875 235.848 1.00 58.59 359 VAL A O 1
ATOM 2879 N N . GLN A 1 360 ? -105.683 6.022 235.665 1.00 51.12 360 GLN A N 1
ATOM 2880 C CA . GLN A 1 360 ? -104.962 6.051 236.944 1.00 51.12 360 GLN A CA 1
ATOM 2881 C C . GLN A 1 360 ? -105.891 6.016 238.167 1.00 51.12 360 GLN A C 1
ATOM 2883 O O . GLN A 1 360 ? -105.532 5.394 239.169 1.00 51.12 360 GLN A O 1
ATOM 2888 N N . GLU A 1 361 ? -107.087 6.607 238.088 1.00 54.34 361 GLU A N 1
ATOM 2889 C CA . GLU A 1 361 ? -108.075 6.516 239.170 1.00 54.34 361 GLU A CA 1
ATOM 2890 C C . GLU A 1 361 ? -108.667 5.098 239.250 1.00 54.34 361 GLU A C 1
ATOM 2892 O O . GLU A 1 361 ? -108.641 4.478 240.317 1.00 54.34 361 GLU A O 1
ATOM 2897 N N . GLU A 1 362 ? -109.088 4.527 238.114 1.00 53.22 362 GLU A N 1
ATOM 2898 C CA . GLU A 1 362 ? -109.695 3.188 238.051 1.00 53.22 362 GLU A CA 1
ATOM 2899 C C . GLU A 1 362 ? -108.739 2.071 238.516 1.00 53.22 362 GLU A C 1
ATOM 2901 O O . GLU A 1 362 ? -109.111 1.249 239.360 1.00 53.22 362 GLU A O 1
ATOM 2906 N N . LEU A 1 363 ? -107.487 2.054 238.035 1.00 45.31 363 LEU A N 1
ATOM 2907 C CA . LEU A 1 363 ? -106.531 0.974 238.325 1.00 45.31 363 LEU A CA 1
ATOM 2908 C C . LEU A 1 363 ? -106.154 0.877 239.814 1.00 45.31 363 LEU A C 1
ATOM 2910 O O . LEU A 1 363 ? -105.902 -0.221 240.320 1.00 45.31 363 LEU A O 1
ATOM 2914 N N . SER A 1 364 ? -106.147 2.004 240.532 1.00 44.31 364 SER A N 1
ATOM 2915 C CA . SER A 1 364 ? -105.834 2.033 241.967 1.00 44.31 364 SER A CA 1
ATOM 2916 C C . SER A 1 364 ? -106.871 1.283 242.821 1.00 44.31 364 SER A C 1
ATOM 2918 O O . SER A 1 364 ? -106.522 0.709 243.854 1.00 44.31 364 SER A O 1
ATOM 2920 N N . SER A 1 365 ? -108.123 1.201 242.352 1.00 43.72 365 SER A N 1
ATOM 2921 C CA . SER A 1 365 ? -109.206 0.480 243.033 1.00 43.72 365 SER A CA 1
ATOM 2922 C C . SER A 1 365 ? -109.097 -1.050 242.912 1.00 43.72 365 SER A C 1
ATOM 2924 O O . SER A 1 365 ? -109.497 -1.777 243.825 1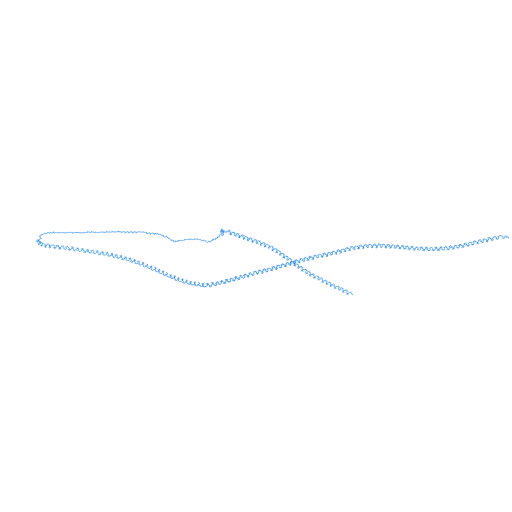.00 43.72 365 SER A O 1
ATOM 2926 N N . GLU A 1 366 ? -108.501 -1.555 241.826 1.00 44.78 366 GLU A N 1
ATOM 2927 C CA . GLU A 1 366 ? -108.337 -2.994 241.570 1.00 44.78 366 GLU A CA 1
ATOM 2928 C C . GLU A 1 366 ? -107.029 -3.566 242.134 1.00 44.78 366 GLU A C 1
ATOM 2930 O O . GLU A 1 366 ? -106.986 -4.728 242.551 1.00 44.78 366 GLU A O 1
ATOM 2935 N N . GLN A 1 367 ? -105.970 -2.756 242.261 1.00 43.19 367 GLN A N 1
ATOM 2936 C CA . GLN A 1 367 ? -104.736 -3.197 242.931 1.00 43.19 367 GLN A CA 1
ATOM 2937 C C . GLN A 1 367 ? -104.931 -3.496 244.430 1.00 43.19 367 GLN A C 1
ATOM 2939 O O . GLN A 1 367 ? -104.112 -4.195 245.023 1.00 43.19 367 GLN A O 1
ATOM 2944 N N . HIS A 1 368 ? -106.051 -3.078 245.030 1.00 45.66 368 HIS A N 1
ATOM 2945 C CA . HIS A 1 368 ? -106.434 -3.481 246.386 1.00 45.66 368 HIS A CA 1
ATOM 2946 C C . HIS A 1 368 ? -107.013 -4.913 246.472 1.00 45.66 368 HIS A C 1
ATOM 2948 O O . HIS A 1 368 ? -107.097 -5.469 247.564 1.00 45.66 368 HIS A O 1
ATOM 2954 N N . LYS A 1 369 ? -107.399 -5.541 245.345 1.00 44.91 369 LYS A N 1
ATOM 2955 C CA . LYS A 1 369 ? -108.031 -6.881 245.321 1.00 44.91 369 LYS A CA 1
ATOM 2956 C C . LYS A 1 369 ? -107.063 -8.025 245.014 1.00 44.91 369 LYS A C 1
ATOM 2958 O O . LYS A 1 369 ? -107.232 -9.113 245.553 1.00 44.91 369 LYS A O 1
ATOM 2963 N N . ASN A 1 370 ? -106.013 -7.784 244.225 1.00 38.22 370 ASN A N 1
ATOM 2964 C CA . ASN A 1 370 ? -104.939 -8.765 243.983 1.00 38.22 370 ASN A CA 1
ATOM 2965 C C . ASN A 1 370 ? -103.818 -8.731 245.047 1.00 38.22 370 ASN A C 1
ATOM 2967 O O . ASN A 1 370 ? -102.713 -9.211 244.818 1.00 38.22 370 ASN A O 1
ATOM 2971 N N . ALA A 1 371 ? -104.109 -8.192 246.233 1.00 44.59 371 ALA A N 1
ATOM 2972 C CA . ALA A 1 371 ? -103.176 -8.107 247.356 1.00 44.59 371 ALA A CA 1
ATOM 2973 C C . ALA A 1 371 ? -103.216 -9.323 248.313 1.00 44.59 371 ALA A C 1
ATOM 2975 O O . ALA A 1 371 ? -102.555 -9.282 249.347 1.00 44.59 371 ALA A O 1
ATOM 2976 N N . LEU A 1 372 ? -104.004 -10.375 248.021 1.00 40.91 372 LEU A N 1
ATOM 2977 C CA . LEU A 1 372 ? -104.353 -11.413 249.012 1.00 40.91 372 LEU A CA 1
ATOM 2978 C C . LEU A 1 372 ? -103.995 -12.872 248.660 1.00 40.91 372 LEU A C 1
ATOM 2980 O O . LEU A 1 372 ? -104.187 -13.748 249.499 1.00 40.91 372 LEU A O 1
ATOM 2984 N N . LEU A 1 373 ? -103.485 -13.172 247.459 1.00 35.50 373 LEU A N 1
ATOM 2985 C CA . LEU A 1 373 ? -102.994 -14.516 247.119 1.00 35.50 373 LEU A CA 1
ATOM 2986 C C . LEU A 1 373 ? -101.725 -14.440 246.260 1.00 35.50 373 LEU A C 1
ATOM 2988 O O . LEU A 1 373 ? -101.783 -14.005 245.117 1.00 35.50 373 LEU A O 1
ATOM 2992 N N . GLN A 1 374 ? -100.614 -14.948 246.812 1.00 32.69 374 GLN A N 1
ATOM 2993 C CA . GLN A 1 374 ? -99.304 -15.127 246.162 1.00 32.69 374 GLN A CA 1
ATOM 2994 C C . GLN A 1 374 ? -98.629 -13.799 245.737 1.00 32.69 374 GLN A C 1
ATOM 2996 O O . GLN A 1 374 ? -98.610 -13.431 244.572 1.00 32.69 374 GLN A O 1
ATOM 3001 N N . GLU A 1 375 ? -97.980 -13.014 246.600 1.00 42.88 375 GLU A N 1
ATOM 3002 C CA . GLU A 1 375 ? -97.197 -13.374 247.792 1.00 42.88 375 GLU A CA 1
ATOM 3003 C C . GLU A 1 375 ? -96.360 -14.665 247.630 1.00 42.88 375 GLU A C 1
ATOM 3005 O O . GLU A 1 375 ? -96.600 -15.624 248.357 1.00 42.88 375 GLU A O 1
ATOM 3010 N N . GLN A 1 376 ? -95.414 -14.700 246.658 1.00 28.30 376 GLN A N 1
ATOM 3011 C CA . GLN A 1 376 ? -94.004 -15.180 246.817 1.00 28.30 376 GLN A CA 1
ATOM 3012 C C . GLN A 1 376 ? -93.146 -15.310 245.483 1.00 28.30 376 GLN A C 1
ATOM 3014 O O . GLN A 1 376 ? -93.058 -16.394 244.922 1.00 28.30 376 GLN A O 1
ATOM 3019 N N . LEU A 1 377 ? -92.391 -14.242 245.077 1.00 35.34 377 LEU A N 1
ATOM 3020 C CA . LEU A 1 377 ? -90.999 -14.179 244.453 1.00 35.34 377 LEU A CA 1
ATOM 3021 C C . LEU A 1 377 ? -90.597 -14.294 242.888 1.00 35.34 377 LEU A C 1
ATOM 3023 O O . LEU A 1 377 ? -90.427 -15.409 242.414 1.00 35.34 377 LEU A O 1
ATOM 3027 N N . ARG A 1 378 ? -90.103 -13.174 242.226 1.00 42.62 378 ARG A N 1
ATOM 3028 C CA . ARG A 1 378 ? -88.821 -12.906 241.365 1.00 42.62 378 ARG A CA 1
ATOM 3029 C C . ARG A 1 378 ? -88.708 -13.029 239.729 1.00 42.62 378 ARG A C 1
ATOM 3031 O O . ARG A 1 378 ? -89.644 -13.573 239.166 1.00 42.62 378 ARG A O 1
ATOM 3038 N N . ALA A 1 379 ? -87.673 -12.474 238.942 1.00 49.12 379 ALA A N 1
ATOM 3039 C CA . ALA A 1 379 ? -87.620 -12.043 237.416 1.00 49.12 379 ALA A CA 1
ATOM 3040 C C . ALA A 1 379 ? -86.242 -12.007 236.460 1.00 49.12 379 ALA A C 1
ATOM 3042 O O . ALA A 1 379 ? -85.228 -12.086 237.137 1.00 49.12 379 ALA A O 1
ATOM 3043 N N . GLU A 1 380 ? -86.114 -11.880 235.023 1.00 44.25 380 GLU A N 1
ATOM 3044 C CA . GLU A 1 380 ? -84.956 -11.361 233.995 1.00 44.25 380 GLU A CA 1
ATOM 3045 C C . GLU A 1 380 ? -84.735 -11.760 232.359 1.00 44.25 380 GLU A C 1
ATOM 3047 O O . GLU A 1 380 ? -85.294 -12.786 231.987 1.00 44.25 380 GLU A O 1
ATOM 3052 N N . ARG A 1 381 ? -83.907 -11.091 231.381 1.00 48.25 381 ARG A N 1
ATOM 3053 C CA . ARG A 1 381 ? -83.299 -11.537 229.939 1.00 48.25 381 ARG A CA 1
ATOM 3054 C C . ARG A 1 381 ? -82.744 -10.551 228.688 1.00 48.25 381 ARG A C 1
ATOM 3056 O O . ARG A 1 381 ? -82.994 -9.364 228.831 1.00 48.25 381 ARG A O 1
ATOM 3063 N N . GLU A 1 382 ? -82.001 -10.943 227.521 1.00 49.94 382 GLU A N 1
ATOM 3064 C CA . GLU A 1 382 ? -81.274 -10.159 226.298 1.00 49.94 382 GLU A CA 1
ATOM 3065 C C . GLU A 1 382 ? -80.788 -10.928 224.885 1.00 49.94 382 GLU A C 1
ATOM 3067 O O . GLU A 1 382 ? -81.137 -12.102 224.889 1.00 49.94 382 GLU A O 1
ATOM 3072 N N . LYS A 1 383 ? -80.036 -10.634 223.680 1.00 46.69 383 LYS A N 1
ATOM 3073 C CA . LYS A 1 383 ? -79.235 -9.586 222.754 1.00 46.69 383 LYS A CA 1
ATOM 3074 C C . LYS A 1 383 ? -78.552 -9.977 221.251 1.00 46.69 383 LYS A C 1
ATOM 3076 O O . LYS A 1 383 ? -78.282 -11.158 221.091 1.00 46.69 383 LYS A O 1
ATOM 3081 N N . ARG A 1 384 ? -78.119 -9.051 220.247 1.00 43.91 384 ARG A N 1
ATOM 3082 C CA . ARG A 1 384 ? -77.052 -8.948 219.014 1.00 43.91 384 ARG A CA 1
ATOM 3083 C C . ARG A 1 384 ? -77.149 -8.879 217.344 1.00 43.91 384 ARG A C 1
ATOM 3085 O O . ARG A 1 384 ? -78.212 -8.472 216.901 1.00 43.91 384 ARG A O 1
ATOM 3092 N N . LEU A 1 385 ? -76.055 -9.030 216.440 1.00 42.34 385 LEU A N 1
ATOM 3093 C CA . LEU A 1 385 ? -75.724 -8.526 214.951 1.00 42.34 385 LEU A CA 1
ATOM 3094 C C . LEU A 1 385 ? -74.766 -9.444 213.957 1.00 42.34 385 LEU A C 1
ATOM 3096 O O . LEU A 1 385 ? -74.479 -10.502 214.505 1.00 42.34 385 LEU A O 1
ATOM 3100 N N . GLU A 1 386 ? -74.162 -9.357 212.666 1.00 42.97 386 GLU A N 1
ATOM 3101 C CA . GLU A 1 386 ? -73.570 -8.458 211.491 1.00 42.97 386 GLU A CA 1
ATOM 3102 C C . GLU A 1 386 ? -73.057 -9.242 210.106 1.00 42.97 386 GLU A C 1
ATOM 3104 O O . GLU A 1 386 ? -73.406 -10.416 210.126 1.00 42.97 386 GLU A O 1
ATOM 3109 N N . ASN A 1 387 ? -72.292 -8.982 208.920 1.00 41.34 387 ASN A N 1
ATOM 3110 C CA . ASN A 1 387 ? -71.516 -7.974 207.972 1.00 41.34 387 ASN A CA 1
ATOM 3111 C C . ASN A 1 387 ? -71.056 -8.460 206.420 1.00 41.34 387 ASN A C 1
ATOM 3113 O O . ASN A 1 387 ? -71.611 -9.478 206.022 1.00 41.34 387 ASN A O 1
ATOM 3117 N N . SER A 1 388 ? -70.150 -7.844 205.508 1.00 43.62 388 SER A N 1
ATOM 3118 C CA . SER A 1 388 ? -69.811 -8.106 203.955 1.00 43.62 388 SER A CA 1
ATOM 3119 C C . SER A 1 388 ? -68.325 -7.792 203.280 1.00 43.62 388 SER A C 1
ATOM 3121 O O . SER A 1 388 ? -67.498 -7.523 204.143 1.00 43.62 388 SER A O 1
ATOM 3123 N N . THR A 1 389 ? -67.714 -7.736 201.981 1.00 44.59 389 THR A N 1
ATOM 3124 C CA . THR A 1 389 ? -67.770 -7.852 200.380 1.00 44.59 389 THR A CA 1
ATOM 3125 C C . THR A 1 389 ? -66.307 -8.113 199.608 1.00 44.59 389 THR A C 1
ATOM 3127 O O . THR A 1 389 ? -65.505 -8.578 200.406 1.00 44.59 389 THR A O 1
ATOM 3130 N N . THR A 1 390 ? -65.671 -8.000 198.321 1.00 45.84 390 THR A N 1
ATOM 3131 C CA . THR A 1 390 ? -65.601 -7.415 196.828 1.00 45.84 390 THR A CA 1
ATOM 3132 C C . THR A 1 390 ? -64.570 -8.050 195.662 1.00 45.84 390 THR A C 1
ATOM 3134 O O . THR A 1 390 ? -63.954 -9.053 196.011 1.00 45.84 390 THR A O 1
ATOM 3137 N N . PRO A 1 391 ? -64.339 -7.585 194.322 1.00 58.09 391 PRO A N 1
ATOM 3138 C CA . PRO A 1 391 ? -63.541 -8.210 193.097 1.00 58.09 391 PRO A CA 1
ATOM 3139 C C . PRO A 1 391 ? -62.640 -7.396 191.952 1.00 58.09 391 PRO A C 1
ATOM 3141 O O . PRO A 1 391 ? -62.608 -6.174 192.064 1.00 58.09 391 PRO A O 1
ATOM 3144 N N . SER A 1 392 ? -61.940 -7.957 190.841 1.00 47.16 392 SER A N 1
ATOM 3145 C CA . SER A 1 392 ? -61.143 -7.275 189.629 1.00 47.16 392 SER A CA 1
ATOM 3146 C C . SER A 1 392 ? -60.489 -8.058 188.310 1.00 47.16 392 SER A C 1
ATOM 3148 O O . SER A 1 392 ? -60.474 -9.284 188.390 1.00 47.16 392 SER A O 1
ATOM 3150 N N . PRO A 1 393 ? -59.938 -7.455 187.133 1.00 59.78 393 PRO A N 1
ATOM 3151 C CA . PRO A 1 393 ? -59.449 -8.050 185.748 1.00 59.78 393 PRO A CA 1
ATOM 3152 C C . PRO A 1 393 ? -58.203 -7.471 184.809 1.00 59.78 393 PRO A C 1
ATOM 3154 O O . PRO A 1 393 ? -57.674 -6.455 185.241 1.00 59.78 393 PRO A O 1
ATOM 3157 N N . THR A 1 394 ? -57.733 -8.006 183.571 1.00 46.88 394 THR A N 1
ATOM 3158 C CA . THR A 1 394 ? -56.898 -7.460 182.299 1.00 46.88 394 THR A CA 1
ATOM 3159 C C . THR A 1 394 ? -56.368 -8.570 181.190 1.00 46.88 394 THR A C 1
ATOM 3161 O O . THR A 1 394 ? -56.808 -9.682 181.461 1.00 46.88 394 THR A O 1
ATOM 3164 N N . ALA A 1 395 ? -55.601 -8.623 179.986 1.00 50.31 395 ALA A N 1
ATOM 3165 C CA . ALA A 1 395 ? -54.568 -7.944 179.003 1.00 50.31 395 ALA A CA 1
ATOM 3166 C C . ALA A 1 395 ? -54.336 -8.527 177.462 1.00 50.31 395 ALA A C 1
ATOM 3168 O O . ALA A 1 395 ? -54.983 -9.529 177.175 1.00 50.31 395 ALA A O 1
ATOM 3169 N N . SER A 1 396 ? -53.431 -8.038 176.486 1.00 49.75 396 SER A N 1
ATOM 3170 C CA . SER A 1 396 ? -53.112 -8.578 175.029 1.00 49.75 396 SER A CA 1
ATOM 3171 C C . SER A 1 396 ? -51.835 -8.105 174.097 1.00 49.75 396 SER A C 1
ATOM 3173 O O . SER A 1 396 ? -51.134 -7.204 174.545 1.00 49.75 396 SER A O 1
ATOM 3175 N N . HIS A 1 397 ? -51.503 -8.635 172.830 1.00 50.81 397 HIS A N 1
ATOM 3176 C CA . HIS A 1 397 ? -50.337 -8.330 171.803 1.00 50.81 397 HIS A CA 1
ATOM 3177 C C . HIS A 1 397 ? -50.511 -8.881 170.268 1.00 50.81 397 HIS A C 1
ATOM 3179 O O . HIS A 1 397 ? -51.573 -9.479 170.136 1.00 50.81 397 HIS A O 1
ATOM 3185 N N . TYR A 1 398 ? -49.764 -8.884 169.063 1.00 47.78 398 TYR A N 1
ATOM 3186 C CA . TYR A 1 398 ? -48.481 -8.493 168.236 1.00 47.78 398 TYR A CA 1
ATOM 3187 C C . TYR A 1 398 ? -48.672 -8.753 166.618 1.00 47.78 398 TYR A C 1
ATOM 3189 O O . TYR A 1 398 ? -49.816 -9.120 166.375 1.00 47.78 398 TYR A O 1
ATOM 3197 N N . SER A 1 399 ? -47.918 -8.707 165.422 1.00 47.56 399 SER A N 1
ATOM 3198 C CA . SER A 1 399 ? -46.588 -8.457 164.616 1.00 47.56 399 SER A CA 1
ATOM 3199 C C . SER A 1 399 ? -46.840 -8.311 163.001 1.00 47.56 399 SER A C 1
ATOM 3201 O O . SER A 1 399 ? -48.030 -8.161 162.747 1.00 47.56 399 SER A O 1
ATOM 3203 N N . SER A 1 400 ? -46.093 -8.346 161.802 1.00 44.59 400 SER A N 1
ATOM 3204 C CA . SER A 1 400 ? -44.733 -8.290 161.017 1.00 44.59 400 SER A CA 1
ATOM 3205 C C . SER A 1 400 ? -44.943 -8.449 159.396 1.00 44.59 400 SER A C 1
ATOM 3207 O O . SER A 1 400 ? -46.089 -8.791 159.130 1.00 44.59 400 SER A O 1
ATOM 3209 N N . VAL A 1 401 ? -44.171 -8.384 158.215 1.00 44.16 401 VAL A N 1
ATOM 3210 C CA . VAL A 1 401 ? -42.900 -7.914 157.407 1.00 44.16 401 VAL A CA 1
ATOM 3211 C C . VAL A 1 401 ? -42.994 -8.287 155.817 1.00 44.16 401 VAL A C 1
ATOM 3213 O O . VAL A 1 401 ? -43.981 -8.963 155.553 1.00 44.16 401 VAL A O 1
ATOM 3216 N N . SER A 1 402 ? -42.124 -8.157 154.722 1.00 40.50 402 SER A N 1
ATOM 3217 C CA . SER A 1 402 ? -41.330 -7.109 153.888 1.00 40.50 402 SER A CA 1
ATOM 3218 C C . SER A 1 402 ? -40.693 -7.589 152.455 1.00 40.50 402 SER A C 1
ATOM 3220 O O . SER A 1 402 ? -40.339 -8.761 152.434 1.00 40.50 402 SER A O 1
ATOM 3222 N N . ASP A 1 403 ? -40.452 -6.800 151.317 1.00 45.78 403 ASP A N 1
ATOM 3223 C CA . ASP A 1 403 ? -39.756 -7.199 149.960 1.00 45.78 403 ASP A CA 1
ATOM 3224 C C . ASP A 1 403 ? -39.184 -6.093 148.883 1.00 45.78 403 ASP A C 1
ATOM 3226 O O . ASP A 1 403 ? -38.895 -4.981 149.324 1.00 45.78 403 ASP A O 1
ATOM 3230 N N . THR A 1 404 ? -38.956 -6.362 147.528 1.00 32.62 404 THR A N 1
ATOM 3231 C CA . THR A 1 404 ? -38.067 -5.727 146.402 1.00 32.62 404 THR A CA 1
ATOM 3232 C C . THR A 1 404 ? -38.677 -5.569 144.909 1.00 32.62 404 THR A C 1
ATOM 3234 O O . THR A 1 404 ? -39.894 -5.707 144.863 1.00 32.62 404 THR A O 1
ATOM 3237 N N . PHE A 1 405 ? -38.155 -5.287 143.632 1.00 32.91 405 PHE A N 1
ATOM 3238 C CA . PHE A 1 405 ? -36.929 -4.941 142.729 1.00 32.91 405 PHE A CA 1
ATOM 3239 C C . PHE A 1 405 ? -37.388 -4.506 141.213 1.00 32.91 405 PHE A C 1
ATOM 3241 O O . PHE A 1 405 ? -38.606 -4.443 141.097 1.00 32.91 405 PHE A O 1
ATOM 3248 N N . ASN A 1 406 ? -36.771 -4.230 139.978 1.00 31.47 406 ASN A N 1
ATOM 3249 C CA . ASN A 1 406 ? -35.476 -3.926 139.179 1.00 31.47 406 ASN A CA 1
ATOM 3250 C C . ASN A 1 406 ? -35.697 -3.451 137.620 1.00 31.47 406 ASN A C 1
ATOM 3252 O O . ASN A 1 406 ? -36.798 -3.727 137.150 1.00 31.47 406 ASN A O 1
ATOM 3256 N N . CYS A 1 407 ? -34.782 -2.795 136.779 1.00 30.94 407 CYS A N 1
ATOM 3257 C CA . CYS A 1 407 ? -35.160 -1.899 135.561 1.00 30.94 407 CYS A CA 1
ATOM 3258 C C . CYS A 1 407 ? -34.220 -1.474 134.295 1.00 30.94 407 CYS A C 1
ATOM 3260 O O . CYS A 1 407 ? -33.015 -1.713 134.327 1.00 30.94 407 CYS A O 1
ATOM 3262 N N . ASN A 1 408 ? -34.769 -0.691 133.278 1.00 32.53 408 ASN A N 1
ATOM 3263 C CA . ASN A 1 408 ? -34.265 0.542 132.479 1.00 32.53 408 ASN A CA 1
ATOM 3264 C C . ASN A 1 408 ? -34.124 0.683 130.863 1.00 32.53 408 ASN A C 1
ATOM 3266 O O . ASN A 1 408 ? -34.181 -0.355 130.210 1.00 32.53 408 ASN A O 1
ATOM 3270 N N . PRO A 1 409 ? -34.065 1.908 130.176 1.00 51.06 409 PRO A N 1
ATOM 3271 C CA . PRO A 1 409 ? -34.785 2.240 128.870 1.00 51.06 409 PRO A CA 1
ATOM 3272 C C . PRO A 1 409 ? -34.173 3.173 127.708 1.00 51.06 409 PRO A C 1
ATOM 3274 O O . PRO A 1 409 ? -33.095 3.733 127.879 1.00 51.06 409 PRO A O 1
ATOM 3277 N N . LEU A 1 410 ? -34.965 3.447 126.615 1.00 37.75 410 LEU A N 1
ATOM 3278 C CA . LEU A 1 410 ? -34.957 4.518 125.513 1.00 37.75 410 LEU A CA 1
ATOM 3279 C C . LEU A 1 410 ? -33.771 4.605 124.468 1.00 37.75 410 LEU A C 1
ATOM 3281 O O . LEU A 1 410 ? -32.877 3.781 124.659 1.00 37.75 410 LEU A O 1
ATOM 3285 N N . PRO A 1 411 ? -33.694 5.464 123.369 1.00 42.12 411 PRO A N 1
ATOM 3286 C CA . PRO A 1 411 ? -34.412 6.727 122.944 1.00 42.12 411 PRO A CA 1
ATOM 3287 C C . PRO A 1 411 ? -34.703 7.044 121.401 1.00 42.12 411 PRO A C 1
ATOM 3289 O O . PRO A 1 411 ? -34.329 6.272 120.523 1.00 42.12 411 PRO A O 1
ATOM 3292 N N . ASP A 1 412 ? -35.285 8.242 121.119 1.00 30.02 412 ASP A N 1
ATOM 3293 C CA . ASP A 1 412 ? -35.078 9.267 120.020 1.00 30.02 412 ASP A CA 1
ATOM 3294 C C . ASP A 1 412 ? -35.509 9.186 118.505 1.00 30.02 412 ASP A C 1
ATOM 3296 O O . ASP A 1 412 ? -36.082 8.202 118.043 1.00 30.02 412 ASP A O 1
ATOM 3300 N N . ASP A 1 413 ? -35.354 10.332 117.780 1.00 30.00 413 ASP A N 1
ATOM 3301 C CA . ASP A 1 413 ? -36.286 10.908 116.761 1.00 30.00 413 ASP A CA 1
ATOM 3302 C C . ASP A 1 413 ? -35.656 11.783 115.595 1.00 30.00 413 ASP A C 1
ATOM 3304 O O . ASP A 1 413 ? -34.463 12.073 115.579 1.00 30.00 413 ASP A O 1
ATOM 3308 N N . LEU A 1 414 ? -36.493 12.176 114.608 1.00 35.81 414 LEU A N 1
ATOM 3309 C CA . LEU A 1 414 ? -36.460 13.142 113.459 1.00 35.81 414 LEU A CA 1
ATOM 3310 C C . LEU A 1 414 ? -35.220 13.979 112.966 1.00 35.81 414 LEU A C 1
ATOM 3312 O O . LEU A 1 414 ? -34.720 14.865 113.646 1.00 35.81 414 LEU A O 1
ATOM 3316 N N . SER A 1 415 ? -34.994 13.901 111.630 1.00 34.03 415 SER A N 1
ATOM 3317 C CA . SER A 1 415 ? -34.889 14.987 110.589 1.00 34.03 415 SER A CA 1
ATOM 3318 C C . SER A 1 415 ? -33.810 16.114 110.570 1.00 34.03 415 SER A C 1
ATOM 3320 O O . SER A 1 415 ? -33.626 16.818 111.553 1.00 34.03 415 SER A O 1
ATOM 3322 N N . VAL A 1 416 ? -33.226 16.390 109.372 1.00 30.42 416 VAL A N 1
ATOM 3323 C CA . VAL A 1 416 ? -33.040 17.710 108.658 1.00 30.42 416 VAL A CA 1
ATOM 3324 C C . VAL A 1 416 ? -32.020 17.587 107.477 1.00 30.42 416 VAL A C 1
ATOM 3326 O O . VAL A 1 416 ? -31.298 16.599 107.389 1.00 30.42 416 VAL A O 1
ATOM 3329 N N . ALA A 1 417 ? -31.992 18.530 106.513 1.00 31.22 417 ALA A N 1
ATOM 3330 C CA . ALA A 1 417 ? -31.277 18.448 105.213 1.00 31.22 417 ALA A CA 1
ATOM 3331 C C . ALA A 1 417 ? -30.259 19.590 104.937 1.00 31.22 417 ALA A C 1
ATOM 3333 O O . ALA A 1 417 ? -30.339 20.626 105.593 1.00 31.22 417 ALA A O 1
ATOM 3334 N N . ASN A 1 418 ? -29.376 19.464 103.913 1.00 29.25 418 ASN A N 1
ATOM 3335 C CA . ASN A 1 418 ? -28.775 20.638 103.228 1.00 29.25 418 ASN A CA 1
ATOM 3336 C C . ASN A 1 418 ? -28.080 20.430 101.840 1.00 29.25 418 ASN A C 1
ATOM 3338 O O . ASN A 1 418 ? -27.335 19.480 101.631 1.00 29.25 418 ASN A O 1
ATOM 3342 N N . SER A 1 419 ? -28.302 21.403 100.938 1.00 27.66 419 SER A N 1
ATOM 3343 C CA . SER A 1 419 ? -27.415 22.042 99.917 1.00 27.66 419 SER A CA 1
ATOM 3344 C C . SER A 1 419 ? -26.396 21.310 98.977 1.00 27.66 419 SER A C 1
ATOM 3346 O O . SER A 1 419 ? -25.302 20.955 99.400 1.00 27.66 419 SER A O 1
ATOM 3348 N N . ALA A 1 420 ? -26.653 21.429 97.653 1.00 29.95 420 ALA A N 1
ATOM 3349 C CA . ALA A 1 420 ? -25.841 22.141 96.615 1.00 29.95 420 ALA A CA 1
ATOM 3350 C C . ALA A 1 420 ? -24.694 21.512 95.737 1.00 29.95 420 ALA A C 1
ATOM 3352 O O . ALA A 1 420 ? -23.713 20.969 96.223 1.00 29.95 420 ALA A O 1
ATOM 3353 N N . PHE A 1 421 ? -24.771 21.861 94.427 1.00 28.81 421 PHE A N 1
ATOM 3354 C CA . PHE A 1 421 ? -23.711 22.267 93.451 1.00 28.81 421 PHE A CA 1
ATOM 3355 C C . PHE A 1 421 ? -22.965 21.276 92.491 1.00 28.81 421 PHE A C 1
ATOM 3357 O O . PHE A 1 421 ? -22.153 20.460 92.899 1.00 28.81 421 PHE A O 1
ATOM 3364 N N . SER A 1 422 ? -23.106 21.576 91.179 1.00 26.91 422 SER A N 1
ATOM 3365 C CA . SER A 1 422 ? -22.119 21.522 90.058 1.00 26.91 422 SER A CA 1
ATOM 3366 C C . SER A 1 422 ? -21.838 20.301 89.137 1.00 26.91 422 SER A C 1
ATOM 3368 O O . SER A 1 422 ? -21.113 19.384 89.490 1.00 26.91 422 SER A O 1
ATOM 3370 N N . VAL A 1 423 ? -22.250 20.474 87.862 1.00 32.94 423 VAL A N 1
ATOM 3371 C CA . VAL A 1 423 ? -21.412 20.651 86.632 1.00 32.94 423 VAL A CA 1
ATOM 3372 C C . VAL A 1 423 ? -20.577 19.493 86.016 1.00 32.94 423 VAL A C 1
ATOM 3374 O O . VAL A 1 423 ? -19.876 18.749 86.683 1.00 32.94 423 VAL A O 1
ATOM 3377 N N . ALA A 1 424 ? -20.566 19.519 84.667 1.00 27.98 424 ALA A N 1
ATOM 3378 C CA . ALA A 1 424 ? -19.680 18.870 83.680 1.00 27.98 424 ALA A CA 1
ATOM 3379 C C . ALA A 1 424 ? -19.930 17.393 83.299 1.00 27.98 424 ALA A C 1
ATOM 3381 O O . ALA A 1 424 ? -19.731 16.463 84.073 1.00 27.98 424 ALA A O 1
ATOM 3382 N N . ALA A 1 425 ? -20.265 17.193 82.017 1.00 33.88 425 ALA A N 1
ATOM 3383 C CA . ALA A 1 425 ? -20.245 15.902 81.330 1.00 33.88 425 ALA A CA 1
ATOM 3384 C C . ALA A 1 425 ? -18.917 15.697 80.571 1.00 33.88 425 ALA A C 1
ATOM 3386 O O . ALA A 1 425 ? -18.194 16.649 80.277 1.00 33.88 425 ALA A O 1
ATOM 3387 N N . ALA A 1 426 ? -18.588 14.441 80.265 1.00 37.75 426 ALA A N 1
ATOM 3388 C CA . ALA A 1 426 ? -17.267 14.049 79.783 1.00 37.75 426 ALA A CA 1
ATOM 3389 C C . ALA A 1 426 ? -16.959 14.440 78.323 1.00 37.75 426 ALA A C 1
ATOM 3391 O O . ALA A 1 426 ? -17.796 14.302 77.435 1.00 37.75 426 ALA A O 1
ATOM 3392 N N . SER A 1 427 ? -15.682 14.733 78.064 1.00 34.41 427 SER A N 1
ATOM 3393 C CA . SER A 1 427 ? -15.013 14.358 76.813 1.00 34.41 427 SER A CA 1
ATOM 3394 C C . SER A 1 427 ? -13.739 13.580 77.151 1.00 34.41 427 SER A C 1
ATOM 3396 O O . SER A 1 427 ? -13.013 13.942 78.078 1.00 34.41 427 SER A O 1
ATOM 3398 N N . ARG A 1 428 ? -13.473 12.491 76.422 1.00 37.59 428 ARG A N 1
ATOM 3399 C CA . ARG A 1 428 ? -12.233 11.707 76.509 1.00 37.59 428 ARG A CA 1
ATOM 3400 C C . ARG A 1 428 ? -11.635 11.593 75.111 1.00 37.59 428 ARG A C 1
ATOM 3402 O O . ARG A 1 428 ? -12.137 10.825 74.297 1.00 37.59 428 ARG A O 1
ATOM 3409 N N . HIS A 1 429 ? -10.547 12.313 74.853 1.00 38.62 429 HIS A N 1
ATOM 3410 C CA . HIS A 1 429 ? -9.713 12.076 73.676 1.00 38.62 429 HIS A CA 1
ATOM 3411 C C . HIS A 1 429 ? -8.605 11.082 74.037 1.00 38.62 429 HIS A C 1
ATOM 3413 O O . HIS A 1 429 ? -7.730 11.386 74.845 1.00 38.62 429 HIS A O 1
ATOM 3419 N N . THR A 1 430 ? -8.649 9.888 73.451 1.00 41.12 430 THR A N 1
ATOM 3420 C CA . THR A 1 430 ? -7.617 8.858 73.626 1.00 41.12 430 THR A CA 1
ATOM 3421 C C . THR A 1 430 ? -6.426 9.158 72.712 1.00 41.12 430 THR A C 1
ATOM 3423 O O . THR A 1 430 ? -6.601 9.323 71.506 1.00 41.12 430 THR A O 1
ATOM 3426 N N . SER A 1 431 ? -5.212 9.233 73.265 1.00 44.34 431 SER A N 1
ATOM 3427 C CA . SER A 1 431 ? -4.001 9.512 72.479 1.00 44.34 431 SER A CA 1
ATOM 3428 C C . SER A 1 431 ? -3.539 8.281 71.694 1.00 44.34 431 SER A C 1
ATOM 3430 O O . SER A 1 431 ? -3.297 7.226 72.278 1.00 44.34 431 SER A O 1
ATOM 3432 N N . LEU A 1 432 ? -3.348 8.436 70.380 1.00 50.03 432 LEU A N 1
ATOM 3433 C CA . LEU A 1 432 ? -2.900 7.364 69.478 1.00 50.03 432 LEU A CA 1
ATOM 3434 C C . LEU A 1 432 ? -1.467 6.870 69.761 1.00 50.03 432 LEU A C 1
ATOM 3436 O O . LEU A 1 432 ? -1.099 5.786 69.316 1.00 50.03 432 LEU A O 1
ATOM 3440 N N . TYR A 1 433 ? -0.661 7.636 70.504 1.00 51.94 433 TYR A N 1
ATOM 3441 C CA . TYR A 1 433 ? 0.727 7.271 70.819 1.00 51.94 433 TYR A CA 1
ATOM 3442 C C . TYR A 1 433 ? 0.859 6.171 71.885 1.00 51.94 433 TYR A C 1
ATOM 3444 O O . TYR A 1 433 ? 1.862 5.458 71.894 1.00 51.94 433 TYR A O 1
ATOM 3452 N N . GLU A 1 434 ? -0.131 6.004 72.768 1.00 45.19 434 GLU A N 1
ATOM 3453 C CA . GLU A 1 434 ? -0.022 5.065 73.895 1.00 45.19 434 GLU A CA 1
ATOM 3454 C C . GLU A 1 434 ? -0.145 3.601 73.434 1.00 45.19 434 GLU A C 1
ATOM 3456 O O . GLU A 1 434 ? 0.574 2.718 73.905 1.00 45.19 434 GLU A O 1
ATOM 3461 N N . SER A 1 435 ? -0.993 3.344 72.431 1.00 49.47 435 SER A N 1
ATOM 3462 C CA . SER A 1 435 ? -1.252 2.002 71.892 1.00 49.47 435 SER A CA 1
ATOM 3463 C C . SER A 1 435 ? -0.040 1.339 71.224 1.00 49.47 435 SER A C 1
ATOM 3465 O O . SER A 1 435 ? -0.065 0.130 71.013 1.00 49.47 435 SER A O 1
ATOM 3467 N N . LEU A 1 436 ? 1.023 2.088 70.906 1.00 51.16 436 LEU A N 1
ATOM 3468 C CA . LEU A 1 436 ? 2.210 1.556 70.225 1.00 51.16 436 LEU A CA 1
ATOM 3469 C C . LEU A 1 436 ? 3.297 1.031 71.185 1.00 51.16 436 LEU A C 1
ATOM 3471 O O . LEU A 1 436 ? 4.231 0.366 70.739 1.00 51.16 436 LEU A O 1
ATOM 3475 N N . ARG A 1 437 ? 3.193 1.305 72.498 1.00 52.66 437 ARG A N 1
ATOM 3476 C CA . ARG A 1 437 ? 4.160 0.836 73.516 1.00 52.66 437 ARG A CA 1
ATOM 3477 C C . ARG A 1 437 ? 3.865 -0.558 74.081 1.00 52.66 437 ARG A C 1
ATOM 3479 O O . ARG A 1 437 ? 4.743 -1.151 74.706 1.00 52.66 437 ARG A O 1
ATOM 3486 N N . GLY A 1 438 ? 2.664 -1.092 73.868 1.00 47.97 438 GLY A N 1
ATOM 3487 C CA . GLY A 1 438 ? 2.278 -2.427 74.329 1.00 47.97 438 GLY A CA 1
ATOM 3488 C C . GLY A 1 438 ? 2.807 -3.538 73.418 1.00 47.97 438 GLY A C 1
ATOM 3489 O O . GLY A 1 438 ? 2.404 -3.621 72.264 1.00 47.97 438 GLY A O 1
ATOM 3490 N N . ILE A 1 439 ? 3.699 -4.377 73.960 1.00 50.62 439 ILE A N 1
ATOM 3491 C CA . ILE A 1 439 ? 4.084 -5.744 73.532 1.00 50.62 439 ILE A CA 1
ATOM 3492 C C . ILE A 1 439 ? 3.516 -6.173 72.157 1.00 50.62 439 ILE A C 1
ATOM 3494 O O . ILE A 1 439 ? 2.494 -6.850 72.076 1.00 50.62 439 ILE A O 1
ATOM 3498 N N . GLY A 1 440 ? 4.198 -5.791 71.072 1.00 54.16 440 GLY A N 1
ATOM 3499 C CA . GLY A 1 440 ? 3.830 -6.189 69.703 1.00 54.16 440 GLY A CA 1
ATOM 3500 C C . GLY A 1 440 ? 4.174 -5.167 68.617 1.00 54.16 440 GLY A C 1
ATOM 3501 O O . GLY A 1 440 ? 4.430 -5.554 67.482 1.00 54.16 440 GLY A O 1
ATOM 3502 N N . GLY A 1 441 ? 4.268 -3.876 68.959 1.00 57.78 441 GLY A N 1
ATOM 3503 C CA . GLY A 1 441 ? 4.448 -2.789 67.981 1.00 57.78 441 GLY A CA 1
ATOM 3504 C C . GLY A 1 441 ? 5.609 -2.960 66.986 1.00 57.78 441 GLY A C 1
ATOM 3505 O O . GLY A 1 441 ? 5.485 -2.526 65.845 1.00 57.78 441 GLY A O 1
ATOM 3506 N N . SER A 1 442 ? 6.700 -3.639 67.367 1.00 68.62 442 SER A N 1
ATOM 3507 C CA . SER A 1 442 ? 7.867 -3.848 66.493 1.00 68.62 442 SER A CA 1
ATOM 3508 C C . SER A 1 442 ? 7.533 -4.615 65.210 1.00 68.62 442 SER A C 1
ATOM 3510 O O . SER A 1 442 ? 7.936 -4.174 64.140 1.00 68.62 442 SER A O 1
ATOM 3512 N N . SER A 1 443 ? 6.774 -5.715 65.281 1.00 72.62 443 SER A N 1
ATOM 3513 C CA . SER A 1 443 ? 6.448 -6.516 64.088 1.00 72.62 443 SER A CA 1
ATOM 3514 C C . SER A 1 443 ? 5.442 -5.811 63.178 1.00 72.62 443 SER A C 1
ATOM 3516 O O . SER A 1 443 ? 5.482 -5.972 61.960 1.00 72.62 443 SER A O 1
ATOM 3518 N N . LEU A 1 444 ? 4.570 -4.975 63.750 1.00 81.00 444 LEU A N 1
ATOM 3519 C CA . LEU A 1 444 ? 3.625 -4.166 62.986 1.00 81.00 444 LEU A CA 1
ATOM 3520 C C . LEU A 1 444 ? 4.361 -3.030 62.254 1.00 81.00 444 LEU A C 1
ATOM 3522 O O . LEU A 1 444 ? 4.176 -2.877 61.048 1.00 81.00 444 LEU A O 1
ATOM 3526 N N . ILE A 1 445 ? 5.269 -2.316 62.932 1.00 86.19 445 ILE A N 1
ATOM 3527 C CA . ILE A 1 445 ? 6.171 -1.322 62.320 1.00 86.19 445 ILE A CA 1
ATOM 3528 C C . ILE A 1 445 ? 7.039 -1.960 61.227 1.00 86.19 445 ILE A C 1
ATOM 3530 O O . ILE A 1 445 ? 7.162 -1.394 60.145 1.00 86.19 445 ILE A O 1
ATOM 3534 N N . GLU A 1 446 ? 7.602 -3.142 61.471 1.00 86.06 446 GLU A N 1
ATOM 3535 C CA . GLU A 1 446 ? 8.421 -3.873 60.498 1.00 86.06 446 GLU A CA 1
ATOM 3536 C C . GLU A 1 446 ? 7.598 -4.308 59.274 1.00 86.06 446 GLU A C 1
ATOM 3538 O O . GLU A 1 446 ? 8.049 -4.141 58.141 1.00 86.06 446 GLU A O 1
ATOM 3543 N N . SER A 1 447 ? 6.346 -4.745 59.468 1.00 88.31 447 SER A N 1
ATOM 3544 C CA . SER A 1 447 ? 5.429 -5.037 58.357 1.00 88.31 447 SER A CA 1
ATOM 3545 C C . SER A 1 447 ? 5.061 -3.786 57.548 1.00 88.31 447 SER A C 1
ATOM 3547 O O . SER A 1 447 ? 5.022 -3.844 56.320 1.00 88.31 447 SER A O 1
ATOM 3549 N N . LEU A 1 448 ? 4.875 -2.634 58.206 1.00 87.69 448 LEU A N 1
ATOM 3550 C CA . LEU A 1 448 ? 4.634 -1.352 57.541 1.00 87.69 448 LEU A CA 1
ATOM 3551 C C . LEU A 1 448 ? 5.880 -0.849 56.802 1.00 87.69 448 LEU A C 1
ATOM 3553 O O . LEU A 1 448 ? 5.746 -0.322 55.704 1.00 87.69 448 LEU A O 1
ATOM 3557 N N . GLN A 1 449 ? 7.089 -1.058 57.331 1.00 90.88 449 GLN A N 1
ATOM 3558 C CA . GLN A 1 449 ? 8.340 -0.765 56.620 1.00 90.88 449 GLN A CA 1
ATOM 3559 C C . GLN A 1 449 ? 8.573 -1.707 55.431 1.00 90.88 449 GLN A C 1
ATOM 3561 O O . GLN A 1 449 ? 9.083 -1.267 54.402 1.00 90.88 449 GLN A O 1
ATOM 3566 N N . ALA A 1 450 ? 8.190 -2.982 55.532 1.00 90.81 450 ALA A N 1
ATOM 3567 C CA . ALA A 1 450 ? 8.236 -3.920 54.412 1.00 90.81 450 ALA A CA 1
ATOM 3568 C C . ALA A 1 450 ? 7.234 -3.530 53.310 1.00 90.81 450 ALA A C 1
ATOM 3570 O O . ALA A 1 450 ? 7.602 -3.486 52.138 1.00 90.81 450 ALA A O 1
ATOM 3571 N N . GLN A 1 451 ? 6.000 -3.167 53.680 1.00 93.19 451 GLN A N 1
ATOM 3572 C CA . GLN A 1 451 ? 5.006 -2.637 52.742 1.00 93.19 451 GLN A CA 1
ATOM 3573 C C . GLN A 1 451 ? 5.451 -1.306 52.125 1.00 93.19 451 GLN A C 1
ATOM 3575 O O . GLN A 1 451 ? 5.311 -1.139 50.917 1.00 93.19 451 GLN A O 1
ATOM 3580 N N . LEU A 1 452 ? 6.034 -0.390 52.909 1.00 92.31 452 LEU A N 1
ATOM 3581 C CA . LEU A 1 452 ? 6.584 0.872 52.411 1.00 92.31 452 LEU A CA 1
ATOM 3582 C C . LEU A 1 452 ? 7.656 0.608 51.348 1.00 92.31 452 LEU A C 1
ATOM 3584 O O . LEU A 1 452 ? 7.505 1.078 50.229 1.00 92.31 452 LEU A O 1
ATOM 3588 N N . LYS A 1 453 ? 8.656 -0.233 51.646 1.00 95.56 453 LYS A N 1
ATOM 3589 C CA . LYS A 1 453 ? 9.704 -0.629 50.688 1.00 95.56 453 LYS A CA 1
ATOM 3590 C C . LYS A 1 453 ? 9.147 -1.299 49.432 1.00 95.56 453 LYS A C 1
ATOM 3592 O O . LYS A 1 453 ? 9.670 -1.089 48.341 1.00 95.56 453 LYS A O 1
ATOM 3597 N N . MET A 1 454 ? 8.081 -2.091 49.563 1.00 94.81 454 MET A N 1
ATOM 3598 C CA . MET A 1 454 ? 7.407 -2.697 48.412 1.00 94.81 454 MET A CA 1
ATOM 3599 C C . MET A 1 454 ? 6.736 -1.628 47.536 1.00 94.81 454 MET A C 1
ATOM 3601 O O . MET A 1 454 ? 6.915 -1.646 46.322 1.00 94.81 454 MET A O 1
ATOM 3605 N N . ARG A 1 455 ? 6.039 -0.652 48.139 1.00 93.44 455 ARG A N 1
ATOM 3606 C CA . ARG A 1 455 ? 5.440 0.486 47.420 1.00 93.44 455 ARG A CA 1
ATOM 3607 C C . ARG A 1 455 ? 6.488 1.434 46.831 1.00 93.44 455 ARG A C 1
ATOM 3609 O O . ARG A 1 455 ? 6.290 1.924 45.728 1.00 93.44 455 ARG A O 1
ATOM 3616 N N . GLU A 1 456 ? 7.610 1.660 47.508 1.00 94.81 456 GLU A N 1
ATOM 3617 C CA . GLU A 1 456 ? 8.764 2.397 46.973 1.00 94.81 456 GLU A CA 1
ATOM 3618 C C . GLU A 1 456 ? 9.347 1.683 45.740 1.00 94.81 456 GLU A C 1
ATOM 3620 O O . GLU A 1 456 ? 9.655 2.331 44.740 1.00 94.81 456 GLU A O 1
ATOM 3625 N N . GLY A 1 457 ? 9.414 0.345 45.766 1.00 96.19 457 GLY A N 1
ATOM 3626 C CA . GLY A 1 457 ? 9.785 -0.485 44.617 1.00 96.19 457 GLY A CA 1
ATOM 3627 C C . GLY A 1 457 ? 8.792 -0.398 43.452 1.00 96.19 457 GLY A C 1
ATOM 3628 O O . GLY A 1 457 ? 9.210 -0.175 42.317 1.00 96.19 457 GLY A O 1
ATOM 3629 N N . GLU A 1 458 ? 7.487 -0.505 43.720 1.00 96.88 458 GLU A N 1
ATOM 3630 C CA . GLU A 1 458 ? 6.425 -0.312 42.717 1.00 96.88 458 GLU A CA 1
ATOM 3631 C C . GLU A 1 458 ? 6.489 1.090 42.088 1.00 96.88 458 GLU A C 1
ATOM 3633 O O . GLU A 1 458 ? 6.447 1.225 40.866 1.00 96.88 458 GLU A O 1
ATOM 3638 N N . VAL A 1 459 ? 6.642 2.139 42.904 1.00 95.88 459 VAL A N 1
ATOM 3639 C CA . VAL A 1 459 ? 6.780 3.528 42.440 1.00 95.88 459 VAL A CA 1
ATOM 3640 C C . VAL A 1 459 ? 8.041 3.698 41.594 1.00 95.88 459 VAL A C 1
ATOM 3642 O O . VAL A 1 459 ? 7.964 4.299 40.525 1.00 95.88 459 VAL A O 1
ATOM 3645 N N . GLY A 1 460 ? 9.177 3.125 42.002 1.00 97.31 460 GLY A N 1
ATOM 3646 C CA . GLY A 1 460 ? 10.408 3.131 41.209 1.00 97.31 460 GLY A CA 1
ATOM 3647 C C . GLY A 1 460 ? 10.261 2.400 39.868 1.00 97.31 460 GLY A C 1
ATOM 3648 O O . GLY A 1 460 ? 10.744 2.884 38.843 1.00 97.31 460 GLY A O 1
ATOM 3649 N N . GLN A 1 461 ? 9.540 1.275 39.838 1.00 97.00 461 GLN A N 1
ATOM 3650 C CA . GLN A 1 461 ? 9.247 0.539 38.605 1.00 97.00 461 GLN A CA 1
ATOM 3651 C C . GLN A 1 461 ? 8.320 1.333 37.670 1.00 97.00 461 GLN A C 1
ATOM 3653 O O . GLN A 1 461 ? 8.587 1.409 36.471 1.00 97.00 461 GLN A O 1
ATOM 3658 N N . LEU A 1 462 ? 7.274 1.968 38.205 1.00 96.75 462 LEU A N 1
ATOM 3659 C CA . LEU A 1 462 ? 6.365 2.825 37.437 1.00 96.75 462 LEU A CA 1
ATOM 3660 C C . LEU A 1 462 ? 7.081 4.077 36.905 1.00 96.75 462 LEU A C 1
ATOM 3662 O O . LEU A 1 462 ? 6.909 4.424 35.740 1.00 96.75 462 LEU A O 1
ATOM 3666 N N . GLN A 1 463 ? 7.947 4.711 37.700 1.00 97.44 463 GLN A N 1
ATOM 3667 C CA . GLN A 1 463 ? 8.800 5.819 37.247 1.00 97.44 463 GLN A CA 1
ATOM 3668 C C . GLN A 1 463 ? 9.759 5.383 36.128 1.00 97.44 463 GLN A C 1
ATOM 3670 O O . GLN A 1 463 ? 9.924 6.103 35.144 1.00 97.44 463 GLN A O 1
ATOM 3675 N N . ALA A 1 464 ? 10.347 4.186 36.225 1.00 97.00 464 ALA A N 1
ATOM 3676 C CA . ALA A 1 464 ? 11.190 3.633 35.168 1.00 97.00 464 ALA A CA 1
ATOM 3677 C C . ALA A 1 464 ? 10.403 3.343 33.874 1.00 97.00 464 ALA A C 1
ATOM 3679 O O . ALA A 1 464 ? 10.919 3.600 32.786 1.00 97.00 464 ALA A O 1
ATOM 3680 N N . GLN A 1 465 ? 9.159 2.862 33.977 1.00 98.00 465 GLN A N 1
ATOM 3681 C CA . GLN A 1 465 ? 8.263 2.660 32.830 1.00 98.00 465 GLN A CA 1
ATOM 3682 C C . GLN A 1 465 ? 7.838 3.988 32.188 1.00 98.00 465 GLN A C 1
ATOM 3684 O O . GLN A 1 465 ? 7.904 4.114 30.967 1.00 98.00 465 GLN A O 1
ATOM 3689 N N . ILE A 1 466 ? 7.483 5.003 32.984 1.00 97.38 466 ILE A N 1
ATOM 3690 C CA . ILE A 1 466 ? 7.186 6.360 32.493 1.00 97.38 466 ILE A CA 1
ATOM 3691 C C . ILE A 1 466 ? 8.397 6.912 31.730 1.00 97.38 466 ILE A C 1
ATOM 3693 O O . ILE A 1 466 ? 8.266 7.269 30.563 1.00 97.38 466 ILE A O 1
ATOM 3697 N N . GLY A 1 467 ? 9.596 6.857 32.318 1.00 98.00 467 GLY A N 1
ATOM 3698 C CA . GLY A 1 467 ? 10.826 7.316 31.665 1.00 98.00 467 GLY A CA 1
ATOM 3699 C C . GLY A 1 467 ? 11.248 6.500 30.430 1.00 98.00 467 GLY A C 1
ATOM 3700 O O . GLY A 1 467 ? 12.057 6.976 29.635 1.00 98.00 467 GLY A O 1
ATOM 3701 N N . GLN A 1 468 ? 10.726 5.284 30.232 1.00 97.81 468 GLN A N 1
ATOM 3702 C CA . GLN A 1 468 ? 10.853 4.545 28.968 1.00 97.81 468 GLN A CA 1
ATOM 3703 C C . GLN A 1 468 ? 9.837 5.047 27.933 1.00 97.81 468 GLN A C 1
ATOM 3705 O O . GLN A 1 468 ? 10.225 5.373 26.812 1.00 97.81 468 GLN A O 1
ATOM 3710 N N . LEU A 1 469 ? 8.563 5.177 28.319 1.00 97.19 469 LEU A N 1
ATOM 3711 C CA . LEU A 1 469 ? 7.490 5.682 27.458 1.00 97.19 469 LEU A CA 1
ATOM 3712 C C . LEU A 1 469 ? 7.753 7.115 26.976 1.00 97.19 469 LEU A C 1
ATOM 3714 O O . LEU A 1 469 ? 7.476 7.423 25.820 1.00 97.19 469 LEU A O 1
ATOM 3718 N N . GLU A 1 470 ? 8.339 7.973 27.811 1.00 97.69 470 GLU A N 1
ATOM 3719 C CA . GLU A 1 470 ? 8.744 9.331 27.436 1.00 97.69 470 GLU A CA 1
ATOM 3720 C C . GLU A 1 470 ? 9.820 9.319 26.342 1.00 97.69 470 GLU A C 1
ATOM 3722 O O . GLU A 1 470 ? 9.652 9.988 25.324 1.00 97.69 470 GLU A O 1
ATOM 3727 N N . ARG A 1 471 ? 10.865 8.486 26.467 1.00 97.88 471 ARG A N 1
ATOM 3728 C CA . ARG A 1 471 ? 11.900 8.327 25.423 1.00 97.88 471 ARG A CA 1
ATOM 3729 C C . ARG A 1 471 ? 11.318 7.787 24.116 1.00 97.88 471 ARG A C 1
ATOM 3731 O O . ARG A 1 471 ? 11.686 8.268 23.046 1.00 97.88 471 ARG A O 1
ATOM 3738 N N . CYS A 1 472 ? 10.393 6.828 24.190 1.00 97.50 472 CYS A N 1
ATOM 3739 C CA . CYS A 1 472 ? 9.673 6.331 23.016 1.00 97.50 472 CYS A CA 1
ATOM 3740 C C . CYS A 1 472 ? 8.817 7.433 22.374 1.00 97.50 472 CYS A C 1
ATOM 3742 O O . CYS A 1 472 ? 8.885 7.619 21.160 1.00 97.50 472 CYS A O 1
ATOM 3744 N N . ARG A 1 473 ? 8.077 8.219 23.173 1.00 98.06 473 ARG A N 1
ATOM 3745 C CA . ARG A 1 473 ? 7.294 9.368 22.692 1.00 98.06 473 ARG A CA 1
ATOM 3746 C C . ARG A 1 473 ? 8.189 10.397 22.010 1.00 98.06 473 ARG A C 1
ATOM 3748 O O . ARG A 1 473 ? 7.820 10.907 20.958 1.00 98.06 473 ARG A O 1
ATOM 3755 N N . GLU A 1 474 ? 9.357 10.697 22.572 1.00 97.81 474 GLU A N 1
ATOM 3756 C CA . GLU A 1 474 ? 10.326 11.601 21.954 1.00 97.81 474 GLU A CA 1
ATOM 3757 C C . GLU A 1 474 ? 10.903 11.051 20.641 1.00 97.81 474 GLU A C 1
ATOM 3759 O O . GLU A 1 474 ? 11.053 11.826 19.700 1.00 97.81 474 GLU A O 1
ATOM 3764 N N . SER A 1 475 ? 11.223 9.752 20.543 1.00 97.38 475 SER A N 1
ATOM 3765 C CA . SER A 1 475 ? 11.695 9.147 19.282 1.00 97.38 475 SER A CA 1
ATOM 3766 C C . SER A 1 475 ? 10.639 9.292 18.191 1.00 97.38 475 SER A C 1
ATOM 3768 O O . SER A 1 475 ? 10.889 9.940 17.178 1.00 97.38 475 SER A O 1
ATOM 3770 N N . LEU A 1 476 ? 9.412 8.846 18.478 1.00 97.19 476 LEU A N 1
ATOM 3771 C CA . LEU A 1 476 ? 8.274 8.974 17.568 1.00 97.19 476 LEU A CA 1
ATOM 3772 C C . LEU A 1 476 ? 7.976 10.442 17.217 1.00 97.19 476 LEU A C 1
ATOM 3774 O O . LEU A 1 476 ? 7.609 10.733 16.087 1.00 97.19 476 LEU A O 1
ATOM 3778 N N . SER A 1 477 ? 8.191 11.387 18.140 1.00 97.12 477 SER A N 1
ATOM 3779 C CA . SER A 1 477 ? 8.048 12.826 17.856 1.00 97.12 477 SER A CA 1
ATOM 3780 C C . SER A 1 477 ? 9.113 13.344 16.879 1.00 97.12 477 SER A C 1
ATOM 3782 O O . SER A 1 477 ? 8.790 14.150 16.012 1.00 97.12 477 SER A O 1
ATOM 3784 N N . ARG A 1 478 ? 10.369 12.883 16.988 1.00 97.56 478 ARG A N 1
ATOM 3785 C CA . ARG A 1 478 ? 11.462 13.218 16.048 1.00 97.56 478 ARG A CA 1
ATOM 3786 C C . ARG A 1 478 ? 11.255 12.566 14.680 1.00 97.56 478 ARG A C 1
ATOM 3788 O O . ARG A 1 478 ? 11.567 13.163 13.654 1.00 97.56 478 ARG A O 1
ATOM 3795 N N . GLU A 1 479 ? 10.728 11.347 14.663 1.00 97.62 479 GLU A N 1
ATOM 3796 C CA . GLU A 1 479 ? 10.373 10.631 13.438 1.00 97.62 479 GLU A CA 1
ATOM 3797 C C . GLU A 1 479 ? 9.202 11.328 12.729 1.00 97.62 479 GLU A C 1
ATOM 3799 O O . GLU A 1 479 ? 9.298 11.597 11.535 1.00 97.62 479 GLU A O 1
ATOM 3804 N N . LEU A 1 480 ? 8.160 11.738 13.463 1.00 97.25 480 LEU A N 1
ATOM 3805 C CA . LEU A 1 480 ? 7.038 12.519 12.931 1.00 97.25 480 LEU A CA 1
ATOM 3806 C C . LEU A 1 480 ? 7.474 13.876 12.361 1.00 97.25 480 LEU A C 1
ATOM 3808 O O . LEU A 1 480 ? 7.053 14.216 11.259 1.00 97.25 480 LEU A O 1
ATOM 3812 N N . THR A 1 481 ? 8.340 14.639 13.040 1.00 97.81 481 THR A N 1
ATOM 3813 C CA . THR A 1 481 ? 8.838 15.908 12.471 1.00 97.81 481 THR A CA 1
ATOM 3814 C C . THR A 1 481 ? 9.762 15.688 11.273 1.00 97.81 481 THR A C 1
ATOM 3816 O O . THR A 1 481 ? 9.697 16.457 10.317 1.00 97.81 481 THR A O 1
ATOM 3819 N N . SER A 1 482 ? 10.565 14.616 11.257 1.00 97.94 482 SER A N 1
ATOM 3820 C CA . SER A 1 482 ? 11.361 14.245 10.078 1.00 97.94 482 SER A CA 1
ATOM 3821 C C . SER A 1 482 ? 10.493 13.816 8.889 1.00 97.94 482 SER A C 1
ATOM 3823 O O . SER A 1 482 ? 10.850 14.105 7.748 1.00 97.94 482 SER A O 1
ATOM 3825 N N . LEU A 1 483 ? 9.367 13.141 9.134 1.00 96.31 483 LEU A N 1
ATOM 3826 C CA . LEU A 1 483 ? 8.408 12.762 8.096 1.00 96.31 483 LEU A CA 1
ATOM 3827 C C . LEU A 1 483 ? 7.606 13.971 7.591 1.00 96.31 483 LEU A C 1
ATOM 3829 O O . LEU A 1 483 ? 7.473 14.100 6.379 1.00 96.31 483 LEU A O 1
ATOM 3833 N N . SER A 1 484 ? 7.176 14.889 8.467 1.00 97.31 484 SER A N 1
ATOM 3834 C CA . SER A 1 484 ? 6.538 16.162 8.071 1.00 97.31 484 SER A CA 1
ATOM 3835 C C . SER A 1 484 ? 7.455 16.986 7.169 1.00 97.31 484 SER A C 1
ATOM 3837 O O . SER A 1 484 ? 7.080 17.315 6.051 1.00 97.31 484 SER A O 1
ATOM 3839 N N . ALA A 1 485 ? 8.708 17.205 7.586 1.00 97.00 485 ALA A N 1
ATOM 3840 C CA . ALA A 1 485 ? 9.679 17.962 6.796 1.00 97.00 485 ALA A CA 1
ATOM 3841 C C . ALA A 1 485 ? 10.010 17.297 5.444 1.00 97.00 485 ALA A C 1
ATOM 3843 O O . ALA A 1 485 ? 10.319 17.985 4.477 1.00 97.00 485 ALA A O 1
ATOM 3844 N N . LYS A 1 486 ? 9.938 15.961 5.349 1.00 97.69 486 LYS A N 1
ATOM 3845 C CA . LYS A 1 486 ? 10.038 15.250 4.062 1.00 97.69 486 LYS A CA 1
ATOM 3846 C C . LYS A 1 486 ? 8.784 15.432 3.215 1.00 97.69 486 LYS A C 1
ATOM 3848 O O . LYS A 1 486 ? 8.913 15.626 2.015 1.00 97.69 486 LYS A O 1
ATOM 3853 N N . GLN A 1 487 ? 7.596 15.365 3.813 1.00 96.25 487 GLN A N 1
ATOM 3854 C CA . GLN A 1 487 ? 6.340 15.585 3.100 1.00 96.25 487 GLN A CA 1
ATOM 3855 C C . GLN A 1 487 ? 6.284 17.003 2.518 1.00 96.25 487 GLN A C 1
ATOM 3857 O O . GLN A 1 487 ? 6.010 17.150 1.337 1.00 96.25 487 GLN A O 1
ATOM 3862 N N . GLU A 1 488 ? 6.664 18.017 3.297 1.00 97.19 488 GLU A N 1
ATOM 3863 C CA . GLU A 1 488 ? 6.753 19.412 2.848 1.00 97.19 488 GLU A CA 1
ATOM 3864 C C . GLU A 1 488 ? 7.689 19.588 1.635 1.00 97.19 488 GLU A C 1
ATOM 3866 O O . GLU A 1 488 ? 7.415 20.429 0.781 1.00 97.19 488 GLU A O 1
ATOM 3871 N N . LEU A 1 489 ? 8.763 18.792 1.528 1.00 97.56 489 LEU A N 1
ATOM 3872 C CA . LEU A 1 489 ? 9.652 18.768 0.358 1.00 97.56 489 LEU A CA 1
ATOM 3873 C C . LEU A 1 489 ? 9.026 18.038 -0.842 1.00 97.56 489 LEU A C 1
ATOM 3875 O O . LEU A 1 489 ? 9.091 18.554 -1.953 1.00 97.56 489 LEU A O 1
ATOM 3879 N N . TRP A 1 490 ? 8.382 16.884 -0.637 1.00 96.56 490 TRP A N 1
ATOM 3880 C CA . TRP A 1 490 ? 7.665 16.180 -1.713 1.00 96.56 490 TRP A CA 1
ATOM 3881 C C . TRP A 1 490 ? 6.505 17.012 -2.276 1.00 96.56 490 TRP A C 1
ATOM 3883 O O . TRP A 1 490 ? 6.290 17.017 -3.485 1.00 96.56 490 TRP A O 1
ATOM 3893 N N . ASP A 1 491 ? 5.784 17.741 -1.422 1.00 97.19 491 ASP A N 1
ATOM 3894 C CA . ASP A 1 491 ? 4.707 18.643 -1.834 1.00 97.19 491 ASP A CA 1
ATOM 3895 C C . ASP A 1 491 ? 5.269 19.816 -2.673 1.00 97.19 491 ASP A C 1
ATOM 3897 O O . ASP A 1 491 ? 4.705 20.135 -3.720 1.00 97.19 491 ASP A O 1
ATOM 3901 N N . GLN A 1 492 ? 6.432 20.378 -2.307 1.00 97.25 492 GLN A N 1
ATOM 3902 C CA . GLN A 1 492 ? 7.152 21.379 -3.120 1.00 97.25 492 GLN A CA 1
ATOM 3903 C C . GLN A 1 492 ? 7.607 20.816 -4.479 1.00 97.25 492 GLN A C 1
ATOM 3905 O O . GLN A 1 492 ? 7.335 21.424 -5.515 1.00 97.25 492 GLN A O 1
ATOM 3910 N N . GLU A 1 493 ? 8.239 19.637 -4.510 1.00 97.06 493 GLU A N 1
ATOM 3911 C CA . GLU A 1 493 ? 8.634 18.970 -5.762 1.00 97.06 493 GLU A CA 1
ATOM 3912 C C . GLU A 1 493 ? 7.415 18.657 -6.652 1.00 97.06 493 GLU A C 1
ATOM 3914 O O . GLU A 1 493 ? 7.480 18.778 -7.878 1.00 97.06 493 GLU A O 1
ATOM 3919 N N . HIS A 1 494 ? 6.272 18.297 -6.060 1.00 95.62 494 HIS A N 1
ATOM 3920 C CA . HIS A 1 494 ? 5.021 18.086 -6.787 1.00 95.62 494 HIS A CA 1
ATOM 3921 C C . HIS A 1 494 ? 4.417 19.382 -7.346 1.00 95.62 494 HIS A C 1
ATOM 3923 O O . HIS A 1 494 ? 3.886 19.352 -8.461 1.00 95.62 494 HIS A O 1
ATOM 3929 N N . GLU A 1 495 ? 4.516 20.511 -6.639 1.00 97.19 495 GLU A N 1
ATOM 3930 C CA . GLU A 1 495 ? 4.138 21.820 -7.183 1.00 97.19 495 GLU A CA 1
ATOM 3931 C C . GLU A 1 495 ? 5.061 22.233 -8.340 1.00 97.19 495 GLU A C 1
ATOM 3933 O O . GLU A 1 495 ? 4.558 22.570 -9.414 1.00 97.19 495 GLU A O 1
ATOM 3938 N N . GLU A 1 496 ? 6.386 22.100 -8.206 1.00 97.12 496 GLU A N 1
ATOM 3939 C CA . GLU A 1 496 ? 7.333 22.399 -9.294 1.00 97.12 496 GLU A CA 1
ATOM 3940 C C . GLU A 1 496 ? 7.110 21.518 -10.536 1.00 97.12 496 GLU A C 1
ATOM 3942 O O . GLU A 1 496 ? 7.082 22.021 -11.663 1.00 97.12 496 GLU A O 1
ATOM 3947 N N . LEU A 1 497 ? 6.885 20.210 -10.356 1.00 95.69 497 LEU A N 1
ATOM 3948 C CA . LEU A 1 497 ? 6.576 19.282 -11.451 1.00 95.69 497 LEU A CA 1
ATOM 3949 C C . LEU A 1 497 ? 5.231 19.588 -12.124 1.00 95.69 497 LEU A C 1
ATOM 3951 O O . LEU A 1 497 ? 5.081 19.375 -13.333 1.00 95.69 497 LEU A O 1
ATOM 3955 N N . ARG A 1 498 ? 4.248 20.092 -11.370 1.00 97.50 498 ARG A N 1
ATOM 3956 C CA . ARG A 1 498 ? 2.958 20.542 -11.907 1.00 97.50 498 ARG A CA 1
ATOM 3957 C C . ARG A 1 498 ? 3.122 21.814 -12.733 1.00 97.50 498 ARG A C 1
ATOM 3959 O O . ARG A 1 498 ? 2.600 21.881 -13.845 1.00 97.50 498 ARG A O 1
ATOM 3966 N N . ASP A 1 499 ? 3.885 22.778 -12.234 1.00 96.75 499 ASP A N 1
ATOM 3967 C CA . ASP A 1 499 ? 4.177 24.027 -12.933 1.00 96.75 499 ASP A CA 1
ATOM 3968 C C . ASP A 1 499 ? 4.982 23.778 -14.218 1.00 96.75 499 ASP A C 1
ATOM 3970 O O . ASP A 1 499 ? 4.667 24.317 -15.281 1.00 96.75 499 ASP A O 1
ATOM 3974 N N . LEU A 1 500 ? 5.979 22.888 -14.162 1.00 96.88 500 LEU A N 1
ATOM 3975 C CA . LEU A 1 500 ? 6.763 22.474 -15.324 1.00 96.88 500 LEU A CA 1
ATOM 3976 C C . LEU A 1 500 ? 5.903 21.748 -16.372 1.00 96.88 500 LEU A C 1
ATOM 3978 O O . LEU A 1 500 ? 6.085 21.977 -17.569 1.00 96.88 500 LEU A O 1
ATOM 3982 N N . ARG A 1 501 ? 4.932 20.930 -15.942 1.00 97.25 501 ARG A N 1
ATOM 3983 C CA . ARG A 1 501 ? 3.953 20.288 -16.833 1.00 97.25 501 ARG A CA 1
ATOM 3984 C C . ARG A 1 501 ? 3.077 21.310 -17.553 1.00 97.25 501 ARG A C 1
ATOM 3986 O O . ARG A 1 501 ? 2.964 21.227 -18.772 1.00 97.25 501 ARG A O 1
ATOM 3993 N N . VAL A 1 502 ? 2.522 22.293 -16.838 1.00 97.44 502 VAL A N 1
ATOM 3994 C CA . VAL A 1 502 ? 1.725 23.368 -17.456 1.00 97.44 502 VAL A CA 1
ATOM 3995 C C . VAL A 1 502 ? 2.568 24.135 -18.475 1.00 97.44 502 VAL A C 1
ATOM 3997 O O . VAL A 1 502 ? 2.140 24.303 -19.612 1.00 97.44 502 VAL A O 1
ATOM 4000 N N . ARG A 1 503 ? 3.807 24.514 -18.127 1.00 97.00 503 ARG A N 1
ATOM 4001 C CA . ARG A 1 503 ? 4.737 25.197 -19.048 1.00 97.00 503 ARG A CA 1
ATOM 4002 C C . ARG A 1 503 ? 5.080 24.347 -20.282 1.00 97.00 503 ARG A C 1
ATOM 4004 O O . ARG A 1 503 ? 5.205 24.896 -21.375 1.00 97.00 503 ARG A O 1
ATOM 4011 N N . PHE A 1 504 ? 5.215 23.027 -20.134 1.00 96.81 504 PHE A N 1
ATOM 4012 C CA . PHE A 1 504 ? 5.427 22.103 -21.253 1.00 96.81 504 PHE A CA 1
ATOM 4013 C C . PHE A 1 504 ? 4.195 22.002 -22.162 1.00 96.81 504 PHE A C 1
ATOM 4015 O O . PHE A 1 504 ? 4.331 22.063 -23.382 1.00 96.81 504 PHE A O 1
ATOM 4022 N N . GLU A 1 505 ? 2.994 21.897 -21.591 1.00 97.19 505 GLU A N 1
ATOM 4023 C CA . GLU A 1 505 ? 1.732 21.869 -22.340 1.00 97.19 505 GLU A CA 1
ATOM 4024 C C . GLU A 1 505 ? 1.508 23.189 -23.101 1.00 97.19 505 GLU A C 1
ATOM 4026 O O . GLU A 1 505 ? 1.166 23.162 -24.283 1.00 97.19 505 GLU A O 1
ATOM 4031 N N . ASP A 1 506 ? 1.827 24.327 -22.484 1.00 97.56 506 ASP A N 1
ATOM 4032 C CA . ASP A 1 506 ? 1.864 25.661 -23.095 1.00 97.56 506 ASP A CA 1
ATOM 4033 C C . ASP A 1 506 ? 2.816 25.746 -24.303 1.00 97.56 506 ASP A C 1
ATOM 4035 O O . ASP A 1 506 ? 2.480 26.322 -25.340 1.00 97.56 506 ASP A O 1
ATOM 4039 N N . VAL A 1 507 ? 4.034 25.207 -24.169 1.00 96.62 507 VAL A N 1
ATOM 4040 C CA . VAL A 1 507 ? 5.042 25.188 -25.243 1.00 96.62 507 VAL A CA 1
ATOM 4041 C C . VAL A 1 507 ? 4.632 24.230 -26.359 1.00 96.62 507 VAL A C 1
ATOM 4043 O O . VAL A 1 507 ? 4.792 24.569 -27.528 1.00 96.62 507 VAL A O 1
ATOM 4046 N N . ASN A 1 508 ? 4.044 23.081 -26.027 1.00 96.94 508 ASN A N 1
ATOM 4047 C CA . ASN A 1 508 ? 3.527 22.126 -27.003 1.00 96.94 508 ASN A CA 1
ATOM 4048 C C . ASN A 1 508 ? 2.341 22.720 -27.789 1.00 96.94 508 ASN A C 1
ATOM 4050 O O . ASN A 1 508 ? 2.302 22.623 -29.011 1.00 96.94 508 ASN A O 1
ATOM 4054 N N . GLN A 1 509 ? 1.417 23.428 -27.129 1.00 97.00 509 GLN A N 1
ATOM 4055 C CA . GLN A 1 509 ? 0.359 24.186 -27.811 1.00 97.00 509 GLN A CA 1
ATOM 4056 C C . GLN A 1 509 ? 0.941 25.230 -28.776 1.00 97.00 509 GLN A C 1
ATOM 4058 O O . GLN A 1 509 ? 0.551 25.256 -29.941 1.00 97.00 509 GLN A O 1
ATOM 4063 N N . LYS A 1 510 ? 1.917 26.037 -28.330 1.00 97.00 510 LYS A N 1
ATOM 4064 C CA . LYS A 1 510 ? 2.606 27.041 -29.170 1.00 97.00 510 LYS A CA 1
ATOM 4065 C C . LYS A 1 510 ? 3.349 26.405 -30.351 1.00 97.00 510 LYS A C 1
ATOM 4067 O O . LYS A 1 510 ? 3.347 26.964 -31.442 1.00 97.00 510 LYS A O 1
ATOM 4072 N N . TYR A 1 511 ? 3.962 25.239 -30.153 1.00 97.00 511 TYR A N 1
ATOM 4073 C CA . TYR A 1 511 ? 4.613 24.480 -31.220 1.00 97.00 511 TYR A CA 1
ATOM 4074 C C . TYR A 1 511 ? 3.600 23.976 -32.255 1.00 97.00 511 TYR A C 1
ATOM 4076 O O . TYR A 1 511 ? 3.802 24.181 -33.447 1.00 97.00 511 TYR A O 1
ATOM 4084 N N . ASN A 1 512 ? 2.484 23.389 -31.814 1.00 96.88 512 ASN A N 1
ATOM 4085 C CA . ASN A 1 512 ? 1.447 22.880 -32.714 1.00 96.88 512 ASN A CA 1
ATOM 4086 C C . ASN A 1 512 ? 0.754 24.006 -33.499 1.00 96.88 512 ASN A C 1
ATOM 4088 O O . ASN A 1 512 ? 0.525 23.847 -34.696 1.00 96.88 512 ASN A O 1
ATOM 4092 N N . THR A 1 513 ? 0.482 25.164 -32.882 1.00 97.12 513 THR A N 1
ATOM 4093 C CA . THR A 1 513 ? -0.050 26.322 -33.623 1.00 97.12 513 THR A CA 1
ATOM 4094 C C . THR A 1 513 ? 0.971 26.885 -34.607 1.00 97.12 513 THR A C 1
ATOM 4096 O O . THR A 1 513 ? 0.605 27.184 -35.738 1.00 97.12 513 THR A O 1
ATOM 4099 N N . LEU A 1 514 ? 2.256 26.969 -34.244 1.00 97.00 514 LEU A N 1
ATOM 4100 C CA . LEU A 1 514 ? 3.308 27.392 -35.174 1.00 97.00 514 LEU A CA 1
ATOM 4101 C C . LEU A 1 514 ? 3.476 26.410 -36.345 1.00 97.00 514 LEU A C 1
ATOM 4103 O O . LEU A 1 514 ? 3.687 26.850 -37.471 1.00 97.00 514 LEU A O 1
ATOM 4107 N N . LEU A 1 515 ? 3.346 25.103 -36.099 1.00 97.62 515 LEU A N 1
ATOM 4108 C CA . LEU A 1 515 ? 3.400 24.064 -37.127 1.00 97.62 515 LEU A CA 1
ATOM 4109 C C . LEU A 1 515 ? 2.203 24.151 -38.088 1.00 97.62 515 LEU A C 1
ATOM 4111 O O . LEU A 1 515 ? 2.400 24.037 -39.295 1.00 97.62 515 LEU A O 1
ATOM 4115 N N . GLN A 1 516 ? 0.995 24.424 -37.580 1.00 96.75 516 GLN A N 1
ATOM 4116 C CA . GLN A 1 516 ? -0.181 24.683 -38.417 1.00 96.75 516 GLN A CA 1
ATOM 4117 C C . GLN A 1 516 ? 0.006 25.954 -39.262 1.00 96.75 516 GLN A C 1
ATOM 4119 O O . GLN A 1 516 ? -0.095 25.885 -40.483 1.00 96.75 516 GLN A O 1
ATOM 4124 N N . MET A 1 517 ? 0.361 27.087 -38.641 1.00 95.56 517 MET A N 1
ATOM 4125 C CA . MET A 1 517 ? 0.612 28.347 -39.358 1.00 95.56 517 MET A CA 1
ATOM 4126 C C . MET A 1 517 ? 1.740 28.214 -40.396 1.00 95.56 517 MET A C 1
ATOM 4128 O O . MET A 1 517 ? 1.733 28.912 -41.407 1.00 95.56 517 MET A O 1
ATOM 4132 N N . TYR A 1 518 ? 2.726 27.342 -40.152 1.00 96.62 518 TYR A N 1
ATOM 4133 C CA . TYR A 1 518 ? 3.775 27.020 -41.118 1.00 96.62 518 TYR A CA 1
ATOM 4134 C C . TYR A 1 518 ? 3.239 26.184 -42.287 1.00 96.62 518 TYR A C 1
ATOM 4136 O O . TYR A 1 518 ? 3.559 26.502 -43.428 1.00 96.62 518 TYR A O 1
ATOM 4144 N N . GLY A 1 519 ? 2.391 25.183 -42.026 1.00 97.38 519 GLY A N 1
ATOM 4145 C CA . GLY A 1 519 ? 1.689 24.417 -43.063 1.00 97.38 519 GLY A CA 1
ATOM 4146 C C . GLY A 1 519 ? 0.859 25.316 -43.980 1.00 97.38 519 GLY A C 1
ATOM 4147 O O . GLY A 1 519 ? 1.103 25.342 -45.181 1.00 97.38 519 GLY A O 1
ATOM 4148 N N . GLU A 1 520 ? -0.005 26.157 -43.405 1.00 96.06 520 GLU A N 1
ATOM 4149 C CA . GLU A 1 520 ? -0.809 27.152 -44.137 1.00 96.06 520 GLU A CA 1
ATOM 4150 C C . GLU A 1 520 ? 0.064 28.085 -45.005 1.00 96.06 520 GLU A C 1
ATOM 4152 O O . GLU A 1 520 ? -0.307 28.453 -46.117 1.00 96.06 520 GLU A O 1
ATOM 4157 N N . LYS A 1 521 ? 1.260 28.461 -44.527 1.00 96.94 521 LYS A N 1
ATOM 4158 C CA . LYS A 1 521 ? 2.216 29.305 -45.273 1.00 96.94 521 LYS A CA 1
ATOM 4159 C C . LYS A 1 521 ? 3.018 28.551 -46.338 1.00 96.94 521 LYS A C 1
ATOM 4161 O O . LYS A 1 521 ? 3.551 29.196 -47.239 1.00 96.94 521 LYS A O 1
ATOM 4166 N N . VAL A 1 522 ? 3.121 27.225 -46.250 1.00 97.62 522 VAL A N 1
ATOM 4167 C CA . VAL A 1 522 ? 3.652 26.377 -47.329 1.00 97.62 522 VAL A CA 1
ATOM 4168 C C . VAL A 1 522 ? 2.581 26.183 -48.402 1.00 97.62 522 VAL A C 1
ATOM 4170 O O . VAL A 1 522 ? 2.884 26.378 -49.573 1.00 97.62 522 VAL A O 1
ATOM 4173 N N . GLU A 1 523 ? 1.334 25.911 -48.012 1.00 96.25 523 GLU A N 1
ATOM 4174 C CA . GLU A 1 523 ? 0.191 25.782 -48.927 1.00 96.25 523 GLU A CA 1
ATOM 4175 C C . GLU A 1 523 ? -0.021 27.072 -49.744 1.00 96.25 523 GLU A C 1
ATOM 4177 O O . GLU A 1 523 ? 0.025 27.018 -50.971 1.00 96.25 523 GLU A O 1
ATOM 4182 N N . GLU A 1 524 ? -0.084 28.250 -49.103 1.00 96.25 524 GLU A N 1
ATOM 4183 C CA . GLU A 1 524 ? -0.125 29.555 -49.799 1.00 96.25 524 GLU A CA 1
ATOM 4184 C C . GLU A 1 524 ? 1.040 29.749 -50.792 1.00 96.25 524 GLU A C 1
ATOM 4186 O O . GLU A 1 524 ? 0.877 30.352 -51.856 1.00 96.25 524 GLU A O 1
ATOM 4191 N N . ALA A 1 525 ? 2.241 29.265 -50.456 1.00 96.31 525 ALA A N 1
ATOM 4192 C CA . ALA A 1 525 ? 3.421 29.399 -51.309 1.00 96.31 525 ALA A CA 1
ATOM 4193 C C . ALA A 1 525 ? 3.418 28.415 -52.494 1.00 96.31 525 ALA A C 1
ATOM 4195 O O . ALA A 1 525 ? 4.015 28.712 -53.534 1.00 96.31 525 ALA A O 1
ATOM 4196 N N . GLU A 1 526 ? 2.753 27.265 -52.361 1.00 95.81 526 GLU A N 1
ATOM 4197 C CA . GLU A 1 526 ? 2.530 26.315 -53.450 1.00 95.81 526 GLU A CA 1
ATOM 4198 C C . GLU A 1 526 ? 1.388 26.772 -54.371 1.00 95.81 526 GLU A C 1
ATOM 4200 O O . GLU A 1 526 ? 1.571 26.753 -55.589 1.00 95.81 526 GLU A O 1
ATOM 4205 N N . GLU A 1 527 ? 0.285 27.303 -53.831 1.00 96.12 527 GLU A N 1
ATOM 4206 C CA . GLU A 1 527 ? -0.790 27.941 -54.611 1.00 96.12 527 GLU A CA 1
ATOM 4207 C C . GLU A 1 527 ? -0.250 29.099 -55.466 1.00 96.12 527 GLU A C 1
ATOM 4209 O O . GLU A 1 527 ? -0.350 29.068 -56.694 1.00 96.12 527 GLU A O 1
ATOM 4214 N N . LEU A 1 528 ? 0.446 30.067 -54.852 1.00 96.12 528 LEU A N 1
ATOM 4215 C CA . LEU A 1 528 ? 1.055 31.197 -55.570 1.00 96.12 528 LEU A CA 1
ATOM 4216 C C . LEU A 1 528 ? 2.114 30.763 -56.598 1.00 96.12 528 LEU A C 1
ATOM 4218 O O . LEU A 1 528 ? 2.394 31.490 -57.557 1.00 96.12 528 LEU A O 1
ATOM 4222 N N . ARG A 1 529 ? 2.728 29.588 -56.419 1.00 97.12 529 ARG A N 1
ATOM 4223 C CA . ARG A 1 529 ? 3.660 29.009 -57.393 1.00 97.12 529 ARG A CA 1
ATOM 4224 C C . ARG A 1 529 ? 2.925 28.393 -58.584 1.00 97.12 529 ARG A C 1
ATOM 4226 O O . ARG A 1 529 ? 3.412 28.554 -59.705 1.00 97.12 529 ARG A O 1
ATOM 4233 N N . LEU A 1 530 ? 1.797 27.720 -58.355 1.00 96.38 530 LEU A N 1
ATOM 4234 C CA . LEU A 1 530 ? 0.937 27.167 -59.405 1.00 96.38 530 LEU A CA 1
ATOM 4235 C C . LEU A 1 530 ? 0.298 28.290 -60.232 1.00 96.38 530 LEU A C 1
ATOM 4237 O O . LEU A 1 530 ? 0.458 28.289 -61.450 1.00 96.38 530 LEU A O 1
ATOM 4241 N N . ASP A 1 531 ? -0.271 29.315 -59.588 1.00 96.62 531 ASP A N 1
ATOM 4242 C CA . ASP A 1 531 ? -0.771 30.534 -60.248 1.00 96.62 531 ASP A CA 1
ATOM 4243 C C . ASP A 1 531 ? 0.289 31.155 -61.172 1.00 96.62 531 ASP A C 1
ATOM 4245 O O . ASP A 1 531 ? 0.026 31.540 -62.313 1.00 96.62 531 ASP A O 1
ATOM 4249 N N . LEU A 1 532 ? 1.533 31.240 -60.694 1.00 95.94 532 LEU A N 1
ATOM 4250 C CA . LEU A 1 532 ? 2.650 31.814 -61.439 1.00 95.94 532 LEU A CA 1
ATOM 4251 C C . LEU A 1 532 ? 3.119 30.900 -62.592 1.00 95.94 532 LEU A C 1
ATOM 4253 O O . LEU A 1 532 ? 3.640 31.399 -63.596 1.00 95.94 532 LEU A O 1
ATOM 4257 N N . GLU A 1 533 ? 2.935 29.583 -62.490 1.00 96.19 533 GLU A N 1
ATOM 4258 C CA . GLU A 1 533 ? 3.154 28.616 -63.575 1.00 96.19 533 GLU A CA 1
ATOM 4259 C C . GLU A 1 533 ? 2.040 28.690 -64.636 1.00 96.19 533 GLU A C 1
ATOM 4261 O O . GLU A 1 533 ? 2.355 28.728 -65.828 1.00 96.19 533 GLU A O 1
ATOM 4266 N N . ASP A 1 534 ? 0.776 28.849 -64.239 1.00 96.25 534 ASP A N 1
ATOM 4267 C CA . ASP A 1 534 ? -0.354 29.047 -65.156 1.00 96.25 534 ASP A CA 1
ATOM 4268 C C . ASP A 1 534 ? -0.310 30.408 -65.859 1.00 96.25 534 ASP A C 1
ATOM 4270 O O . ASP A 1 534 ? -0.493 30.495 -67.075 1.00 96.25 534 ASP A O 1
ATOM 4274 N N . VAL A 1 535 ? 0.065 31.481 -65.160 1.00 96.25 535 VAL A N 1
ATOM 4275 C CA . VAL A 1 535 ? 0.335 32.783 -65.792 1.00 96.25 535 VAL A CA 1
ATOM 4276 C C . VAL A 1 535 ? 1.488 32.671 -66.800 1.00 96.25 535 VAL A C 1
ATOM 4278 O O . VAL A 1 535 ? 1.400 33.210 -67.907 1.00 96.25 535 VAL A O 1
ATOM 4281 N N . LYS A 1 536 ? 2.554 31.913 -66.492 1.00 96.31 536 LYS A N 1
ATOM 4282 C CA . LYS A 1 536 ? 3.613 31.595 -67.471 1.00 96.31 536 LYS A CA 1
ATOM 4283 C C . LYS A 1 536 ? 3.095 30.746 -68.636 1.00 96.31 536 LYS A C 1
ATOM 4285 O O . LYS A 1 536 ? 3.590 30.923 -69.750 1.00 96.31 536 LYS A O 1
ATOM 4290 N N . SER A 1 537 ? 2.164 29.818 -68.411 1.00 95.25 537 SER A N 1
ATOM 4291 C CA . SER A 1 537 ? 1.594 28.966 -69.462 1.00 95.25 537 SER A CA 1
ATOM 4292 C C . SER A 1 537 ? 0.738 29.797 -70.427 1.00 95.25 537 SER A C 1
ATOM 4294 O O . SER A 1 537 ? 0.951 29.722 -71.639 1.00 95.25 537 SER A O 1
ATOM 4296 N N . MET A 1 538 ? -0.094 30.706 -69.907 1.00 93.25 538 MET A N 1
ATOM 4297 C CA . MET A 1 538 ? -0.876 31.650 -70.707 1.00 93.25 538 MET A CA 1
ATOM 4298 C C . MET A 1 538 ? 0.002 32.640 -71.483 1.00 93.25 538 MET A C 1
ATOM 4300 O O . MET A 1 538 ? -0.233 32.839 -72.674 1.00 93.25 538 MET A O 1
ATOM 4304 N N . TYR A 1 539 ? 1.061 33.203 -70.885 1.00 94.69 539 TYR A N 1
ATOM 4305 C CA . TYR A 1 539 ? 1.997 34.049 -71.642 1.00 94.69 539 TYR A CA 1
ATOM 4306 C C . TYR A 1 539 ? 2.727 33.270 -72.749 1.00 94.69 539 TYR A C 1
ATOM 4308 O O . TYR A 1 539 ? 2.880 33.790 -73.853 1.00 94.69 539 TYR A O 1
ATOM 4316 N N . LYS A 1 540 ? 3.135 32.013 -72.510 1.00 95.25 540 LYS A N 1
ATOM 4317 C CA . LYS A 1 540 ? 3.694 31.144 -73.567 1.00 95.25 540 LYS A CA 1
ATOM 4318 C C . LYS A 1 540 ? 2.674 30.889 -74.683 1.00 95.25 540 LYS A C 1
ATOM 4320 O O . LYS A 1 540 ? 3.044 30.951 -75.852 1.00 95.25 540 LYS A O 1
ATOM 4325 N N . ALA A 1 541 ? 1.409 30.632 -74.343 1.00 93.19 541 ALA A N 1
ATOM 4326 C CA . ALA A 1 541 ? 0.339 30.424 -75.317 1.00 93.19 541 ALA A CA 1
ATOM 4327 C C . ALA A 1 541 ? 0.114 31.671 -76.187 1.00 93.19 541 ALA A C 1
ATOM 4329 O O . ALA A 1 541 ? 0.187 31.569 -77.408 1.00 93.19 541 ALA A O 1
ATOM 4330 N N . GLN A 1 542 ? -0.022 32.855 -75.579 1.00 92.56 542 GLN A N 1
ATOM 4331 C CA . GLN A 1 542 ? -0.153 34.129 -76.299 1.00 92.56 542 GLN A CA 1
ATOM 4332 C C . GLN A 1 542 ? 1.055 34.420 -77.203 1.00 92.56 542 GLN A C 1
ATOM 4334 O O . GLN A 1 542 ? 0.889 34.877 -78.332 1.00 92.56 542 GLN A O 1
ATOM 4339 N N . ILE A 1 543 ? 2.281 34.131 -76.747 1.00 92.19 543 ILE A N 1
ATOM 4340 C CA . ILE A 1 543 ? 3.491 34.268 -77.574 1.00 92.19 543 ILE A CA 1
ATOM 4341 C C . ILE A 1 543 ? 3.439 33.315 -78.778 1.00 92.19 543 ILE A C 1
ATOM 4343 O O . ILE A 1 543 ? 3.733 33.738 -79.894 1.00 92.19 543 ILE A O 1
ATOM 4347 N N . ASN A 1 544 ? 3.023 32.061 -78.583 1.00 91.81 544 ASN A N 1
ATOM 4348 C CA . ASN A 1 544 ? 2.881 31.091 -79.670 1.00 91.81 544 ASN A CA 1
ATOM 4349 C C . ASN A 1 544 ? 1.784 31.501 -80.669 1.00 91.81 544 ASN A C 1
ATOM 4351 O O . ASN A 1 544 ? 1.999 31.411 -81.875 1.00 91.81 544 ASN A O 1
ATOM 4355 N N . GLU A 1 545 ? 0.641 32.009 -80.201 1.00 90.00 545 GLU A N 1
ATOM 4356 C CA . GLU A 1 545 ? -0.418 32.561 -81.059 1.00 90.00 545 GLU A CA 1
ATOM 4357 C C . GLU A 1 545 ? 0.076 33.766 -81.872 1.00 90.00 545 GLU A C 1
ATOM 4359 O O . GLU A 1 545 ? -0.137 33.815 -83.081 1.00 90.00 545 GLU A O 1
ATOM 4364 N N . LEU A 1 546 ? 0.807 34.698 -81.249 1.00 89.69 546 LEU A N 1
ATOM 4365 C CA . LEU A 1 546 ? 1.398 35.863 -81.922 1.00 89.69 546 LEU A CA 1
ATOM 4366 C C . LEU A 1 546 ? 2.520 35.505 -82.911 1.00 89.69 546 LEU A C 1
ATOM 4368 O O . LEU A 1 546 ? 2.779 36.276 -83.836 1.00 89.69 546 LEU A O 1
ATOM 4372 N N . ILE A 1 547 ? 3.192 34.364 -82.732 1.00 87.88 547 ILE A N 1
ATOM 4373 C CA . ILE A 1 547 ? 4.142 33.810 -83.707 1.00 87.88 547 ILE A CA 1
ATOM 4374 C C . ILE A 1 547 ? 3.380 33.177 -84.878 1.00 87.88 547 ILE A C 1
ATOM 4376 O O . ILE A 1 547 ? 3.682 33.478 -86.033 1.00 87.88 547 ILE A O 1
ATOM 4380 N N . ASN A 1 548 ? 2.371 32.351 -84.591 1.00 84.06 548 ASN A N 1
ATOM 4381 C CA . ASN A 1 548 ? 1.579 31.642 -85.599 1.00 84.06 548 ASN A CA 1
ATOM 4382 C C . ASN A 1 548 ? 0.741 32.595 -86.466 1.00 84.06 548 ASN A C 1
ATOM 4384 O O . ASN A 1 548 ? 0.627 32.382 -87.666 1.00 84.06 548 ASN A O 1
ATOM 4388 N N . ALA A 1 549 ? 0.209 33.681 -85.896 1.00 78.69 549 ALA A N 1
ATOM 4389 C CA . ALA A 1 549 ? -0.543 34.716 -86.616 1.00 78.69 549 ALA A CA 1
ATOM 4390 C C . ALA A 1 549 ? 0.340 35.662 -87.464 1.00 78.69 549 ALA A C 1
ATOM 4392 O O . ALA A 1 549 ? -0.146 36.668 -87.985 1.00 78.69 549 ALA A O 1
ATOM 4393 N N . LYS A 1 550 ? 1.645 35.378 -87.559 1.00 70.38 550 LYS A N 1
ATOM 4394 C CA . LYS A 1 550 ? 2.652 36.188 -88.261 1.00 70.38 550 LYS A CA 1
ATOM 4395 C C . LYS A 1 550 ? 3.406 35.398 -89.344 1.00 70.38 550 LYS A C 1
ATOM 4397 O O . LYS A 1 550 ? 4.381 35.917 -89.893 1.00 70.38 550 LYS A O 1
ATOM 4402 N N . GLN A 1 551 ? 2.963 34.168 -89.614 1.00 52.62 551 GLN A N 1
ATOM 4403 C CA . GLN A 1 551 ? 3.380 33.297 -90.718 1.00 52.62 551 GLN A CA 1
ATOM 4404 C C . GLN A 1 551 ? 2.276 33.235 -91.782 1.00 52.62 551 GLN A C 1
ATOM 4406 O O . GLN A 1 551 ? 2.651 33.099 -92.965 1.00 52.62 551 GLN A O 1
#

Foldseek 3Di:
DDPPPPVVVVVVVVVVVVVVVVVVVVVVVVVVVVVVVVVVVVVVVVVVVVVVVVVVVVVVVVVVVVVVVVVVVVVVVVVVVVVVVVVVVVVVVVVVVVVVVVVVVVVVVVVVVVVVVVVVVVVVVVVVVVVVVVVVVVVVVVVVVVVVVVVVVVVVVVVVVVVVVVVVVVVVVVVVVVVVVVVVVVVVVVVVVVVVVVVVVVVVVVVVVVVVVVVVVVVVVVVVVCCVVVVVVVVVVVVVVVVVVVVVVVVVVVVVVVVVVVVVVVVVVVVVVVVVVVVVVVVVVVVVVVVVVVVVVVVVVVVVVVVVVVVVVVVVVVVVVVVVVVVVVVVVVVVVVVVVVVVVVVVVVVVVVVVVVVVVVVVVVCVVVVPPPDDDDDDEDYDDYYDYDDDDDYDEYDDYYDDYYDYDYDDDDDDDDDDDDDDDDDDDDDDPVVVCPPDPNVVVVVVVVVVVVVVVVVVVVVVVVVVVVVVVVVVVVVVVVVVVVVVVVVVVVVVVVVVVVVVVVVVVVVVVVVVVVVVVVVVVVVVVVVVVVVVVVVVVVVVVVVVVVVD

Organism: Amblyomma cajennense (NCBI:txid34607)

Secondary structure (DSSP, 8-state):
---TTHHHHHHHHHHHHHHHHHHHHHHHHHHHHHHHHHHHHHHHHHHHHHHHHHHHHHHHHHHHHHHHHHHHHHHHHHHHHHHHHHHHHHHHHHHHHHHHHHHHHHHHHHHHHHHHHHHHHHHHHHHHHHHHHHHHHHHHHHHHHHHHHHHHHHHHHHHHHHHHHHHHHHHHHHHHHHHHHHHHHHHHHHHHHHHHHHHHHHHHHHHHHHHHHHHHHHHHHHHHHHHHHHHHHHHHHHHHHHHHHHHHHHHHHHHHHHHHHHHHHHHHHHHHHHHHHHHHHHHHHHHHHHHHHHHHHHHHHHHHHHHHHHHHHHHHHHHHHHHHHHHHHHHHHHHHHHHHHHHHHHHHHHHHHHHHHHHHHHHHHHTTTTTSS----------------------------------------------------------TTGGGSSTTHHHHHHHHHHHHHHHHHHHHHHHHHHHHHHHHHHHHHHHHHHHHHHHHHHHHHHHHHHHHHHHHHHHHHHHHHHHHHHHHHHHHHHHHHHHHHHHHHHHHHHHHHHHHTT-

pLDDT: mean 81.14, std 19.73, range [26.91, 98.25]

InterPro domains:
  IPR022091 TATA element modulatory factor 1, TATA binding [PF12325] (442-546)
  IPR022092 TATA element modulatory factor 1 DNA binding [PF12329] (5-76)
  IPR052602 Growth and transcription regulation protein [PTHR46515] (3-549)

Sequence (551 aa):
VSISQMDVLLKEKDEQIAELMSEGEKLSKQHLQQSTIIKKLRAKEREMENLIKTHKERLEEQSKELDRLRRSLSAKDEQEKKHIDTIRHLTSSTQKLEREATALQESLNEVSSRLADTTGKLDAAYSEIALLQQANEEFERQAEEASLSAKMAAGEEIRRAMDQARSEALAEKTSLLQRIEELQLALAMADQRSERREELLHSSIRELQQQLQEAEARNQEITQNLSSATRPLLRQIENLQSTFSVQSASWERVERSLTDRLNESQTHATLLAERERALSDKCADLQLRLTTLETQNATLRREKQELASECETLRDRQGSLEEFERRESSLMATKARLEQTLKALRADKDALSAQLSSVQEELSSEQHKNALLQEQLRAEREKRLENSTTPSPTASHYSSVSDTFNCNPLPDDLSVANSAFSVAAASRHTSLYESLRGIGGSSLIESLQAQLKMREGEVGQLQAQIGQLERCRESLSRELTSLSAKQELWDQEHEELRDLRVRFEDVNQKYNTLLQMYGEKVEEAEELRLDLEDVKSMYKAQINELINAKQ

Radius of gyration: 137.71 Å; chains: 1; bounding box: 254×63×462 Å